Protein AF-0000000081133133 (afdb_homodimer)

Secondary structure (DSSP, 8-state):
--TTT-TTEEE---TTHHHHHHHHH-TT--HHHHHHHHHHHHHHHHHHHHTTS-EEEEEEE-TTS-EEEEEEEHHHH-GGGEEEEEEETTHHHHHHHHHHH-TT-EEEEEEEE--SS-SSTT--EEEEE--TTGGGSEEEEE-SEESSSHHHHHHHHIIIIIT---GGGEEEEEEEE-HHHHHHHHHH-TTSEEEEEEE-SEE-TTS-EES----HHHHHHT--/--TTT-TTEEE---TTHHHHHHHHH-TT--HHHHHHHHHHHHHHHHHHHHTTS-EEEEEEE-TTS-EEEEEEEHHHH-GGGEEEEEEETTHHHHHHHHHHH-TT-EEEEEEEE--SS-SSTT--EEEEE--TTGGGSEEEEE-SEESSSHHHHHHHHIIIIIT---GGGEEEEEEEE-HHHHHHHHHH-TTSEEEEEEE-SEE-TT--EES----HHHHHHT--

Radius of gyration: 23.3 Å; Cα contacts (8 Å, |Δi|>4): 1002; chains: 2; bounding box: 50×74×48 Å

Solvent-accessible surface area (backbone atoms only — not comparable to full-atom values): 22840 Å² total; per-residue (Å²): 119,70,65,73,34,23,80,41,59,41,71,56,72,61,71,36,49,51,37,38,47,36,51,50,19,21,58,82,48,48,44,69,56,30,38,54,42,46,49,59,53,36,43,57,46,36,45,47,46,59,45,72,49,62,66,44,82,41,76,35,47,14,62,69,72,29,78,45,85,31,30,41,39,39,70,74,78,40,26,82,42,30,33,42,29,19,40,52,67,39,3,47,63,48,44,54,43,42,35,72,77,38,73,71,46,39,68,25,44,32,36,70,43,78,48,79,80,44,85,70,69,70,68,57,53,65,52,73,50,67,56,89,68,52,38,79,27,34,34,41,38,25,32,46,67,34,42,69,24,60,70,58,48,53,50,48,45,46,43,34,74,72,48,52,24,52,55,71,39,30,37,37,36,28,50,36,33,19,53,63,9,40,34,47,38,28,73,76,48,49,59,30,34,36,35,29,57,38,72,42,76,32,63,49,97,85,57,43,49,32,48,43,48,56,63,62,40,34,44,53,68,64,66,114,118,70,66,73,34,24,80,40,60,42,70,56,71,61,71,37,48,51,38,39,48,36,50,48,19,20,58,80,50,48,43,69,57,32,38,54,42,46,48,58,52,37,42,57,46,35,46,48,45,58,45,71,50,62,64,43,83,41,76,35,46,15,62,70,72,29,77,44,84,34,30,41,38,41,72,75,79,42,26,81,43,31,32,41,29,18,40,51,68,39,3,48,64,49,44,55,43,41,37,70,78,39,72,71,45,38,66,27,42,33,37,69,44,76,47,80,80,45,88,70,68,69,68,56,54,63,53,74,49,66,56,89,67,50,39,77,26,35,34,41,38,26,32,46,67,34,42,69,26,59,69,59,48,52,50,48,44,46,43,35,73,72,50,53,25,52,55,72,39,30,37,40,34,28,50,38,33,20,52,63,8,40,34,48,38,28,74,76,49,49,58,30,33,35,34,29,56,40,72,42,75,32,63,50,96,87,55,43,48,31,50,45,48,55,61,62,40,35,45,54,68,62,66,115

InterPro domains:
  IPR000836 Phosphoribosyltransferase domain [PF14681] (12-223)
  IPR000836 Phosphoribosyltransferase domain [cd06223] (74-199)
  IPR029057 Phosphoribosyltransferase-like [G3DSA:3.40.50.2020] (2-223)
  IPR029057 Phosphoribosyltransferase-like [SSF53271] (10-222)

Structure (mmCIF, N/CA/C/O backbone):
data_AF-0000000081133133-model_v1
#
loop_
_entity.id
_entity.type
_entity.pdbx_description
1 polymer 'uracil phosphoribosyltransferase'
#
loop_
_atom_site.group_PDB
_atom_site.id
_atom_site.type_symbol
_atom_site.label_atom_id
_atom_site.label_alt_id
_atom_site.label_comp_id
_atom_site.label_asym_id
_atom_site.label_entity_id
_atom_site.label_seq_id
_atom_site.pdbx_PDB_ins_code
_atom_site.Cartn_x
_atom_site.Cartn_y
_atom_site.Cartn_z
_atom_site.occupancy
_atom_site.B_iso_or_equiv
_atom_site.auth_seq_id
_atom_site.auth_comp_id
_atom_site.auth_asym_id
_atom_site.auth_atom_id
_atom_site.pdbx_PDB_model_num
ATOM 1 N N . MET A 1 1 ? -6.945 19.422 -13.141 1 38.38 1 MET A N 1
ATOM 2 C CA . MET A 1 1 ? -7.812 19.828 -12.031 1 38.38 1 MET A CA 1
ATOM 3 C C . MET A 1 1 ? -7.062 19.75 -10.711 1 38.38 1 MET A C 1
ATOM 5 O O . MET A 1 1 ? -7.398 20.469 -9.766 1 38.38 1 MET A O 1
ATOM 9 N N . ALA A 1 2 ? -6.266 18.562 -10.438 1 47.94 2 ALA A N 1
ATOM 10 C CA . ALA A 1 2 ? -5.559 18.453 -9.164 1 47.94 2 ALA A CA 1
ATOM 11 C C . ALA A 1 2 ? -4.48 19.531 -9.039 1 47.94 2 ALA A C 1
ATOM 13 O O . ALA A 1 2 ? -4.27 20.078 -7.965 1 47.94 2 ALA A O 1
ATOM 14 N N . THR A 1 3 ? -3.816 19.984 -10.156 1 59.97 3 THR A N 1
ATOM 15 C CA . THR A 1 3 ? -2.715 20.938 -10.172 1 59.97 3 THR A CA 1
ATOM 16 C C . THR A 1 3 ? -3.205 22.328 -9.797 1 59.97 3 THR A C 1
ATOM 18 O O . THR A 1 3 ? -2.43 23.156 -9.32 1 59.97 3 THR A O 1
ATOM 21 N N . SER A 1 4 ? -4.5 22.422 -9.766 1 77.25 4 SER A N 1
ATOM 22 C CA . SER A 1 4 ? -5.02 23.766 -9.477 1 77.25 4 SER A CA 1
ATOM 23 C C . SER A 1 4 ? -5.262 23.953 -7.984 1 77.25 4 SER A C 1
ATOM 25 O O . SER A 1 4 ? -5.297 25.078 -7.5 1 77.25 4 SER A O 1
ATOM 27 N N . LEU A 1 5 ? -5.199 22.906 -7.227 1 94.44 5 LEU A N 1
ATOM 28 C CA . LEU A 1 5 ? -5.516 23.031 -5.809 1 94.44 5 LEU A CA 1
ATOM 29 C C . LEU A 1 5 ? -4.258 23.328 -5 1 94.44 5 LEU A C 1
ATOM 31 O O . LEU A 1 5 ? -4.25 24.25 -4.168 1 94.44 5 LEU A O 1
ATOM 35 N N . HIS A 1 6 ? -3.123 22.719 -5.258 1 97.31 6 HIS A N 1
ATOM 36 C CA . HIS A 1 6 ? -1.776 22.906 -4.734 1 97.31 6 HIS A CA 1
ATOM 37 C C . HIS A 1 6 ? -0.72 22.516 -5.758 1 97.31 6 HIS A C 1
ATOM 39 O O . HIS A 1 6 ? -0.834 21.469 -6.395 1 97.31 6 HIS A O 1
ATOM 45 N N . PRO A 1 7 ? 0.343 23.297 -5.988 1 97.19 7 PRO A N 1
ATOM 46 C CA . PRO A 1 7 ? 1.286 23.062 -7.086 1 97.19 7 PRO A CA 1
ATOM 47 C C . PRO A 1 7 ? 2.057 21.75 -6.934 1 97.19 7 PRO A C 1
ATOM 49 O O . PRO A 1 7 ? 2.547 21.203 -7.922 1 97.19 7 PRO A O 1
ATOM 52 N N . ASN A 1 8 ? 2.242 21.219 -5.734 1 98 8 ASN A N 1
ATOM 53 C CA . ASN A 1 8 ? 2.988 20 -5.473 1 98 8 ASN A CA 1
ATOM 54 C C . ASN A 1 8 ? 2.109 18.922 -4.828 1 98 8 ASN A C 1
ATOM 56 O O . ASN A 1 8 ? 2.525 18.266 -3.875 1 98 8 ASN A O 1
ATOM 60 N N . LEU A 1 9 ? 0.914 18.797 -5.367 1 98.44 9 LEU A N 1
ATOM 61 C CA . LEU A 1 9 ? -0.067 17.844 -4.848 1 98.44 9 LEU A CA 1
ATOM 62 C C . LEU A 1 9 ? 0.021 16.516 -5.578 1 98.44 9 LEU A C 1
ATOM 64 O O . LEU A 1 9 ? 0.075 16.484 -6.812 1 98.44 9 LEU A O 1
ATOM 68 N N . THR A 1 10 ? 0.12 15.461 -4.844 1 98.19 10 THR A N 1
ATOM 69 C CA . THR A 1 10 ? 0.005 14.102 -5.367 1 98.19 10 THR A CA 1
ATOM 70 C C . THR A 1 10 ? -1.185 13.383 -4.742 1 98.19 10 THR A C 1
ATOM 72 O O . THR A 1 10 ? -1.308 13.32 -3.516 1 98.19 10 THR A O 1
ATOM 75 N N . VAL A 1 11 ? -2.029 12.891 -5.566 1 97.88 11 VAL A N 1
ATOM 76 C CA . VAL A 1 11 ? -3.123 12.039 -5.105 1 97.88 11 VAL A CA 1
ATOM 77 C C . VAL A 1 11 ? -2.773 10.57 -5.34 1 97.88 11 VAL A C 1
ATOM 79 O O . VAL A 1 11 ? -2.566 10.156 -6.484 1 97.88 11 VAL A O 1
ATOM 82 N N . VAL A 1 12 ? -2.738 9.852 -4.246 1 97.56 12 VAL A N 1
ATOM 83 C CA . VAL A 1 12 ? -2.389 8.438 -4.324 1 97.56 12 VAL A CA 1
ATOM 84 C C . VAL A 1 12 ? -3.43 7.695 -5.16 1 97.56 12 VAL A C 1
ATOM 86 O O . VAL A 1 12 ? -4.633 7.93 -5.016 1 97.56 12 VAL A O 1
ATOM 89 N N . LYS A 1 13 ? -2.93 6.809 -5.977 1 94.88 13 LYS A N 1
ATOM 90 C CA . LYS A 1 13 ? -3.818 5.996 -6.801 1 94.88 13 LYS A CA 1
ATOM 91 C C . LYS A 1 13 ? -3.832 4.543 -6.332 1 94.88 13 LYS A C 1
ATOM 93 O O . LYS A 1 13 ? -2.777 3.918 -6.199 1 94.88 13 LYS A O 1
ATOM 98 N N . SER A 1 14 ? -5 4.082 -6.031 1 96.06 14 SER A N 1
ATOM 99 C CA . SER A 1 14 ? -5.195 2.682 -5.676 1 96.06 14 SER A CA 1
ATOM 100 C C . SER A 1 14 ? -6.633 2.244 -5.926 1 96.06 14 SER A C 1
ATOM 102 O O . SER A 1 14 ? -7.574 2.969 -5.594 1 96.06 14 SER A O 1
ATOM 104 N N . ARG A 1 15 ? -6.742 1.06 -6.449 1 95 15 ARG A N 1
ATOM 105 C CA . ARG A 1 15 ? -8.062 0.482 -6.66 1 95 15 ARG A CA 1
ATOM 106 C C . ARG A 1 15 ? -8.727 0.142 -5.328 1 95 15 ARG A C 1
ATOM 108 O O . ARG A 1 15 ? -9.953 -0.003 -5.258 1 95 15 ARG A O 1
ATOM 115 N N . ALA A 1 16 ? -7.957 0.084 -4.312 1 97.31 16 ALA A N 1
ATOM 116 C CA . ALA A 1 16 ? -8.445 -0.369 -3.014 1 97.31 16 ALA A CA 1
ATOM 117 C C . ALA A 1 16 ? -9.234 0.734 -2.311 1 97.31 16 ALA A C 1
ATOM 119 O O . ALA A 1 16 ? -10.008 0.462 -1.391 1 97.31 16 ALA A O 1
ATOM 120 N N . PHE A 1 17 ? -9.047 1.973 -2.709 1 97.88 17 PHE A N 1
ATOM 121 C CA . PHE A 1 17 ? -9.547 3.1 -1.932 1 97.88 17 PHE A CA 1
ATOM 122 C C . PHE A 1 17 ? -11.07 3.115 -1.923 1 97.88 17 PHE A C 1
ATOM 124 O O . PHE A 1 17 ? -11.688 3.49 -0.924 1 97.88 17 PHE A O 1
ATOM 131 N N . ASP A 1 18 ? -11.625 2.688 -2.949 1 96.19 18 ASP A N 1
ATOM 132 C CA . ASP A 1 18 ? -13.078 2.715 -3.033 1 96.19 18 ASP A CA 1
ATOM 133 C C . ASP A 1 18 ? -13.711 1.917 -1.895 1 96.19 18 ASP A C 1
ATOM 135 O O . ASP A 1 18 ? -14.539 2.439 -1.146 1 96.19 18 ASP A O 1
ATOM 139 N N . THR A 1 19 ? -13.281 0.724 -1.75 1 97.75 19 THR A N 1
ATOM 140 C CA . THR A 1 19 ? -13.852 -0.143 -0.721 1 97.75 19 THR A CA 1
ATOM 141 C C . THR A 1 19 ? -13.383 0.292 0.667 1 97.75 19 THR A C 1
ATOM 143 O O . THR A 1 19 ? -14.164 0.265 1.623 1 97.75 19 THR A O 1
ATOM 146 N N . LEU A 1 20 ? -12.133 0.705 0.771 1 98.44 20 LEU A N 1
ATOM 147 C CA . LEU A 1 20 ? -11.602 1.126 2.062 1 98.44 20 LEU A CA 1
ATOM 148 C C . LEU A 1 20 ? -12.352 2.348 2.586 1 98.44 20 LEU A C 1
ATOM 150 O O . LEU A 1 20 ? -12.766 2.377 3.748 1 98.44 20 LEU A O 1
ATOM 154 N N . PHE A 1 21 ? -12.594 3.33 1.728 1 98.5 21 PHE A N 1
ATOM 155 C CA . PHE A 1 21 ? -13.234 4.566 2.158 1 98.5 21 PHE A CA 1
ATOM 156 C C . PHE A 1 21 ? -14.711 4.344 2.43 1 98.5 21 PHE A C 1
ATOM 158 O O . PHE A 1 21 ? -15.312 5.043 3.254 1 98.5 21 PHE A O 1
ATOM 165 N N . THR A 1 22 ? -15.336 3.367 1.74 1 98.62 22 THR A N 1
ATOM 166 C CA . THR A 1 22 ? -16.719 3.033 2.076 1 98.62 22 THR A CA 1
ATOM 167 C C . THR A 1 22 ? -16.844 2.639 3.547 1 98.62 22 THR A C 1
ATOM 169 O O . THR A 1 22 ? -17.719 3.115 4.254 1 98.62 22 THR A O 1
ATOM 172 N N . LYS A 1 23 ? -15.891 1.827 4.004 1 98.38 23 LYS A N 1
ATOM 173 C CA . LYS A 1 23 ? -15.891 1.371 5.391 1 98.38 23 LYS A CA 1
ATOM 174 C C . LYS A 1 23 ? -15.5 2.498 6.34 1 98.38 23 LYS A C 1
ATOM 176 O O . LYS A 1 23 ? -16.109 2.67 7.398 1 98.38 23 LYS A O 1
ATOM 181 N N . ILE A 1 24 ? -14.562 3.324 5.988 1 98.19 24 ILE A N 1
ATOM 182 C CA . ILE A 1 24 ? -14.023 4.379 6.836 1 98.19 24 ILE A CA 1
ATOM 183 C C . ILE A 1 24 ? -15.055 5.496 6.992 1 98.19 24 ILE A C 1
ATOM 185 O O . ILE A 1 24 ? -15.148 6.117 8.055 1 98.19 24 ILE A O 1
ATOM 189 N N . ARG A 1 25 ? -15.852 5.711 5.977 1 98.5 25 ARG A N 1
ATOM 190 C CA . ARG A 1 25 ? -16.812 6.805 5.961 1 98.5 25 ARG A CA 1
ATOM 191 C C . ARG A 1 25 ? -18.094 6.418 6.695 1 98.5 25 ARG A C 1
ATOM 193 O O . ARG A 1 25 ? -18.859 7.285 7.113 1 98.5 25 ARG A O 1
ATOM 200 N N . ASP A 1 26 ? -18.406 5.109 6.824 1 98.38 26 ASP A N 1
ATOM 201 C CA . ASP A 1 26 ? -19.656 4.613 7.395 1 98.38 26 ASP A CA 1
ATOM 202 C C . ASP A 1 26 ? -19.734 4.922 8.883 1 98.38 26 ASP A C 1
ATOM 204 O O . ASP A 1 26 ? -18.906 4.449 9.672 1 98.38 26 ASP A O 1
ATOM 208 N N . VAL A 1 27 ? -20.703 5.652 9.281 1 97.62 27 VAL A N 1
ATOM 209 C CA . VAL A 1 27 ? -20.875 6.047 10.672 1 97.62 27 VAL A CA 1
ATOM 210 C C . VAL A 1 27 ? -21.094 4.805 11.539 1 97.62 27 VAL A C 1
ATOM 212 O O . VAL A 1 27 ? -20.781 4.809 12.734 1 97.62 27 VAL A O 1
ATOM 215 N N . GLU A 1 28 ? -21.469 3.672 10.906 1 97.19 28 GLU A N 1
ATOM 216 C CA . GLU A 1 28 ? -21.797 2.455 11.648 1 97.19 28 GLU A CA 1
ATOM 217 C C . GLU A 1 28 ? -20.562 1.562 11.812 1 97.19 28 GLU A C 1
ATOM 219 O O . GLU A 1 28 ? -20.625 0.537 12.5 1 97.19 28 GLU A O 1
ATOM 224 N N . THR A 1 29 ? -19.484 1.947 11.156 1 97.06 29 THR A N 1
ATOM 225 C CA . THR A 1 29 ? -18.266 1.169 11.352 1 97.06 29 THR A CA 1
ATOM 226 C C . THR A 1 29 ? -17.75 1.304 12.789 1 97.06 29 THR A C 1
ATOM 228 O O . THR A 1 29 ? -17.5 2.412 13.258 1 97.06 29 THR A O 1
ATOM 231 N N . ASN A 1 30 ? -17.641 0.176 13.445 1 95.62 30 ASN A N 1
ATOM 232 C CA . ASN A 1 30 ? -17.156 0.238 14.82 1 95.62 30 ASN A CA 1
ATOM 233 C C . ASN A 1 30 ? -15.672 0.589 14.867 1 95.62 30 ASN A C 1
ATOM 235 O O . ASN A 1 30 ? -14.992 0.58 13.836 1 95.62 30 ASN A O 1
ATOM 239 N N . SER A 1 31 ? -15.164 0.872 16.031 1 94.31 31 SER A N 1
ATOM 240 C CA . SER A 1 31 ? -13.812 1.39 16.203 1 94.31 31 SER A CA 1
ATOM 241 C C . SER A 1 31 ? -12.766 0.388 15.711 1 94.31 31 SER A C 1
ATOM 243 O O . SER A 1 31 ? -11.789 0.769 15.07 1 94.31 31 SER A O 1
ATOM 245 N N . GLY A 1 32 ? -12.93 -0.879 16.078 1 95.69 32 GLY A N 1
ATOM 246 C CA . GLY A 1 32 ? -11.992 -1.898 15.633 1 95.69 32 GLY A CA 1
ATOM 247 C C . GLY A 1 32 ? -11.875 -1.974 14.117 1 95.69 32 GLY A C 1
ATOM 248 O O . GLY A 1 32 ? -10.766 -2.01 13.578 1 95.69 32 GLY A O 1
ATOM 249 N N . ASP A 1 33 ? -13 -2.014 13.484 1 96.31 33 ASP A N 1
ATOM 250 C CA . ASP A 1 33 ? -13.023 -2.047 12.023 1 96.31 33 ASP A CA 1
ATOM 251 C C . ASP A 1 33 ? -12.469 -0.75 11.438 1 96.31 33 ASP A C 1
ATOM 253 O O . ASP A 1 33 ? -11.781 -0.77 10.414 1 96.31 33 ASP A O 1
ATOM 257 N N . PHE A 1 34 ? -12.859 0.381 12.07 1 97.88 34 PHE A N 1
ATOM 258 C CA . PHE A 1 34 ? -12.32 1.651 11.602 1 97.88 34 PHE A CA 1
ATOM 259 C C . PHE A 1 34 ? -10.797 1.619 11.594 1 97.88 34 PHE A C 1
ATOM 261 O O . PHE A 1 34 ? -10.164 2.014 10.609 1 97.88 34 PHE A O 1
ATOM 268 N N . VAL A 1 35 ? -10.164 1.105 12.664 1 97.5 35 VAL A N 1
ATOM 269 C CA . VAL A 1 35 ? -8.711 1.002 12.773 1 97.5 35 VAL A CA 1
ATOM 270 C C . VAL A 1 35 ? -8.172 0.087 11.68 1 97.5 35 VAL A C 1
ATOM 272 O O . VAL A 1 35 ? -7.207 0.432 10.992 1 97.5 35 VAL A O 1
ATOM 275 N N . HIS A 1 36 ? -8.836 -0.986 11.484 1 97.44 36 HIS A N 1
ATOM 276 C CA . HIS A 1 36 ? -8.406 -1.984 10.516 1 97.44 36 HIS A CA 1
ATOM 277 C C . HIS A 1 36 ? -8.352 -1.399 9.109 1 97.44 36 HIS A C 1
ATOM 279 O O . HIS A 1 36 ? -7.309 -1.442 8.453 1 97.44 36 HIS A O 1
ATOM 285 N N . TYR A 1 37 ? -9.414 -0.823 8.672 1 97.94 37 TYR A N 1
ATOM 286 C CA . TYR A 1 37 ? -9.5 -0.294 7.316 1 97.94 37 TYR A CA 1
ATOM 287 C C . TYR A 1 37 ? -8.648 0.965 7.168 1 97.94 37 TYR A C 1
ATOM 289 O O . TYR A 1 37 ? -8.047 1.196 6.117 1 97.94 37 TYR A O 1
ATOM 297 N N . SER A 1 38 ? -8.586 1.766 8.211 1 97.81 38 SER A N 1
ATOM 298 C CA . SER A 1 38 ? -7.742 2.957 8.195 1 97.81 38 SER A CA 1
ATOM 299 C C . SER A 1 38 ? -6.273 2.594 8.016 1 97.81 38 SER A C 1
ATOM 301 O O . SER A 1 38 ? -5.57 3.217 7.215 1 97.81 38 SER A O 1
ATOM 303 N N . LYS A 1 39 ? -5.824 1.592 8.695 1 97.31 39 LYS A N 1
ATOM 304 C CA . LYS A 1 39 ? -4.426 1.182 8.602 1 97.31 39 LYS A CA 1
ATOM 305 C C . LYS A 1 39 ? -4.098 0.682 7.195 1 97.31 39 LYS A C 1
ATOM 307 O O . LYS A 1 39 ? -2.994 0.906 6.691 1 97.31 39 LYS A O 1
ATOM 312 N N . ARG A 1 40 ? -5.035 -0.012 6.625 1 97.88 40 ARG A N 1
ATOM 313 C CA . ARG A 1 40 ? -4.84 -0.462 5.254 1 97.88 40 ARG A CA 1
ATOM 314 C C . ARG A 1 40 ? -4.621 0.721 4.312 1 97.88 40 ARG A C 1
ATOM 316 O O . ARG A 1 40 ? -3.703 0.708 3.492 1 97.88 40 ARG A O 1
ATOM 323 N N . ALA A 1 41 ? -5.406 1.769 4.453 1 98.06 41 ALA A N 1
ATOM 324 C CA . ALA A 1 41 ? -5.27 2.969 3.633 1 98.06 41 ALA A CA 1
ATOM 325 C C . ALA A 1 41 ? -3.994 3.73 3.984 1 98.06 41 ALA A C 1
ATOM 327 O O . ALA A 1 41 ? -3.279 4.199 3.096 1 98.06 41 ALA A O 1
ATOM 328 N N . MET A 1 42 ? -3.666 3.795 5.234 1 97.88 42 MET A N 1
ATOM 329 C CA . MET A 1 42 ? -2.527 4.578 5.703 1 97.88 42 MET A CA 1
ATOM 330 C C . MET A 1 42 ? -1.211 3.934 5.289 1 97.88 42 MET A C 1
ATOM 332 O O . MET A 1 42 ? -0.227 4.629 5.031 1 97.88 42 MET A O 1
ATOM 336 N N . ARG A 1 43 ? -1.23 2.654 5.227 1 97.12 43 ARG A N 1
ATOM 337 C CA . ARG A 1 43 ? -0.023 1.979 4.762 1 97.12 43 ARG A CA 1
ATOM 338 C C . ARG A 1 43 ? 0.282 2.334 3.311 1 97.12 43 ARG A C 1
ATOM 340 O O . ARG A 1 43 ? 1.442 2.533 2.945 1 97.12 43 ARG A O 1
ATOM 347 N N . LEU A 1 44 ? -0.755 2.338 2.467 1 98 44 LEU A N 1
ATOM 348 C CA . LEU A 1 44 ? -0.585 2.787 1.09 1 98 44 LEU A CA 1
ATOM 349 C C . LEU A 1 44 ? -0.078 4.223 1.044 1 98 44 LEU A C 1
ATOM 351 O O . LEU A 1 44 ? 0.85 4.535 0.294 1 98 44 LEU A O 1
ATOM 355 N N . LEU A 1 45 ? -0.62 5.031 1.883 1 98.56 45 LEU A N 1
ATOM 356 C CA . LEU A 1 45 ? -0.258 6.441 1.965 1 98.56 45 LEU A CA 1
ATOM 357 C C . LEU A 1 45 ? 1.187 6.605 2.424 1 98.56 45 LEU A C 1
ATOM 359 O O . LEU A 1 45 ? 1.936 7.406 1.855 1 98.56 45 LEU A O 1
ATOM 363 N N . ALA A 1 46 ? 1.543 5.859 3.451 1 98.38 46 ALA A N 1
ATOM 364 C CA . ALA A 1 46 ? 2.885 5.957 4.02 1 98.38 46 ALA A CA 1
ATOM 365 C C . ALA A 1 46 ? 3.947 5.617 2.979 1 98.38 46 ALA A C 1
ATOM 367 O O . ALA A 1 46 ? 4.965 6.305 2.875 1 98.38 46 ALA A O 1
ATOM 368 N N . GLU A 1 47 ? 3.686 4.562 2.211 1 98.25 47 GLU A N 1
ATOM 369 C CA . GLU A 1 47 ? 4.629 4.18 1.165 1 98.25 47 GLU A CA 1
ATOM 370 C C . GLU A 1 47 ? 4.785 5.289 0.127 1 98.25 47 GLU A C 1
ATOM 372 O O . GLU A 1 47 ? 5.902 5.625 -0.267 1 98.25 47 GLU A O 1
ATOM 377 N N . GLU A 1 48 ? 3.68 5.848 -0.279 1 98.12 48 GLU A N 1
ATOM 378 C CA . GLU A 1 48 ? 3.709 6.898 -1.293 1 98.12 48 GLU A CA 1
ATOM 379 C C . GLU A 1 48 ? 4.375 8.164 -0.758 1 98.12 48 GLU A C 1
ATOM 381 O O . GLU A 1 48 ? 5.168 8.797 -1.457 1 98.12 48 GLU A O 1
ATOM 386 N N . ALA A 1 49 ? 4.059 8.547 0.441 1 98.38 49 ALA A N 1
ATOM 387 C CA . ALA A 1 49 ? 4.645 9.734 1.054 1 98.38 49 ALA A CA 1
ATOM 388 C C . ALA A 1 49 ? 6.156 9.578 1.204 1 98.38 49 ALA A C 1
ATOM 390 O O . ALA A 1 49 ? 6.918 10.484 0.853 1 98.38 49 ALA A O 1
ATOM 391 N N . ALA A 1 50 ? 6.582 8.438 1.689 1 97.88 50 ALA A N 1
ATOM 392 C CA . ALA A 1 50 ? 8 8.156 1.861 1 97.88 50 ALA A CA 1
ATOM 393 C C . ALA A 1 50 ? 8.742 8.219 0.527 1 97.88 50 ALA A C 1
ATOM 395 O O . ALA A 1 50 ? 9.906 8.625 0.472 1 97.88 50 ALA A O 1
ATOM 396 N N . ALA A 1 51 ? 8.031 7.875 -0.496 1 97.5 51 ALA A N 1
ATOM 397 C CA . ALA A 1 51 ? 8.641 7.824 -1.823 1 97.5 51 ALA A CA 1
ATOM 398 C C . ALA A 1 51 ? 8.891 9.227 -2.369 1 97.5 51 ALA A C 1
ATOM 400 O O . ALA A 1 51 ? 9.562 9.391 -3.389 1 97.5 51 ALA A O 1
ATOM 401 N N . HIS A 1 52 ? 8.375 10.258 -1.735 1 97.81 52 HIS A N 1
ATOM 402 C CA . HIS A 1 52 ? 8.609 11.641 -2.146 1 97.81 52 HIS A CA 1
ATOM 403 C C . HIS A 1 52 ? 9.852 12.211 -1.475 1 97.81 52 HIS A C 1
ATOM 405 O O . HIS A 1 52 ? 10.266 13.336 -1.771 1 97.81 52 HIS A O 1
ATOM 411 N N . LEU A 1 53 ? 10.477 11.469 -0.572 1 98.19 53 LEU A N 1
ATOM 412 C CA . LEU A 1 53 ? 11.742 11.875 0.027 1 98.19 53 LEU A CA 1
ATOM 413 C C . LEU A 1 53 ? 12.891 11.711 -0.968 1 98.19 53 LEU A C 1
ATOM 415 O O . LEU A 1 53 ? 12.75 11.008 -1.97 1 98.19 53 LEU A O 1
ATOM 419 N N . PRO A 1 54 ? 13.969 12.336 -0.701 1 97.94 54 PRO A N 1
ATOM 420 C CA . PRO A 1 54 ? 15.094 12.273 -1.64 1 97.94 54 PRO A CA 1
ATOM 421 C C . PRO A 1 54 ? 15.609 10.852 -1.851 1 97.94 54 PRO A C 1
ATOM 423 O O . PRO A 1 54 ? 15.602 10.047 -0.917 1 97.94 54 PRO A O 1
ATOM 426 N N . THR A 1 55 ? 16.031 10.609 -3.07 1 97.94 55 THR A N 1
ATOM 427 C CA . THR A 1 55 ? 16.672 9.344 -3.428 1 97.94 55 THR A CA 1
ATOM 428 C C . THR A 1 55 ? 18.016 9.586 -4.094 1 97.94 55 THR A C 1
ATOM 430 O O . THR A 1 55 ? 18.312 10.695 -4.543 1 97.94 55 THR A O 1
ATOM 433 N N . SER A 1 56 ? 18.859 8.641 -4.078 1 98.19 56 SER A N 1
ATOM 434 C CA . SER A 1 56 ? 20.156 8.672 -4.754 1 98.19 56 SER A CA 1
ATOM 435 C C . SER A 1 56 ? 20.328 7.461 -5.668 1 98.19 56 SER A C 1
ATOM 437 O O . SER A 1 56 ? 19.906 6.355 -5.324 1 98.19 56 SER A O 1
ATOM 439 N N . PRO A 1 57 ? 20.922 7.707 -6.859 1 98 57 PRO A N 1
ATOM 440 C CA . PRO A 1 57 ? 21.141 6.57 -7.754 1 98 57 PRO A CA 1
ATOM 441 C C . PRO A 1 57 ? 22.016 5.492 -7.133 1 98 57 PRO A C 1
ATOM 443 O O . PRO A 1 57 ? 22.969 5.805 -6.402 1 98 57 PRO A O 1
ATOM 446 N N . GLN A 1 58 ? 21.672 4.227 -7.371 1 98.06 58 GLN A N 1
ATOM 447 C CA . GLN A 1 58 ? 22.453 3.088 -6.879 1 98.06 58 GLN A CA 1
ATOM 448 C C . GLN A 1 58 ? 22.391 1.919 -7.855 1 98.06 58 GLN A C 1
ATOM 450 O O . GLN A 1 58 ? 21.297 1.422 -8.172 1 98.06 58 GLN A O 1
ATOM 455 N N . ALA A 1 59 ? 23.5 1.552 -8.375 1 98.12 59 ALA A N 1
ATOM 456 C CA . ALA A 1 59 ? 23.578 0.317 -9.148 1 98.12 59 ALA A CA 1
ATOM 457 C C . ALA A 1 59 ? 23.797 -0.888 -8.234 1 98.12 59 ALA A C 1
ATOM 459 O O . ALA A 1 59 ? 24.609 -0.838 -7.309 1 98.12 59 ALA A O 1
ATOM 460 N N . VAL A 1 60 ? 23.031 -1.946 -8.484 1 98.38 60 VAL A N 1
ATOM 461 C CA . VAL A 1 60 ? 23.203 -3.158 -7.688 1 98.38 60 VAL A CA 1
ATOM 462 C C . VAL A 1 60 ? 23.359 -4.363 -8.609 1 98.38 60 VAL A C 1
ATOM 464 O O . VAL A 1 60 ? 22.922 -4.328 -9.766 1 98.38 60 VAL A O 1
ATOM 467 N N . THR A 1 61 ? 24 -5.371 -8.117 1 98.56 61 THR A N 1
ATOM 468 C CA . THR A 1 61 ? 24.094 -6.656 -8.797 1 98.56 61 THR A CA 1
ATOM 469 C C . THR A 1 61 ? 23.016 -7.613 -8.297 1 98.56 61 THR A C 1
ATOM 471 O O . THR A 1 61 ? 22.812 -7.754 -7.086 1 98.56 61 THR A O 1
ATOM 474 N N . THR A 1 62 ? 22.297 -8.156 -9.25 1 98.12 62 THR A N 1
ATOM 475 C CA . THR A 1 62 ? 21.25 -9.109 -8.883 1 98.12 62 THR A CA 1
ATOM 476 C C . THR A 1 62 ? 21.828 -10.516 -8.758 1 98.12 62 THR A C 1
ATOM 478 O O . THR A 1 62 ? 22.953 -10.773 -9.172 1 98.12 62 THR A O 1
ATOM 481 N N . PRO A 1 63 ? 21.109 -11.422 -8.141 1 96.31 63 PRO A N 1
ATOM 482 C CA . PRO A 1 63 ? 21.594 -12.805 -8.031 1 96.31 63 PRO A CA 1
ATOM 483 C C . PRO A 1 63 ? 21.844 -13.445 -9.391 1 96.31 63 PRO A C 1
ATOM 485 O O . PRO A 1 63 ? 22.547 -14.461 -9.477 1 96.31 63 PRO A O 1
ATOM 488 N N . THR A 1 64 ? 21.281 -12.969 -10.477 1 95.81 64 THR A N 1
ATOM 489 C CA . THR A 1 64 ? 21.516 -13.469 -11.828 1 95.81 64 THR A CA 1
ATOM 490 C C . THR A 1 64 ? 22.75 -12.82 -12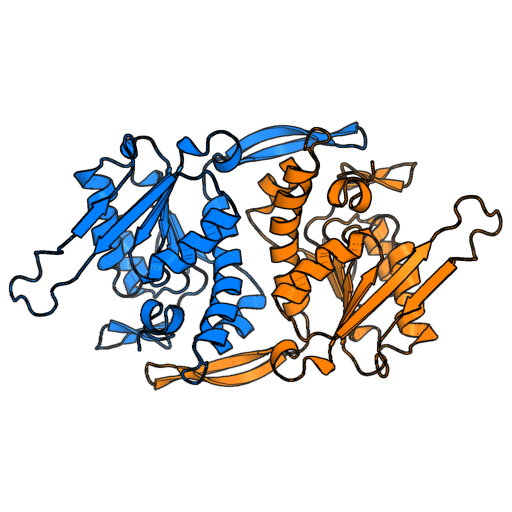.438 1 95.81 64 THR A C 1
ATOM 492 O O . THR A 1 64 ? 23 -12.961 -13.641 1 95.81 64 THR A O 1
ATOM 495 N N . ASN A 1 65 ? 23.438 -12.008 -11.656 1 96.25 65 ASN A N 1
ATOM 496 C CA . ASN A 1 65 ? 24.672 -11.32 -12.031 1 96.25 65 ASN A CA 1
ATOM 497 C C . ASN A 1 65 ? 24.391 -10.188 -13.031 1 96.25 65 ASN A C 1
ATOM 499 O O . ASN A 1 65 ? 25.281 -9.805 -13.789 1 96.25 65 ASN A O 1
ATOM 503 N N . ALA A 1 66 ? 23.219 -9.734 -13.125 1 97.44 66 ALA A N 1
ATOM 504 C CA . ALA A 1 66 ? 22.859 -8.555 -13.906 1 97.44 66 ALA A CA 1
ATOM 505 C C . ALA A 1 66 ? 22.984 -7.285 -13.062 1 97.44 66 ALA A C 1
ATOM 507 O O . ALA A 1 66 ? 22.938 -7.34 -11.836 1 97.44 66 ALA A O 1
ATOM 508 N N . ILE A 1 67 ? 23.172 -6.16 -13.766 1 97.88 67 ILE A N 1
ATOM 509 C CA . ILE A 1 67 ? 23.203 -4.867 -13.086 1 97.88 67 ILE A CA 1
ATOM 510 C C . ILE A 1 67 ? 21.828 -4.195 -13.195 1 97.88 67 ILE A C 1
ATOM 512 O O . ILE A 1 67 ? 21.25 -4.141 -14.273 1 97.88 67 ILE A O 1
ATOM 516 N N . TYR A 1 68 ? 21.312 -3.846 -12.055 1 97.62 68 TYR A N 1
ATOM 517 C CA . TYR A 1 68 ? 20.109 -3.037 -12 1 97.62 68 TYR A CA 1
ATOM 518 C C . TYR A 1 68 ? 20.406 -1.626 -11.516 1 97.62 68 TYR A C 1
ATOM 520 O O . TYR A 1 68 ? 20.984 -1.445 -10.438 1 97.62 68 TYR A O 1
ATOM 528 N N . ASN A 1 69 ? 20.062 -0.605 -12.367 1 98.19 69 ASN A N 1
ATOM 529 C CA . ASN A 1 69 ? 20.25 0.795 -12.008 1 98.19 69 ASN A CA 1
ATOM 530 C C . ASN A 1 69 ? 19.016 1.377 -11.344 1 98.19 69 ASN A C 1
ATOM 532 O O . ASN A 1 69 ? 18.094 1.842 -12.031 1 98.19 69 ASN A O 1
ATOM 536 N N . GLY A 1 70 ? 19.016 1.362 -10 1 97.69 70 GLY A N 1
ATOM 537 C CA . GLY A 1 70 ? 17.891 1.873 -9.242 1 97.69 70 GLY A CA 1
ATOM 538 C C . GLY A 1 70 ? 18.25 3.045 -8.352 1 97.69 70 GLY A C 1
ATOM 539 O O . GLY A 1 70 ? 19.109 3.852 -8.695 1 97.69 70 GLY A O 1
ATOM 540 N N . HIS A 1 71 ? 17.484 3.252 -7.363 1 98.5 71 HIS A N 1
ATOM 541 C CA . HIS A 1 71 ? 17.688 4.328 -6.402 1 98.5 71 HIS A CA 1
ATOM 542 C C . HIS A 1 71 ? 17.531 3.824 -4.969 1 98.5 71 HIS A C 1
ATOM 544 O O . HIS A 1 71 ? 16.859 2.814 -4.73 1 98.5 71 HIS A O 1
ATOM 550 N N . LEU A 1 72 ? 18.188 4.477 -4.055 1 98.12 72 LEU A N 1
ATOM 551 C CA . LEU A 1 72 ? 17.969 4.289 -2.623 1 98.12 72 LEU A CA 1
ATOM 552 C C . LEU A 1 72 ? 17.297 5.512 -2.006 1 98.12 72 LEU A C 1
ATOM 554 O O . LEU A 1 72 ? 17.609 6.648 -2.381 1 98.12 72 LEU A O 1
ATOM 558 N N . SER A 1 73 ? 16.406 5.277 -1.108 1 97.75 73 SER A N 1
ATOM 559 C CA . SER A 1 73 ? 15.766 6.359 -0.375 1 97.75 73 SER A CA 1
ATOM 560 C C . SER A 1 73 ? 16.672 6.914 0.715 1 97.75 73 SER A C 1
ATOM 562 O O . SER A 1 73 ? 17.484 6.18 1.29 1 97.75 73 SER A O 1
ATOM 564 N N . ILE A 1 74 ? 16.531 8.133 1.035 1 98.06 74 ILE A N 1
ATOM 565 C CA . ILE A 1 74 ? 17.234 8.711 2.168 1 98.06 74 ILE A CA 1
ATOM 566 C C . ILE A 1 74 ? 16.891 7.945 3.443 1 98.06 74 ILE A C 1
ATOM 568 O O . ILE A 1 74 ? 17.719 7.836 4.352 1 98.06 74 ILE A O 1
ATOM 572 N N . LEU A 1 75 ? 15.727 7.297 3.502 1 96.75 75 LEU A N 1
ATOM 573 C CA . LEU A 1 75 ? 15.32 6.492 4.652 1 96.75 75 LEU A CA 1
ATOM 574 C C . LEU A 1 75 ? 16.25 5.289 4.82 1 96.75 75 LEU A C 1
ATOM 576 O O . LEU A 1 75 ? 16.375 4.754 5.922 1 96.75 75 LEU A O 1
ATOM 580 N N . ASP A 1 76 ? 16.859 4.914 3.734 1 94.25 76 ASP A N 1
ATOM 581 C CA . ASP A 1 76 ? 17.75 3.766 3.744 1 94.25 76 ASP A CA 1
ATOM 582 C C . ASP A 1 76 ? 19.203 4.203 3.969 1 94.25 76 ASP A C 1
ATOM 584 O O . ASP A 1 76 ? 19.969 3.512 4.645 1 94.25 76 ASP A O 1
ATOM 588 N N . THR A 1 77 ? 19.609 5.336 3.406 1 96.12 77 THR A N 1
ATOM 589 C CA . THR A 1 77 ? 21 5.746 3.381 1 96.12 77 THR A CA 1
ATOM 590 C C . THR A 1 77 ? 21.328 6.637 4.578 1 96.12 77 THR A C 1
ATOM 592 O O . THR A 1 77 ? 22.469 6.645 5.062 1 96.12 77 THR A O 1
ATOM 595 N N . ASN A 1 78 ? 20.344 7.434 5.02 1 96.31 78 ASN A N 1
ATOM 596 C CA . ASN A 1 78 ? 20.516 8.367 6.125 1 96.31 78 ASN A CA 1
ATOM 597 C C . ASN A 1 78 ? 19.203 8.609 6.867 1 96.31 78 ASN A C 1
ATOM 599 O O . ASN A 1 78 ? 18.688 9.727 6.855 1 96.31 78 ASN A O 1
ATOM 603 N N . PRO A 1 79 ? 18.734 7.602 7.602 1 94.44 79 PRO A N 1
ATOM 604 C CA . PRO A 1 79 ? 17.453 7.746 8.312 1 94.44 79 PRO A CA 1
ATOM 605 C C . PRO A 1 79 ? 17.469 8.883 9.328 1 94.44 79 PRO A C 1
ATOM 607 O O . PRO A 1 79 ? 16.422 9.477 9.617 1 94.44 79 PRO A O 1
ATOM 610 N N . ASP A 1 80 ? 18.641 9.281 9.836 1 95.19 80 ASP A N 1
ATOM 611 C CA . ASP A 1 80 ? 18.75 10.367 10.797 1 95.19 80 ASP A CA 1
ATOM 612 C C . ASP A 1 80 ? 18.484 11.719 10.133 1 95.19 80 ASP A C 1
ATOM 614 O O . ASP A 1 80 ? 18.281 12.727 10.82 1 95.19 80 ASP A O 1
ATOM 618 N N . GLY A 1 81 ? 18.5 11.703 8.82 1 97.56 81 GLY A N 1
ATOM 619 C CA . GLY A 1 81 ? 18.234 12.922 8.078 1 97.56 81 GLY A CA 1
ATOM 620 C C . GLY A 1 81 ? 16.75 13.156 7.816 1 97.56 81 GLY A C 1
ATOM 621 O O . GLY A 1 81 ? 16.391 14.086 7.098 1 97.56 81 GLY A O 1
ATOM 622 N N . VAL A 1 82 ? 15.938 12.297 8.359 1 98.38 82 VAL A N 1
ATOM 623 C CA . VAL A 1 82 ? 14.5 12.406 8.164 1 98.38 82 VAL A CA 1
ATOM 624 C C . VAL A 1 82 ? 13.797 12.438 9.523 1 98.38 82 VAL A C 1
ATOM 626 O O . VAL A 1 82 ? 14.18 11.703 10.445 1 98.38 82 VAL A O 1
ATOM 629 N N . CYS A 1 83 ? 12.797 13.266 9.68 1 98.62 83 CYS A N 1
ATOM 630 C CA . CYS A 1 83 ? 11.969 13.336 10.875 1 98.62 83 CYS A CA 1
ATOM 631 C C . CYS A 1 83 ? 10.492 13.188 10.531 1 98.62 83 CYS A C 1
ATOM 633 O O . CYS A 1 83 ? 9.961 13.961 9.727 1 98.62 83 CYS A O 1
ATOM 635 N N . ALA A 1 84 ? 9.891 12.18 11.07 1 98.62 84 ALA A N 1
ATOM 636 C CA . ALA A 1 84 ? 8.438 12.062 10.984 1 98.62 84 ALA A CA 1
ATOM 637 C C . ALA A 1 84 ? 7.754 12.82 12.125 1 98.62 84 ALA A C 1
ATOM 639 O O . ALA A 1 84 ? 7.969 12.508 13.297 1 98.62 84 ALA A O 1
ATOM 640 N N . VAL A 1 85 ? 6.957 13.789 11.742 1 98.25 85 VAL A N 1
ATOM 641 C CA . VAL A 1 85 ? 6.309 14.641 12.734 1 98.25 85 VAL A CA 1
ATOM 642 C C . VAL A 1 85 ? 4.801 14.414 12.703 1 98.25 85 VAL A C 1
ATOM 644 O O . VAL A 1 85 ? 4.156 14.625 11.672 1 98.25 85 VAL A O 1
ATOM 647 N N . SER A 1 86 ? 4.266 13.992 13.742 1 97.62 86 SER A N 1
ATOM 648 C CA . SER A 1 86 ? 2.824 13.766 13.805 1 97.62 86 SER A CA 1
ATOM 649 C C . SER A 1 86 ? 2.113 14.906 14.516 1 97.62 86 SER A C 1
ATOM 651 O O . SER A 1 86 ? 2.602 15.414 15.531 1 97.62 86 SER A O 1
ATOM 653 N N . ILE A 1 87 ? 1.087 15.391 13.922 1 95.62 87 ILE A N 1
ATOM 654 C CA . ILE A 1 87 ? 0.176 16.281 14.633 1 95.62 87 ILE A CA 1
ATOM 655 C C . ILE A 1 87 ? -0.779 15.469 15.5 1 95.62 87 ILE A C 1
ATOM 657 O O . ILE A 1 87 ? -1.632 14.742 14.977 1 95.62 87 ILE A O 1
ATOM 661 N N . VAL A 1 88 ? -0.591 15.562 16.797 1 91.94 88 VAL A N 1
ATOM 662 C CA . VAL A 1 88 ? -1.332 14.75 17.75 1 91.94 88 VAL A CA 1
ATOM 663 C C . VAL A 1 88 ? -2.771 15.25 17.844 1 91.94 88 VAL A C 1
ATOM 665 O O . VAL A 1 88 ? -3.021 16.453 17.781 1 91.94 88 VAL A O 1
ATOM 668 N N . ARG A 1 89 ? -3.686 14.344 17.953 1 91.5 89 ARG A N 1
ATOM 669 C CA . ARG A 1 89 ? -3.566 12.922 18.234 1 91.5 89 ARG A CA 1
ATOM 670 C C . ARG A 1 89 ? -3.67 12.094 16.969 1 91.5 89 ARG A C 1
ATOM 672 O O . ARG A 1 89 ? -2.936 11.117 16.781 1 91.5 89 ARG A O 1
ATOM 679 N N . ALA A 1 90 ? -4.438 12.438 15.977 1 93 90 ALA A N 1
ATOM 680 C CA . ALA A 1 90 ? -4.77 11.641 14.797 1 93 90 ALA A CA 1
ATOM 681 C C . ALA A 1 90 ? -3.521 11.336 13.977 1 93 90 ALA A C 1
ATOM 683 O O . ALA A 1 90 ? -3.414 10.258 13.383 1 93 90 ALA A O 1
ATOM 684 N N . GLY A 1 91 ? -2.566 12.227 14.016 1 96.69 91 GLY A N 1
ATOM 685 C CA . GLY A 1 91 ? -1.343 12.031 13.25 1 96.69 91 GLY A CA 1
ATOM 686 C C . GLY A 1 91 ? -0.544 10.828 13.711 1 96.69 91 GLY A C 1
ATOM 687 O O . GLY A 1 91 ? 0.279 10.297 12.961 1 96.69 91 GLY A O 1
ATOM 688 N N . ASP A 1 92 ? -0.734 10.398 14.93 1 96 92 ASP A N 1
ATOM 689 C CA . ASP A 1 92 ? -0.011 9.258 15.484 1 96 92 ASP A CA 1
ATOM 690 C C . ASP A 1 92 ? -0.422 7.957 14.797 1 96 92 ASP A C 1
ATOM 692 O O . ASP A 1 92 ? 0.352 6.996 14.75 1 96 92 ASP A O 1
ATOM 696 N N . SER A 1 93 ? -1.646 7.906 14.344 1 95.75 93 SER A N 1
ATOM 697 C CA . SER A 1 93 ? -2.094 6.727 13.609 1 95.75 93 SER A CA 1
ATOM 698 C C . SER A 1 93 ? -1.256 6.504 12.359 1 95.75 93 SER A C 1
ATOM 700 O O . SER A 1 93 ? -0.813 5.387 12.086 1 95.75 93 SER A O 1
ATOM 702 N N . LEU A 1 94 ? -1.016 7.566 11.656 1 96.94 94 LEU A N 1
ATOM 703 C CA . LEU A 1 94 ? -0.203 7.488 10.453 1 96.94 94 LEU A CA 1
ATOM 704 C C . LEU A 1 94 ? 1.267 7.273 10.797 1 96.94 94 LEU A C 1
ATOM 706 O O . LEU A 1 94 ? 1.982 6.578 10.07 1 96.94 94 LEU A O 1
ATOM 710 N N . LEU A 1 95 ? 1.704 7.848 11.891 1 97.69 95 LEU A N 1
ATOM 711 C CA . LEU A 1 95 ? 3.078 7.672 12.352 1 97.69 95 LEU A CA 1
ATOM 712 C C . LEU A 1 95 ? 3.396 6.195 12.57 1 97.69 95 LEU A C 1
ATOM 714 O O . LEU A 1 95 ? 4.492 5.738 12.234 1 97.69 95 LEU A O 1
ATOM 718 N N . GLU A 1 96 ? 2.465 5.484 13.086 1 96.31 96 GLU A N 1
ATOM 719 C CA . GLU A 1 96 ? 2.646 4.047 13.281 1 96.31 96 GLU A CA 1
ATOM 720 C C . GLU A 1 96 ? 3.006 3.352 11.977 1 96.31 96 GLU A C 1
ATOM 722 O O . GLU A 1 96 ? 3.928 2.535 11.93 1 96.31 96 GLU A O 1
ATOM 727 N N . CYS A 1 97 ? 2.305 3.652 10.922 1 96.62 97 CYS A N 1
ATOM 728 C CA . CYS A 1 97 ? 2.537 3.047 9.617 1 96.62 97 CYS A CA 1
ATOM 729 C C . CYS A 1 97 ? 3.893 3.459 9.062 1 96.62 97 CYS A C 1
ATOM 731 O O . CYS A 1 97 ? 4.602 2.639 8.477 1 96.62 97 CYS A O 1
ATOM 733 N N . VAL A 1 98 ? 4.281 4.719 9.281 1 97.44 98 VAL A N 1
ATOM 734 C CA . VAL A 1 98 ? 5.559 5.223 8.797 1 97.44 98 VAL A CA 1
ATOM 735 C C . VAL A 1 98 ? 6.703 4.5 9.508 1 97.44 98 VAL A C 1
ATOM 737 O O . VAL A 1 98 ? 7.691 4.121 8.875 1 97.44 98 VAL A O 1
ATOM 740 N N . ARG A 1 99 ? 6.562 4.234 10.758 1 96.75 99 ARG A N 1
ATOM 741 C CA . ARG A 1 99 ? 7.613 3.59 11.539 1 96.75 99 ARG A CA 1
ATOM 742 C C . ARG A 1 99 ? 7.746 2.117 11.164 1 96.75 99 ARG A C 1
ATOM 744 O O . ARG A 1 99 ? 8.789 1.505 11.391 1 96.75 99 ARG A O 1
ATOM 751 N N . GLU A 1 100 ? 6.695 1.521 10.688 1 94.31 100 GLU A N 1
ATOM 752 C CA . GLU A 1 100 ? 6.797 0.16 10.172 1 94.31 100 GLU A CA 1
ATOM 753 C C . GLU A 1 100 ? 7.699 0.106 8.938 1 94.31 100 GLU A C 1
ATOM 755 O O . GLU A 1 100 ? 8.422 -0.873 8.734 1 94.31 100 GLU A O 1
ATOM 760 N N . ILE A 1 101 ? 7.648 1.156 8.156 1 94.56 101 ILE A N 1
ATOM 761 C CA . ILE A 1 101 ? 8.453 1.276 6.945 1 94.56 101 ILE A CA 1
ATOM 762 C C . ILE A 1 101 ? 9.891 1.643 7.312 1 94.56 101 ILE A C 1
ATOM 764 O O . ILE A 1 101 ? 10.836 1.095 6.746 1 94.56 101 ILE A O 1
ATOM 768 N N . ALA A 1 102 ? 10 2.555 8.266 1 95.75 102 ALA A N 1
ATOM 769 C CA . ALA A 1 102 ? 11.297 3.09 8.688 1 95.75 102 ALA A CA 1
ATOM 770 C C . ALA A 1 102 ? 11.383 3.176 10.203 1 95.75 102 ALA A C 1
ATOM 772 O O . ALA A 1 102 ? 11.203 4.25 10.789 1 95.75 102 ALA A O 1
ATOM 773 N N . PRO A 1 103 ? 11.781 2.074 10.82 1 94.38 103 PRO A N 1
ATOM 774 C CA . PRO A 1 103 ? 11.781 2.043 12.289 1 94.38 103 PRO A CA 1
ATOM 775 C C . PRO A 1 103 ? 12.805 2.992 12.898 1 94.38 103 PRO A C 1
ATOM 777 O O . PRO A 1 103 ? 12.656 3.406 14.055 1 94.38 103 PRO A O 1
ATOM 780 N N . SER A 1 104 ? 13.797 3.383 12.148 1 94.19 104 SER A N 1
ATOM 781 C CA . SER A 1 104 ? 14.891 4.176 12.703 1 94.19 104 SER A CA 1
ATOM 782 C C . SER A 1 104 ? 14.672 5.664 12.461 1 94.19 104 SER A C 1
ATOM 784 O O . SER A 1 104 ? 15.531 6.484 12.789 1 94.19 104 SER A O 1
ATOM 786 N N . VAL A 1 105 ? 13.594 6.004 11.82 1 96.38 105 VAL A N 1
ATOM 787 C CA . VAL A 1 105 ? 13.32 7.41 11.531 1 96.38 105 VAL A CA 1
ATOM 788 C C . VAL A 1 105 ? 13.203 8.195 12.836 1 96.38 105 VAL A C 1
ATOM 790 O O . VAL A 1 105 ? 12.695 7.676 13.836 1 96.38 105 VAL A O 1
ATOM 793 N N . ARG A 1 106 ? 13.688 9.453 12.883 1 97.31 106 ARG A N 1
ATOM 794 C CA . ARG A 1 106 ? 13.461 10.312 14.039 1 97.31 106 ARG A CA 1
ATOM 795 C C . ARG A 1 106 ? 12.008 10.758 14.117 1 97.31 106 ARG A C 1
ATOM 797 O O . ARG A 1 106 ? 11.336 10.891 13.094 1 97.31 106 ARG A O 1
ATOM 804 N N . VAL A 1 107 ? 11.555 10.953 15.328 1 97.75 107 VAL A N 1
ATOM 805 C CA . VAL A 1 107 ? 10.141 11.234 15.516 1 97.75 107 VAL A CA 1
ATOM 806 C C . VAL A 1 107 ? 9.969 12.562 16.234 1 97.75 107 VAL A C 1
ATOM 808 O O . VAL A 1 107 ? 10.703 12.867 17.188 1 97.75 107 VAL A O 1
ATOM 811 N N . GLY A 1 108 ? 9.141 13.391 15.734 1 97 108 GLY A N 1
ATOM 812 C CA . GLY A 1 108 ? 8.664 14.594 16.391 1 97 108 GLY A CA 1
ATOM 813 C C . GLY A 1 108 ? 7.164 14.594 16.625 1 97 108 GLY A C 1
ATOM 814 O O . GLY A 1 108 ? 6.422 13.891 15.938 1 97 108 GLY A O 1
ATOM 815 N N . LYS A 1 109 ? 6.801 15.375 17.609 1 96.44 109 LYS A N 1
ATOM 816 C CA . LYS A 1 109 ? 5.387 15.484 17.953 1 96.44 109 LYS A CA 1
ATOM 817 C C . LYS A 1 109 ? 4.969 16.953 18.109 1 96.44 109 LYS A C 1
ATOM 819 O O . LYS A 1 109 ? 5.723 17.766 18.641 1 96.44 109 LYS A O 1
ATOM 824 N N . MET A 1 110 ? 3.82 17.219 17.531 1 94.69 110 MET A N 1
ATOM 825 C CA . MET A 1 110 ? 3.246 18.562 17.672 1 94.69 110 MET A CA 1
ATOM 826 C C . MET A 1 110 ? 1.805 18.484 18.172 1 94.69 110 MET A C 1
ATOM 828 O O . MET A 1 110 ? 0.986 17.766 17.594 1 94.69 110 MET A O 1
ATOM 832 N N . TRP A 1 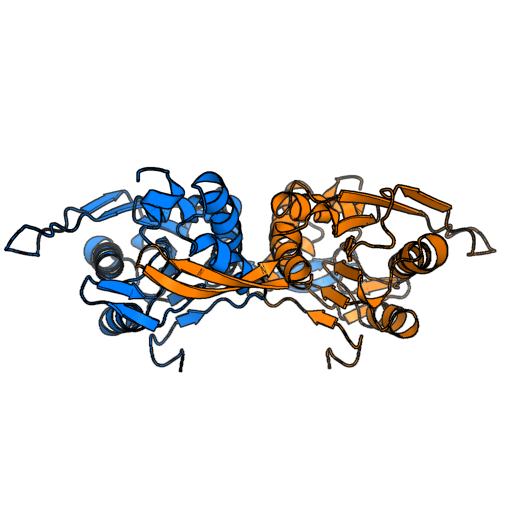111 ? 1.569 19.141 19.188 1 90.19 111 TRP A N 1
ATOM 833 C CA . TRP A 1 111 ? 0.21 19.328 19.672 1 90.19 111 TRP A CA 1
ATOM 834 C C . TRP A 1 111 ? -0.325 20.703 19.312 1 90.19 111 TRP A C 1
ATOM 836 O O . TRP A 1 111 ? 0.272 21.734 19.656 1 90.19 111 TRP A O 1
ATOM 846 N N . ILE A 1 112 ? -1.312 20.734 18.547 1 82.56 112 ILE A N 1
ATOM 847 C CA . ILE A 1 112 ? -1.902 21.984 18.094 1 82.56 112 ILE A CA 1
ATOM 848 C C . ILE A 1 112 ? -3.34 22.094 18.594 1 82.56 112 ILE A C 1
ATOM 850 O O . ILE A 1 112 ? -4.164 21.219 18.328 1 82.56 112 ILE A O 1
ATOM 854 N N . GLN A 1 113 ? -3.584 22.844 19.656 1 72.38 113 GLN A N 1
ATOM 855 C CA . GLN A 1 113 ? -4.926 23.094 20.172 1 72.38 113 GLN A CA 1
ATOM 856 C C . GLN A 1 113 ? -5.457 24.453 19.703 1 72.38 113 GLN A C 1
ATOM 858 O O . GLN A 1 113 ? -4.781 25.469 19.875 1 72.38 113 GLN A O 1
ATOM 863 N N . ARG A 1 114 ? -6.562 24.406 18.922 1 59.12 114 ARG A N 1
ATOM 864 C CA . ARG A 1 114 ? -7.156 25.656 18.469 1 59.12 114 ARG A CA 1
ATOM 865 C C . ARG A 1 114 ? -8.133 26.203 19.516 1 59.12 114 ARG A C 1
ATOM 867 O O . ARG A 1 114 ? -8.82 25.438 20.188 1 59.12 114 ARG A O 1
ATOM 874 N N . ASN A 1 115 ? -7.84 27.219 20.188 1 53.09 115 ASN A N 1
ATOM 875 C CA . ASN A 1 115 ? -8.82 27.844 21.078 1 53.09 115 ASN A CA 1
ATOM 876 C C . ASN A 1 115 ? -10.023 28.359 20.297 1 53.09 115 ASN A C 1
ATOM 878 O O . ASN A 1 115 ? -9.93 29.375 19.609 1 53.09 115 ASN A O 1
ATOM 882 N N . GLU A 1 116 ? -10.961 27.547 20.047 1 49.47 116 GLU A N 1
ATOM 883 C CA . GLU A 1 116 ? -12.164 28.016 19.375 1 49.47 116 GLU A CA 1
ATOM 884 C C . GLU A 1 116 ? -12.797 29.188 20.109 1 49.47 116 GLU A C 1
ATOM 886 O O . GLU A 1 116 ? -13.5 30 19.5 1 49.47 116 GLU A O 1
ATOM 891 N N . SER A 1 117 ? -12.922 29.094 21.438 1 45.84 117 SER A N 1
ATOM 892 C CA . SER A 1 117 ? -13.688 30.078 22.172 1 45.84 117 SER A CA 1
ATOM 893 C C . SER A 1 117 ? -12.922 31.391 22.297 1 45.84 117 SER A C 1
ATOM 895 O O . SER A 1 117 ? -13.477 32.406 22.75 1 45.84 117 SER A O 1
ATOM 897 N N . SER A 1 118 ? -11.641 31.359 22.312 1 46.47 118 SER A N 1
ATOM 898 C CA . SER A 1 118 ? -10.977 32.625 22.625 1 46.47 118 SER A CA 1
ATOM 899 C C . SER A 1 118 ? -11.156 33.625 21.484 1 46.47 118 SER A C 1
ATOM 901 O O . SER A 1 118 ? -11.109 33.25 20.312 1 46.47 118 SER A O 1
ATOM 903 N N . ALA A 1 119 ? -11.891 34.75 21.875 1 45.19 119 ALA A N 1
ATOM 904 C CA . ALA A 1 119 ? -12.094 35.906 21.016 1 45.19 119 ALA A CA 1
ATOM 905 C C . ALA A 1 119 ? -10.867 36.188 20.141 1 45.19 119 ALA A C 1
ATOM 907 O O . ALA A 1 119 ? -10.984 36.594 19 1 45.19 119 ALA A O 1
ATOM 908 N N . ASP A 1 120 ? -9.719 36.281 20.906 1 42.09 120 ASP A N 1
ATOM 909 C CA . ASP A 1 120 ? -8.469 36.531 20.188 1 42.09 120 ASP A CA 1
ATOM 910 C C . ASP A 1 120 ? -7.941 35.219 19.562 1 42.09 120 ASP A C 1
ATOM 912 O O . ASP A 1 120 ? -7.605 34.281 20.281 1 42.09 120 ASP A O 1
ATOM 916 N N . LYS A 1 121 ? -8.57 34.656 18.734 1 45.53 121 LYS A N 1
ATOM 917 C CA . LYS A 1 121 ? -8.406 33.5 17.844 1 45.53 121 LYS A CA 1
ATOM 918 C C . LYS A 1 121 ? -6.941 33.094 17.766 1 45.53 121 LYS A C 1
ATOM 920 O O . LYS A 1 121 ? -6.578 32.281 16.922 1 45.53 121 LYS A O 1
ATOM 925 N N . GLU A 1 122 ? -5.922 33.781 18.344 1 42.78 122 GLU A N 1
ATOM 926 C CA . GLU A 1 122 ? -4.496 33.75 18.031 1 42.78 122 GLU A CA 1
ATOM 927 C C . GLU A 1 122 ? -3.803 32.594 18.766 1 42.78 122 GLU A C 1
ATOM 929 O O . GLU A 1 122 ? -2.748 32.125 18.344 1 42.78 122 GLU A O 1
ATOM 934 N N . ALA A 1 123 ? -4.07 32.375 20.156 1 48.03 123 ALA A N 1
ATOM 935 C CA . ALA A 1 123 ? -2.998 31.656 20.844 1 48.03 123 ALA A CA 1
ATOM 936 C C . ALA A 1 123 ? -3.105 30.156 20.594 1 48.03 123 ALA A C 1
ATOM 938 O O . ALA A 1 123 ? -4.059 29.5 21.047 1 48.03 123 ALA A O 1
ATOM 939 N N . VAL A 1 124 ? -2.832 29.594 19.531 1 54.38 124 VAL A N 1
ATOM 940 C CA . VAL A 1 124 ? -2.568 28.188 19.297 1 54.38 124 VAL A CA 1
ATOM 941 C C . VAL A 1 124 ? -1.587 27.656 20.328 1 54.38 124 VAL A C 1
ATOM 943 O O . VAL A 1 124 ? -0.487 28.188 20.484 1 54.38 124 VAL A O 1
ATOM 946 N N . HIS A 1 125 ? -2.115 27.109 21.469 1 58.19 125 HIS A N 1
ATOM 947 C CA . HIS A 1 125 ? -1.158 26.406 22.312 1 58.19 125 HIS A CA 1
ATOM 948 C C . HIS A 1 125 ? -0.531 25.219 21.578 1 58.19 125 HIS A C 1
ATOM 950 O O . HIS A 1 125 ? -1.238 24.422 20.969 1 58.19 125 HIS A O 1
ATOM 956 N N . SER A 1 126 ? 0.706 25.484 21.219 1 69.19 126 SER A N 1
ATOM 957 C CA . SER A 1 126 ? 1.437 24.406 20.562 1 69.19 126 SER A CA 1
ATOM 958 C C . SER A 1 126 ? 2.594 23.906 21.422 1 69.19 126 SER A C 1
ATOM 960 O O . SER A 1 126 ? 3.184 24.688 22.188 1 69.19 126 SER A O 1
ATOM 962 N N . CYS A 1 127 ? 2.438 22.656 21.766 1 81.62 127 CYS A N 1
ATOM 963 C CA . CYS A 1 127 ? 3.617 22 22.312 1 81.62 127 CYS A CA 1
ATOM 964 C C . CYS A 1 127 ? 4.324 21.188 21.234 1 81.62 127 CYS A C 1
ATOM 966 O O . CYS A 1 127 ? 3.688 20.422 20.516 1 81.62 127 CYS A O 1
ATOM 968 N N . THR A 1 128 ? 5.551 21.531 21.094 1 87.5 128 THR A N 1
ATOM 969 C CA . THR A 1 128 ? 6.328 20.906 20.031 1 87.5 128 THR A CA 1
ATOM 970 C C . THR A 1 128 ? 7.582 20.25 20.609 1 87.5 128 THR A C 1
ATOM 972 O O . THR A 1 128 ? 8.297 20.844 21.406 1 87.5 128 THR A O 1
ATOM 975 N N . LYS A 1 129 ? 7.691 19 20.406 1 90.69 129 LYS A N 1
ATOM 976 C CA . LYS A 1 129 ? 8.93 18.281 20.688 1 90.69 129 LYS A CA 1
ATOM 977 C C . LYS A 1 129 ? 9.539 17.703 19.422 1 90.69 129 LYS A C 1
ATOM 979 O O . LYS A 1 129 ? 8.992 16.781 18.828 1 90.69 129 LYS A O 1
ATOM 984 N N . LEU A 1 130 ? 10.664 18.312 19.031 1 94.88 130 LEU A N 1
ATOM 985 C CA . LEU A 1 130 ? 11.367 17.891 17.812 1 94.88 130 LEU A CA 1
ATOM 986 C C . LEU A 1 130 ? 12.812 17.516 18.141 1 94.88 130 LEU A C 1
ATOM 988 O O . LEU A 1 130 ? 13.398 18.047 19.094 1 94.88 130 LEU A O 1
ATOM 992 N N . PRO A 1 131 ? 13.336 16.688 17.375 1 95.06 131 PRO A N 1
ATOM 993 C CA . PRO A 1 131 ? 14.75 16.359 17.578 1 95.06 131 PRO A CA 1
ATOM 994 C C . PRO A 1 131 ? 15.68 17.531 17.281 1 95.06 131 PRO A C 1
ATOM 996 O O . PRO A 1 131 ? 15.359 18.391 16.453 1 95.06 131 PRO A O 1
ATOM 999 N N . LYS A 1 132 ? 16.812 17.422 17.984 1 94 132 LYS A N 1
ATOM 1000 C CA . LYS A 1 132 ? 17.859 18.406 17.688 1 94 132 LYS A CA 1
ATOM 1001 C C . LYS A 1 132 ? 18.297 18.297 16.234 1 94 132 LYS A C 1
ATOM 1003 O O . LYS A 1 132 ? 18.438 17.188 15.695 1 94 132 LYS A O 1
ATOM 1008 N N . GLY A 1 133 ? 18.5 19.438 15.531 1 96.44 133 GLY A N 1
ATOM 1009 C CA . GLY A 1 133 ? 19.016 19.469 14.172 1 96.44 133 GLY A CA 1
ATOM 1010 C C . GLY A 1 133 ? 17.938 19.281 13.117 1 96.44 133 GLY A C 1
ATOM 1011 O O . GLY A 1 133 ? 18.25 19.031 11.945 1 96.44 133 GLY A O 1
ATOM 1012 N N . VAL A 1 134 ? 16.688 19.422 13.422 1 97.5 134 VAL A N 1
ATOM 1013 C CA . VAL A 1 134 ? 15.578 19.172 12.516 1 97.5 134 VAL A CA 1
ATOM 1014 C C . VAL A 1 134 ? 15.664 20.125 11.328 1 97.5 134 VAL A C 1
ATOM 1016 O O . VAL A 1 134 ? 15.195 19.812 10.227 1 97.5 134 VAL A O 1
ATOM 1019 N N . LYS A 1 135 ? 16.266 21.25 11.477 1 97.56 135 LYS A N 1
ATOM 1020 C CA . LYS A 1 135 ? 16.375 22.25 10.414 1 97.56 135 LYS A CA 1
ATOM 1021 C C . LYS A 1 135 ? 17.094 21.688 9.195 1 97.56 135 LYS A C 1
ATOM 1023 O O . LYS A 1 135 ? 16.875 22.141 8.07 1 97.56 135 LYS A O 1
ATOM 1028 N N . ASP A 1 136 ? 17.938 20.672 9.406 1 97.88 136 ASP A N 1
ATOM 1029 C CA . ASP A 1 136 ? 18.75 20.094 8.336 1 97.88 136 ASP A CA 1
ATOM 1030 C C . ASP A 1 136 ? 18.141 18.797 7.824 1 97.88 136 ASP A C 1
ATOM 1032 O O . ASP A 1 136 ? 18.766 18.078 7.027 1 97.88 136 ASP A O 1
ATOM 1036 N N . MET A 1 137 ? 16.969 18.469 8.281 1 98.31 137 MET A N 1
ATOM 1037 C CA . MET A 1 137 ? 16.328 17.203 7.953 1 98.31 137 MET A CA 1
ATOM 1038 C C . MET A 1 137 ? 15.211 17.391 6.938 1 98.31 137 MET A C 1
ATOM 1040 O O . MET A 1 137 ? 14.766 18.516 6.699 1 98.31 137 MET A O 1
ATOM 1044 N N . HIS A 1 138 ? 14.867 16.312 6.297 1 98.75 138 HIS A N 1
ATOM 1045 C CA . HIS A 1 138 ? 13.586 16.219 5.605 1 98.75 138 HIS A CA 1
ATOM 1046 C C . HIS A 1 138 ? 12.469 15.812 6.559 1 98.75 138 HIS A C 1
ATOM 1048 O O . HIS A 1 138 ? 12.672 14.961 7.43 1 98.75 138 HIS A O 1
ATOM 1054 N N . VAL A 1 139 ? 11.289 16.453 6.398 1 98.75 139 VAL A N 1
ATOM 1055 C CA . VAL A 1 139 ? 10.227 16.234 7.371 1 98.75 139 VAL A CA 1
ATOM 1056 C C . VAL A 1 139 ? 9.023 15.594 6.68 1 98.75 139 VAL A C 1
ATOM 1058 O O . VAL A 1 139 ? 8.578 16.078 5.633 1 98.75 139 VAL A O 1
ATOM 1061 N N . LEU A 1 140 ? 8.578 14.516 7.195 1 98.75 140 LEU A N 1
ATOM 1062 C CA . LEU A 1 140 ? 7.262 13.961 6.891 1 98.75 140 LEU A CA 1
ATOM 1063 C C . LEU A 1 140 ? 6.23 14.422 7.914 1 98.75 140 LEU A C 1
ATOM 1065 O O . LEU A 1 140 ? 6.191 13.906 9.031 1 98.75 140 LEU A O 1
ATOM 1069 N N . LEU A 1 141 ? 5.445 15.406 7.57 1 98.75 141 LEU A N 1
ATOM 1070 C CA . LEU A 1 141 ? 4.379 15.898 8.438 1 98.75 141 LEU A CA 1
ATOM 1071 C C . LEU A 1 141 ? 3.119 15.055 8.281 1 98.75 141 LEU A C 1
ATOM 1073 O O . LEU A 1 141 ? 2.623 14.867 7.168 1 98.75 141 LEU A O 1
ATOM 1077 N N . LEU A 1 142 ? 2.605 14.539 9.406 1 98.62 142 LEU A N 1
ATOM 1078 C CA . LEU A 1 142 ? 1.569 13.516 9.359 1 98.62 142 LEU A CA 1
ATOM 1079 C C . LEU A 1 142 ? 0.311 13.977 10.086 1 98.62 142 LEU A C 1
ATOM 1081 O O . LEU A 1 142 ? 0.347 14.258 11.289 1 98.62 142 LEU A O 1
ATOM 1085 N N . ASP A 1 143 ? -0.765 14.023 9.367 1 97.38 143 ASP A N 1
ATOM 1086 C CA . ASP A 1 143 ? -2.113 14.289 9.859 1 97.38 143 ASP A CA 1
ATOM 1087 C C . ASP A 1 143 ? -3.166 13.727 8.906 1 97.38 143 ASP A C 1
ATOM 1089 O O . ASP A 1 143 ? -3.283 14.18 7.766 1 97.38 143 ASP A O 1
ATOM 1093 N N . PRO A 1 144 ? -4.02 12.867 9.383 1 97.25 144 PRO A N 1
ATOM 1094 C CA . PRO A 1 144 ? -4.93 12.18 8.461 1 97.25 144 PRO A CA 1
ATOM 1095 C C . PRO A 1 144 ? -5.895 13.141 7.766 1 97.25 144 PRO A C 1
ATOM 1097 O O . PRO A 1 144 ? -6.367 12.852 6.664 1 97.25 144 PRO A O 1
ATOM 1100 N N . MET A 1 145 ? -6.16 14.25 8.344 1 96.88 145 MET A N 1
ATOM 1101 C CA . MET A 1 145 ? -7.207 15.094 7.781 1 96.88 145 MET A CA 1
ATOM 1102 C C . MET A 1 145 ? -6.668 16.484 7.461 1 96.88 145 MET A C 1
ATOM 1104 O O . MET A 1 145 ? -6.012 17.109 8.297 1 96.88 145 MET A O 1
ATOM 1108 N N . LEU A 1 146 ? -6.918 16.969 6.266 1 97.31 146 LEU A N 1
ATOM 1109 C CA . LEU A 1 146 ? -6.719 18.359 5.863 1 97.31 146 LEU A CA 1
ATOM 1110 C C . LEU A 1 146 ? -8.055 19.031 5.555 1 97.31 146 LEU A C 1
ATOM 1112 O O . LEU A 1 146 ? -8.523 19 4.414 1 97.31 146 LEU A O 1
ATOM 1116 N N . ALA A 1 147 ? -8.609 19.609 6.559 1 95.94 147 ALA A N 1
ATOM 1117 C CA . ALA A 1 147 ? -9.906 20.266 6.41 1 95.94 147 ALA A CA 1
ATOM 1118 C C . ALA A 1 147 ? -9.727 21.734 6.039 1 95.94 147 ALA A C 1
ATOM 1120 O O . ALA A 1 147 ? -9.57 22.078 4.863 1 95.94 147 ALA A O 1
ATOM 1121 N N . THR A 1 148 ? -9.695 22.594 7.031 1 94.56 148 THR A N 1
ATOM 1122 C CA . THR A 1 148 ? -9.586 24.016 6.758 1 94.56 148 THR A CA 1
ATOM 1123 C C . THR A 1 148 ? -8.141 24.391 6.414 1 94.56 148 THR A C 1
ATOM 1125 O O . THR A 1 148 ? -7.895 25.453 5.828 1 94.56 148 THR A O 1
ATOM 1128 N N . GLY A 1 149 ? -7.238 23.594 6.812 1 95.12 149 GLY A N 1
ATOM 1129 C CA . GLY A 1 149 ? -5.824 23.875 6.648 1 95.12 149 GLY A CA 1
ATOM 1130 C C . GLY A 1 149 ? -5.219 24.594 7.844 1 95.12 149 GLY A C 1
ATOM 1131 O O . GLY A 1 149 ? -4.008 24.812 7.891 1 95.12 149 GLY A O 1
ATOM 1132 N N . GLY A 1 150 ? -6.035 24.875 8.828 1 92.25 150 GLY A N 1
ATOM 1133 C CA . GLY A 1 150 ? -5.57 25.625 9.992 1 92.25 150 GLY A CA 1
ATOM 1134 C C . GLY A 1 150 ? -4.484 24.906 10.766 1 92.25 150 GLY A C 1
ATOM 1135 O O . GLY A 1 150 ? -3.406 25.453 10.992 1 92.25 150 GLY A O 1
ATOM 1136 N N . SER A 1 151 ? -4.738 23.641 11.195 1 92.19 151 SER A N 1
ATOM 1137 C CA . SER A 1 151 ? -3.766 22.859 11.953 1 92.19 151 SER A CA 1
ATOM 1138 C C . SER A 1 151 ? -2.494 22.625 11.141 1 92.19 151 SER A C 1
ATOM 1140 O O . SER A 1 151 ? -1.387 22.75 11.664 1 92.19 151 SER A O 1
ATOM 1142 N N . ALA A 1 152 ? -2.684 22.328 9.883 1 95.25 152 ALA A N 1
ATOM 1143 C CA . ALA A 1 152 ? -1.541 22.078 9.008 1 95.25 152 ALA A CA 1
ATOM 1144 C C . ALA A 1 152 ? -0.667 23.328 8.891 1 95.25 152 ALA A C 1
ATOM 1146 O O . ALA A 1 152 ? 0.556 23.25 9.023 1 95.25 152 ALA A O 1
ATOM 1147 N N . CYS A 1 153 ? -1.262 24.469 8.68 1 95.94 153 CYS A N 1
ATOM 1148 C CA . CYS A 1 153 ? -0.508 25.703 8.516 1 95.94 153 CYS A CA 1
ATOM 1149 C C . CYS A 1 153 ? 0.172 26.109 9.82 1 95.94 153 CYS A C 1
ATOM 1151 O O . CYS A 1 153 ? 1.279 26.656 9.805 1 95.94 153 CYS A O 1
ATOM 1153 N N . ALA A 1 154 ? -0.545 25.859 10.93 1 93.88 154 ALA A N 1
ATOM 1154 C CA . ALA A 1 154 ? 0.086 26.125 12.219 1 93.88 154 ALA A CA 1
ATOM 1155 C C . ALA A 1 154 ? 1.337 25.266 12.406 1 93.88 154 ALA A C 1
ATOM 1157 O O . ALA A 1 154 ? 2.377 25.766 12.844 1 93.88 154 ALA A O 1
ATOM 1158 N N . ALA A 1 155 ? 1.249 24.047 12.07 1 95.75 155 ALA A N 1
ATOM 1159 C CA . ALA A 1 155 ? 2.389 23.141 12.172 1 95.75 155 ALA A CA 1
ATOM 1160 C C . ALA A 1 155 ? 3.516 23.562 11.242 1 95.75 155 ALA A C 1
ATOM 1162 O O . ALA A 1 155 ? 4.68 23.609 11.641 1 95.75 155 ALA A O 1
ATOM 1163 N N . LEU A 1 156 ? 3.162 23.875 10.008 1 97.38 156 LEU A N 1
ATOM 1164 C CA . LEU A 1 156 ? 4.137 24.297 9.016 1 97.38 156 LEU A CA 1
ATOM 1165 C C . LEU A 1 156 ? 4.824 25.594 9.438 1 97.38 156 LEU A C 1
ATOM 1167 O O . LEU A 1 156 ? 6.035 25.734 9.266 1 97.38 156 LEU A O 1
ATOM 1171 N N . SER A 1 157 ? 4.004 26.516 9.969 1 95.81 157 SER A N 1
ATOM 1172 C CA . SER A 1 157 ? 4.574 27.766 10.477 1 95.81 157 SER A CA 1
ATOM 1173 C C . SER A 1 157 ? 5.637 27.484 11.539 1 95.81 157 SER A C 1
ATOM 1175 O O . SER A 1 157 ? 6.73 28.047 11.492 1 95.81 157 SER A O 1
ATOM 1177 N N . THR A 1 158 ? 5.297 26.609 12.469 1 94.62 158 THR A N 1
ATOM 1178 C CA . THR A 1 158 ? 6.227 26.25 13.531 1 94.62 158 THR A CA 1
ATOM 1179 C C . THR A 1 158 ? 7.488 25.625 12.945 1 94.62 158 THR A C 1
ATOM 1181 O O . THR A 1 158 ? 8.602 26.031 13.281 1 94.62 158 THR A O 1
ATOM 1184 N N . LEU A 1 159 ? 7.391 24.656 12.039 1 97.06 159 LEU A N 1
ATOM 1185 C CA . LEU A 1 159 ? 8.523 23.953 11.445 1 97.06 159 LEU A CA 1
ATOM 1186 C C . LEU A 1 159 ? 9.43 24.922 10.688 1 97.06 159 LEU A C 1
ATOM 1188 O O . LEU A 1 159 ? 10.648 24.859 10.812 1 97.06 159 LEU A O 1
ATOM 1192 N N . ILE A 1 160 ? 8.789 25.828 9.938 1 97.38 160 ILE A N 1
ATOM 1193 C CA . ILE A 1 160 ? 9.539 26.656 9 1 97.38 160 ILE A CA 1
ATOM 1194 C C . ILE A 1 160 ? 10.062 27.906 9.719 1 97.38 160 ILE A C 1
ATOM 1196 O O . ILE A 1 160 ? 11.242 28.234 9.633 1 97.38 160 ILE A O 1
ATOM 1200 N N . LYS A 1 161 ? 9.195 28.609 10.508 1 95.38 161 LYS A N 1
ATOM 1201 C CA . LYS A 1 161 ? 9.562 29.891 11.086 1 95.38 161 LYS A CA 1
ATOM 1202 C C . LYS A 1 161 ? 10.305 29.719 12.406 1 95.38 161 LYS A C 1
ATOM 1204 O O . LYS A 1 161 ? 11.234 30.469 12.711 1 95.38 161 LYS A O 1
ATOM 1209 N N . GLU A 1 162 ? 9.922 28.75 13.172 1 93.25 162 GLU A N 1
ATOM 1210 C CA . GLU A 1 162 ? 10.516 28.594 14.5 1 93.25 162 GLU A CA 1
ATOM 1211 C C . GLU A 1 162 ? 11.695 27.641 14.461 1 93.25 162 GLU A C 1
ATOM 1213 O O . GLU A 1 162 ? 12.688 27.828 15.172 1 93.25 162 GLU A O 1
ATOM 1218 N N . TYR A 1 163 ? 11.703 26.656 13.633 1 95.81 163 TYR A N 1
ATOM 1219 C CA . TYR A 1 163 ? 12.742 25.641 13.656 1 95.81 163 TYR A CA 1
ATOM 1220 C C . TYR A 1 163 ? 13.586 25.688 12.383 1 95.81 163 TYR A C 1
ATOM 1222 O O . TYR A 1 163 ? 14.5 24.875 12.211 1 95.81 163 TYR A O 1
ATOM 1230 N N . ASP A 1 164 ? 13.211 26.562 11.438 1 97.75 164 ASP A N 1
ATOM 1231 C CA . ASP A 1 164 ? 14.008 26.891 10.266 1 97.75 164 ASP A CA 1
ATOM 1232 C C . ASP A 1 164 ? 14.086 25.719 9.289 1 97.75 164 ASP A C 1
ATOM 1234 O O . ASP A 1 164 ? 15.102 25.531 8.633 1 97.75 164 ASP A O 1
ATOM 1238 N N . VAL A 1 165 ? 13.117 24.828 9.281 1 98.25 165 VAL A N 1
ATOM 1239 C CA . VAL A 1 165 ? 13.062 23.766 8.289 1 98.25 165 VAL A CA 1
ATOM 1240 C C . VAL A 1 165 ? 12.758 24.344 6.914 1 98.25 165 VAL A C 1
ATOM 1242 O O . VAL A 1 165 ? 11.859 25.172 6.77 1 98.25 165 VAL A O 1
ATOM 1245 N N . ALA A 1 166 ? 13.508 23.953 5.957 1 98.5 166 ALA A N 1
ATOM 1246 C CA . ALA A 1 166 ? 13.242 24.422 4.602 1 98.5 166 ALA A CA 1
ATOM 1247 C C . ALA A 1 166 ? 11.883 23.922 4.109 1 98.5 166 ALA A C 1
ATOM 1249 O O . ALA A 1 166 ? 11.562 22.75 4.246 1 98.5 166 ALA A O 1
ATOM 1250 N N . GLU A 1 167 ? 11.086 24.781 3.545 1 98.5 167 GLU A N 1
ATOM 1251 C CA . GLU A 1 167 ? 9.734 24.469 3.084 1 98.5 167 GLU A CA 1
ATOM 1252 C C . GLU A 1 167 ? 9.742 23.312 2.09 1 98.5 167 GLU A C 1
ATOM 1254 O O . GLU A 1 167 ? 8.898 22.422 2.16 1 98.5 167 GLU A O 1
ATOM 1259 N N . GLU A 1 168 ? 10.758 23.281 1.176 1 98.19 168 GLU A N 1
ATOM 1260 C CA . GLU A 1 168 ? 10.844 22.297 0.106 1 98.19 168 GLU A CA 1
ATOM 1261 C C . GLU A 1 168 ? 11.203 20.922 0.654 1 98.19 168 GLU A C 1
ATOM 1263 O O . GLU A 1 168 ? 11.094 19.906 -0.053 1 98.19 168 GLU A O 1
ATOM 1268 N N . ASN A 1 169 ? 11.625 20.859 1.929 1 98.69 169 ASN A N 1
ATOM 1269 C CA . ASN A 1 169 ? 12.016 19.594 2.547 1 98.69 169 ASN A CA 1
ATOM 1270 C C . ASN A 1 169 ? 10.844 18.938 3.262 1 98.69 169 ASN A C 1
ATOM 1272 O O . ASN A 1 169 ? 11 17.875 3.881 1 98.69 169 ASN A O 1
ATOM 1276 N N . ILE A 1 170 ? 9.656 19.516 3.137 1 98.81 170 ILE A N 1
ATOM 1277 C CA . ILE A 1 170 ? 8.516 19.016 3.896 1 98.81 170 ILE A CA 1
ATOM 1278 C C . ILE A 1 170 ? 7.551 18.297 2.957 1 98.81 170 ILE A C 1
ATOM 1280 O O . ILE A 1 170 ? 7.172 18.828 1.914 1 98.81 170 ILE A O 1
ATOM 1284 N N . VAL A 1 171 ? 7.223 17.078 3.311 1 98.88 171 VAL A N 1
ATOM 1285 C CA . VAL A 1 171 ? 6.133 16.328 2.705 1 98.88 171 VAL A CA 1
ATOM 1286 C C . VAL A 1 171 ? 4.988 16.172 3.705 1 98.88 171 VAL A C 1
ATOM 1288 O O . VAL A 1 171 ? 5.168 15.609 4.789 1 98.88 171 VAL A O 1
ATOM 1291 N N . PHE A 1 172 ? 3.848 16.734 3.359 1 98.88 172 PHE A N 1
ATOM 1292 C CA . PHE A 1 172 ? 2.668 16.625 4.207 1 98.88 172 PHE A CA 1
ATOM 1293 C C . PHE A 1 172 ? 1.752 15.508 3.713 1 98.88 172 PHE A C 1
ATOM 1295 O O . PHE A 1 172 ? 1.188 15.602 2.619 1 98.88 172 PHE A O 1
ATOM 1302 N N . ALA A 1 173 ? 1.605 14.438 4.516 1 98.81 173 ALA A N 1
ATOM 1303 C CA . ALA A 1 173 ? 0.78 13.281 4.168 1 98.81 173 ALA A CA 1
ATOM 1304 C C . ALA A 1 173 ? -0.542 13.305 4.93 1 98.81 173 ALA A C 1
ATOM 1306 O O . ALA A 1 173 ? -0.562 13.516 6.145 1 98.81 173 ALA A O 1
ATOM 1307 N N . ASN A 1 174 ? -1.592 13.055 4.254 1 98.56 174 ASN A N 1
ATOM 1308 C CA . ASN A 1 174 ? -2.908 12.969 4.879 1 98.56 174 ASN A CA 1
ATOM 1309 C C . ASN A 1 174 ? -3.818 12 4.137 1 98.56 174 ASN A C 1
ATOM 1311 O O . ASN A 1 174 ? -3.582 11.688 2.967 1 98.56 174 ASN A O 1
ATOM 1315 N N . VAL A 1 175 ? -4.871 11.5 4.789 1 98.5 175 VAL A N 1
ATOM 1316 C CA . VAL A 1 175 ? -5.754 10.477 4.242 1 98.5 175 VAL A CA 1
ATOM 1317 C C . VAL A 1 175 ? -6.836 11.133 3.387 1 98.5 175 VAL A C 1
ATOM 1319 O O . VAL A 1 175 ? -7.176 10.625 2.312 1 98.5 175 VAL A O 1
ATOM 1322 N N . ILE A 1 176 ? -7.352 12.234 3.865 1 98.44 176 ILE A N 1
ATOM 1323 C CA . ILE A 1 176 ? -8.469 12.883 3.182 1 98.44 176 ILE A CA 1
ATOM 1324 C C . ILE A 1 176 ? -8.297 14.398 3.238 1 98.44 176 ILE A C 1
ATOM 1326 O O . ILE A 1 176 ? -7.867 14.945 4.258 1 98.44 176 ILE A O 1
ATOM 1330 N N . SER A 1 177 ? -8.578 15.047 2.191 1 98.25 177 SER A N 1
ATOM 1331 C CA . SER A 1 177 ? -8.5 16.5 2.082 1 98.25 177 SER A CA 1
ATOM 1332 C C . SER A 1 177 ? -9.719 17.062 1.368 1 98.25 177 SER A C 1
ATOM 1334 O O . SER A 1 177 ? -10.68 16.344 1.107 1 98.25 177 SER A O 1
ATOM 1336 N N . CYS A 1 178 ? -9.742 18.328 1.182 1 98 178 CYS A N 1
ATOM 1337 C CA . CYS A 1 178 ? -10.758 19.047 0.417 1 98 178 CYS A CA 1
ATOM 1338 C C . CYS A 1 178 ? -10.148 20.25 -0.289 1 98 178 CYS A C 1
ATOM 1340 O O . CYS A 1 178 ? -9.055 20.703 0.061 1 98 178 CYS A O 1
ATOM 1342 N N . PRO A 1 179 ? -10.82 20.766 -1.298 1 98.06 179 PRO A N 1
ATOM 1343 C CA . PRO A 1 179 ? -10.258 21.875 -2.078 1 98.06 179 PRO A CA 1
ATOM 1344 C C . PRO A 1 179 ? -9.914 23.078 -1.217 1 98.06 179 PRO A C 1
ATOM 1346 O O . PRO A 1 179 ? -8.844 23.672 -1.377 1 98.06 179 PRO A O 1
ATOM 1349 N N . GLU A 1 180 ? -10.742 23.453 -0.283 1 97.19 180 GLU A N 1
ATOM 1350 C CA . GLU A 1 180 ? -10.531 24.625 0.55 1 97.19 180 GLU A CA 1
ATOM 1351 C C . GLU A 1 180 ? -9.227 24.516 1.344 1 97.19 180 GLU A C 1
ATOM 1353 O O . GLU A 1 180 ? -8.438 25.453 1.396 1 97.19 180 GLU A O 1
ATOM 1358 N N . GLY A 1 181 ? -9.047 23.344 1.916 1 97.62 181 GLY A N 1
ATOM 1359 C CA . GLY A 1 181 ? -7.828 23.109 2.676 1 97.62 181 GLY A CA 1
ATOM 1360 C C . GLY A 1 181 ? -6.578 23.141 1.816 1 97.62 181 GLY A C 1
ATOM 1361 O O . GLY A 1 181 ? -5.574 23.734 2.188 1 97.62 181 GLY A O 1
ATOM 1362 N N . LEU A 1 182 ? -6.617 22.438 0.702 1 98.44 182 LEU A N 1
ATOM 1363 C CA . LEU A 1 182 ? -5.484 22.359 -0.217 1 98.44 182 LEU A CA 1
ATOM 1364 C C . LEU A 1 182 ? -5.113 23.75 -0.734 1 98.44 182 LEU A C 1
ATOM 1366 O O . LEU A 1 182 ? -3.936 24.109 -0.785 1 98.44 182 LEU A O 1
ATOM 1370 N N . GLU A 1 183 ? -6.078 24.531 -1.052 1 98 183 GLU A N 1
ATOM 1371 C CA . GLU A 1 183 ? -5.844 25.891 -1.558 1 98 183 GLU A CA 1
ATOM 1372 C C . GLU A 1 183 ? -5.27 26.797 -0.473 1 98 183 GLU A C 1
ATOM 1374 O O . GLU A 1 183 ? -4.398 27.625 -0.748 1 98 183 GLU A O 1
ATOM 1379 N N . PHE A 1 184 ? -5.848 26.641 0.692 1 97.38 184 PHE A N 1
ATOM 1380 C CA . PHE A 1 184 ? -5.352 27.438 1.81 1 97.38 184 PHE A CA 1
ATOM 1381 C C . PHE A 1 184 ? -3.871 27.156 2.049 1 97.38 184 PHE A C 1
ATOM 1383 O O . PHE A 1 184 ? -3.084 28.094 2.219 1 97.38 184 PHE A O 1
ATOM 1390 N N . VAL A 1 185 ? -3.463 25.922 2.072 1 98.12 185 VAL A N 1
ATOM 1391 C CA . VAL A 1 185 ? -2.062 25.562 2.271 1 98.12 185 VAL A CA 1
ATOM 1392 C C . VAL A 1 185 ? -1.231 26.047 1.087 1 98.12 185 VAL A C 1
ATOM 1394 O O . VAL A 1 185 ? -0.106 26.516 1.263 1 98.12 185 VAL A O 1
ATOM 1397 N N . ALA A 1 186 ? -1.744 25.953 -0.091 1 98.19 186 ALA A N 1
ATOM 1398 C CA . ALA A 1 186 ? -1.042 26.406 -1.29 1 98.19 186 ALA A CA 1
ATOM 1399 C C . ALA A 1 186 ? -0.723 27.891 -1.214 1 98.19 186 ALA A C 1
ATOM 1401 O O . ALA A 1 186 ? 0.346 28.328 -1.646 1 98.19 186 ALA A O 1
ATOM 1402 N N . GLN A 1 187 ? -1.666 28.672 -0.699 1 97.62 187 GLN A N 1
ATOM 1403 C CA . GLN A 1 187 ? -1.51 30.109 -0.593 1 97.62 187 GLN A CA 1
ATOM 1404 C C . GLN A 1 187 ? -0.374 30.469 0.36 1 97.62 187 GLN A C 1
ATOM 1406 O O . GLN A 1 187 ? 0.335 31.469 0.143 1 97.62 187 GLN A O 1
ATOM 1411 N N . HIS A 1 188 ? -0.203 29.719 1.337 1 97.62 188 HIS A N 1
ATOM 1412 C CA . HIS A 1 188 ? 0.743 30.094 2.385 1 97.62 188 HIS A CA 1
ATOM 1413 C C . HIS A 1 188 ? 2.057 29.328 2.232 1 97.62 188 HIS A C 1
ATOM 1415 O O . HIS A 1 188 ? 3.127 29.859 2.525 1 97.62 188 HIS A O 1
ATOM 1421 N N . TYR A 1 189 ? 1.969 28.078 1.812 1 98.38 189 TYR A N 1
ATOM 1422 C CA . TYR A 1 189 ? 3.135 27.203 1.703 1 98.38 189 TYR A CA 1
ATOM 1423 C C . TYR A 1 189 ? 3.119 26.438 0.39 1 98.38 189 TYR A C 1
ATOM 1425 O O . TYR A 1 189 ? 3.01 25.203 0.386 1 98.38 189 TYR A O 1
ATOM 1433 N N . PRO A 1 190 ? 3.398 27.094 -0.681 1 98.06 190 PRO A N 1
ATOM 1434 C CA . PRO A 1 190 ? 3.279 26.484 -2.004 1 98.06 190 PRO A CA 1
ATOM 1435 C C . PRO A 1 190 ? 4.426 25.516 -2.312 1 98.06 190 PRO A C 1
ATOM 1437 O O . PRO A 1 190 ? 4.336 24.734 -3.256 1 98.06 190 PRO A O 1
ATOM 1440 N N . ARG A 1 191 ? 5.449 25.531 -1.512 1 98.31 191 ARG A N 1
ATOM 1441 C CA . ARG A 1 191 ? 6.637 24.781 -1.903 1 98.31 191 ARG A CA 1
ATOM 1442 C C . ARG A 1 191 ? 6.684 23.438 -1.2 1 98.31 191 ARG A C 1
ATOM 1444 O O . ARG A 1 191 ? 7.512 22.578 -1.533 1 98.31 191 ARG A O 1
ATOM 1451 N N . ILE A 1 192 ? 5.805 23.172 -0.222 1 98.62 192 ILE A N 1
ATOM 1452 C CA . ILE A 1 192 ? 5.766 21.844 0.371 1 98.62 192 ILE A CA 1
ATOM 1453 C C . ILE A 1 192 ? 5.137 20.859 -0.612 1 98.62 192 ILE A C 1
ATOM 1455 O O . ILE A 1 192 ? 4.465 21.266 -1.564 1 98.62 192 ILE A O 1
ATOM 1459 N N . LYS A 1 193 ? 5.402 19.625 -0.404 1 98.69 193 LYS A N 1
ATOM 1460 C CA . LYS A 1 193 ? 4.695 18.562 -1.121 1 98.69 193 LYS A CA 1
ATOM 1461 C C . LYS A 1 193 ? 3.527 18.031 -0.296 1 98.69 193 LYS A C 1
ATOM 1463 O O . LYS A 1 193 ? 3.639 17.875 0.922 1 98.69 193 LYS A O 1
ATOM 1468 N N . ILE A 1 194 ? 2.445 17.797 -0.936 1 98.81 194 ILE A N 1
ATOM 1469 C CA . ILE A 1 194 ? 1.292 17.203 -0.264 1 98.81 194 ILE A CA 1
ATOM 1470 C C . ILE A 1 194 ? 0.932 15.883 -0.926 1 98.81 194 ILE A C 1
ATOM 1472 O O . ILE A 1 194 ? 0.827 15.797 -2.152 1 98.81 194 ILE A O 1
ATOM 1476 N N . VAL A 1 195 ? 0.822 14.812 -0.17 1 98.69 195 VAL A N 1
ATOM 1477 C CA . VAL A 1 195 ? 0.372 13.5 -0.613 1 98.69 195 VAL A CA 1
ATOM 1478 C C . VAL A 1 195 ? -0.929 13.133 0.096 1 98.69 195 VAL A C 1
ATOM 1480 O O . VAL A 1 195 ? -0.989 13.117 1.328 1 98.69 195 VAL A O 1
ATOM 1483 N N . THR A 1 196 ? -2.002 12.867 -0.657 1 98.75 196 THR A N 1
ATOM 1484 C CA . THR A 1 196 ? -3.299 12.562 -0.064 1 98.75 196 THR A CA 1
ATOM 1485 C C . THR A 1 196 ? -3.939 11.367 -0.759 1 98.75 196 THR A C 1
ATOM 1487 O O . THR A 1 196 ? -3.691 11.117 -1.941 1 98.75 196 THR A O 1
ATOM 1490 N N . CYS A 1 197 ? -4.777 10.617 -0.027 1 98.31 197 CYS A N 1
ATOM 1491 C CA . CYS A 1 197 ? -5.441 9.461 -0.618 1 98.31 197 CYS A CA 1
ATOM 1492 C C . CYS A 1 197 ? -6.711 9.875 -1.354 1 98.31 197 CYS A C 1
ATOM 1494 O O . CYS A 1 197 ? -7.105 9.234 -2.328 1 98.31 197 CYS A O 1
ATOM 1496 N N . TRP A 1 198 ? -7.34 10.961 -0.807 1 98.19 198 TRP A N 1
ATOM 1497 C CA . TRP A 1 198 ? -8.672 11.289 -1.311 1 98.19 198 TRP A CA 1
ATOM 1498 C C . TRP A 1 198 ? -8.953 12.773 -1.159 1 98.19 198 TRP A C 1
ATOM 1500 O O . TRP A 1 198 ? -8.578 13.391 -0.157 1 98.19 198 TRP A O 1
ATOM 1510 N N . ILE A 1 199 ? -9.586 13.391 -2.135 1 98.19 199 ILE A N 1
ATOM 1511 C CA . ILE A 1 199 ? -10.062 14.766 -2.066 1 98.19 199 ILE A CA 1
ATOM 1512 C C . ILE A 1 199 ? -11.586 14.789 -2.105 1 98.19 199 ILE A C 1
ATOM 1514 O O . ILE A 1 199 ? -12.195 14.445 -3.123 1 98.19 199 ILE A O 1
ATOM 1518 N N . ASP A 1 200 ? -12.148 15.188 -1.05 1 98.12 200 ASP A N 1
ATOM 1519 C CA . ASP A 1 200 ? -13.602 15.281 -0.944 1 98.12 200 ASP A CA 1
ATOM 1520 C C . ASP A 1 200 ? -14.117 16.562 -1.602 1 98.12 200 ASP A C 1
ATOM 1522 O O . ASP A 1 200 ? -13.344 17.312 -2.195 1 98.12 200 ASP A O 1
ATOM 1526 N N . ASP A 1 201 ? -15.383 16.797 -1.465 1 97 201 ASP A N 1
ATOM 1527 C CA . ASP A 1 201 ? -16.062 17.797 -2.279 1 97 201 ASP A CA 1
ATOM 1528 C C . ASP A 1 201 ? -15.805 19.203 -1.761 1 97 201 ASP A C 1
ATOM 1530 O O . ASP A 1 201 ? -15.555 20.125 -2.543 1 97 201 ASP A O 1
ATOM 1534 N N . CYS A 1 202 ? -15.977 19.375 -0.424 1 97 202 CYS A N 1
ATOM 1535 C CA . CYS A 1 202 ? -15.914 20.719 0.143 1 97 202 CYS A CA 1
ATOM 1536 C C . CYS A 1 202 ? -15.977 20.656 1.665 1 97 202 CYS A C 1
ATOM 1538 O O . CYS A 1 202 ? -15.992 19.578 2.256 1 97 202 CYS A O 1
ATOM 1540 N N . LEU A 1 203 ? -15.977 21.812 2.273 1 96.38 203 LEU A N 1
ATOM 1541 C CA . LEU A 1 203 ? -16.297 22.016 3.686 1 96.38 203 LEU A CA 1
ATOM 1542 C C . LEU A 1 203 ? -17.719 22.484 3.859 1 96.38 203 LEU A C 1
ATOM 1544 O O . LEU A 1 203 ? -18.203 23.328 3.084 1 96.38 203 LEU A O 1
ATOM 1548 N N . ASN A 1 204 ? -18.344 22 4.82 1 95.38 204 ASN A N 1
ATOM 1549 C CA . ASN A 1 204 ? -19.672 22.547 5.125 1 95.38 204 ASN A CA 1
ATOM 1550 C C . ASN A 1 204 ? -19.578 23.781 6.012 1 95.38 204 ASN A C 1
ATOM 1552 O O . ASN A 1 204 ? -18.484 24.312 6.23 1 95.38 204 ASN A O 1
ATOM 1556 N N . GLU A 1 205 ? -20.672 24.25 6.5 1 93.81 205 GLU A N 1
ATOM 1557 C CA . GLU A 1 205 ? -20.734 25.484 7.285 1 93.81 205 GLU A CA 1
ATOM 1558 C C . GLU A 1 205 ? -19.984 25.344 8.602 1 93.81 205 GLU A C 1
ATOM 1560 O O . GLU A 1 205 ? -19.406 26.312 9.117 1 93.81 205 GLU A O 1
ATOM 1565 N N . ASP A 1 206 ? -19.953 24.125 9.078 1 91.88 206 ASP A N 1
ATOM 1566 C CA . ASP A 1 206 ? -19.281 23.859 10.336 1 91.88 206 ASP A CA 1
ATOM 1567 C C . ASP A 1 206 ? -17.812 23.5 10.102 1 91.88 206 ASP A C 1
ATOM 1569 O O . ASP A 1 206 ? -17.109 23.078 11.023 1 91.88 206 ASP A O 1
ATOM 1573 N N . LYS A 1 207 ? -17.312 23.547 8.836 1 92.94 207 LYS A N 1
ATOM 1574 C CA . LYS A 1 207 ? -15.922 23.344 8.438 1 92.94 207 LYS A CA 1
ATOM 1575 C C . LYS A 1 207 ? -15.547 21.859 8.523 1 92.94 207 LYS A C 1
ATOM 1577 O O . LYS A 1 207 ? -14.398 21.531 8.836 1 92.94 207 LYS A O 1
ATOM 1582 N N . TYR A 1 208 ? -16.531 21.031 8.398 1 94.44 208 TYR A N 1
ATOM 1583 C CA . TYR A 1 208 ? -16.281 1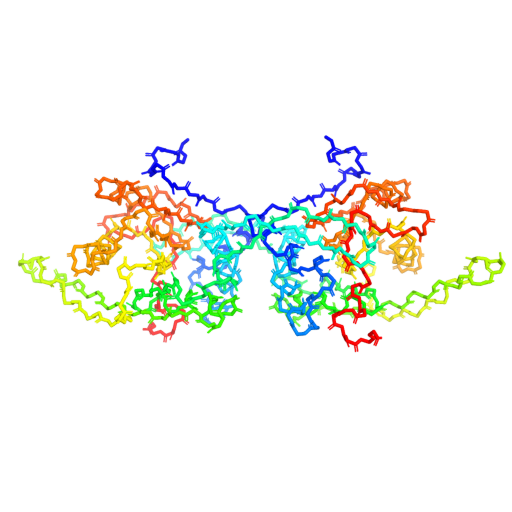9.609 8.242 1 94.44 208 TYR A CA 1
ATOM 1584 C C . TYR A 1 208 ? -16.125 19.234 6.77 1 94.44 208 TYR A C 1
ATOM 1586 O O . TYR A 1 208 ? -16.812 19.812 5.91 1 94.44 208 TYR A O 1
ATOM 1594 N N . ILE A 1 209 ? -15.297 18.312 6.512 1 96.62 209 ILE A N 1
ATOM 1595 C CA . ILE A 1 209 ? -15.117 17.797 5.156 1 96.62 209 ILE A CA 1
ATOM 1596 C C . ILE A 1 209 ? -16.359 17.031 4.73 1 96.62 209 ILE A C 1
ATOM 1598 O O . ILE A 1 209 ? -16.891 16.219 5.5 1 96.62 209 ILE A O 1
ATOM 1602 N N . MET A 1 210 ? -16.859 17.297 3.545 1 97.44 210 MET A N 1
ATOM 1603 C CA . MET A 1 210 ? -18.047 16.641 3.01 1 97.44 210 MET A CA 1
ATOM 1604 C C . MET A 1 210 ? -17.688 15.781 1.796 1 97.44 210 MET A C 1
ATOM 1606 O O . MET A 1 210 ? -17.047 16.266 0.863 1 97.44 210 MET A O 1
ATOM 1610 N N . PRO A 1 211 ? -18.188 14.492 1.696 1 97.31 211 PRO A N 1
ATOM 1611 C CA . PRO A 1 211 ? -19.016 13.805 2.691 1 97.31 211 PRO A CA 1
ATOM 1612 C C . PRO A 1 211 ? -18.25 13.5 3.982 1 97.31 211 PRO A C 1
ATOM 1614 O O . PRO A 1 211 ? -18.859 13.383 5.047 1 97.31 211 PRO A O 1
ATOM 1617 N N . GLY A 1 212 ? -16.969 13.391 3.844 1 96.75 212 GLY A N 1
ATOM 1618 C CA . GLY A 1 212 ? -16.109 13.266 5.008 1 96.75 212 GLY A CA 1
ATOM 1619 C C . GLY A 1 212 ? -16.203 11.906 5.676 1 96.75 212 GLY A C 1
ATOM 1620 O O . GLY A 1 212 ? -16.781 10.977 5.117 1 96.75 212 GLY A O 1
ATOM 1621 N N . LEU A 1 213 ? -15.555 11.789 6.836 1 96.38 213 LEU A N 1
ATOM 1622 C CA . LEU A 1 213 ? -15.5 10.523 7.559 1 96.38 213 LEU A CA 1
ATOM 1623 C C . LEU A 1 213 ? -15.578 10.758 9.062 1 96.38 213 LEU A C 1
ATOM 1625 O O . LEU A 1 213 ?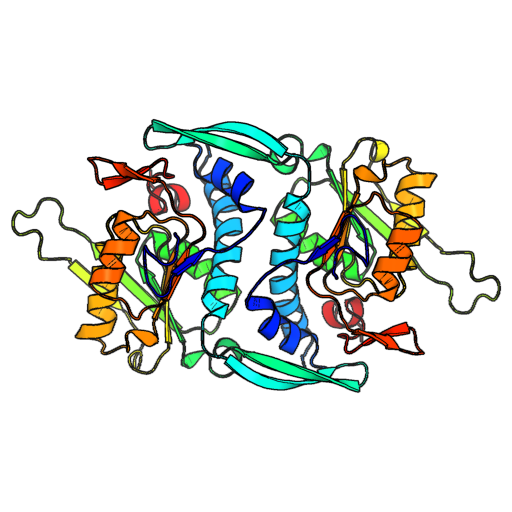 -15.32 9.844 9.852 1 96.38 213 LEU A O 1
ATOM 1629 N N . GLY A 1 214 ? -15.828 12.016 9.461 1 93 214 GLY A N 1
ATOM 1630 C CA . GLY A 1 214 ? -15.875 12.336 10.883 1 93 214 GLY A CA 1
ATOM 1631 C C . GLY A 1 214 ? -14.508 12.641 11.469 1 93 214 GLY A C 1
ATOM 1632 O O . GLY A 1 214 ? -13.539 12.836 10.734 1 93 214 GLY A O 1
ATOM 1633 N N . ASP A 1 215 ? -14.43 12.758 12.797 1 92 215 ASP A N 1
ATOM 1634 C CA . ASP A 1 215 ? -13.164 12.992 13.484 1 92 215 ASP A CA 1
ATOM 1635 C C . ASP A 1 215 ? -12.289 11.742 13.469 1 92 215 ASP A C 1
ATOM 1637 O O . ASP A 1 215 ? -12.594 10.758 14.141 1 92 215 ASP A O 1
ATOM 1641 N N . TYR A 1 216 ? -11.242 11.805 12.781 1 94.31 216 TYR A N 1
ATOM 1642 C CA . TYR A 1 216 ? -10.375 10.648 12.547 1 94.31 216 TYR A CA 1
ATOM 1643 C C . TYR A 1 216 ? -9.797 10.125 13.852 1 94.31 216 TYR A C 1
ATOM 1645 O O . TYR A 1 216 ? -9.789 8.922 14.094 1 94.31 216 TYR A O 1
ATOM 1653 N N . GLY A 1 217 ? -9.305 11.07 14.734 1 92.81 217 GLY A N 1
ATOM 1654 C CA . GLY A 1 217 ? -8.711 10.672 16 1 92.81 217 GLY A CA 1
ATOM 1655 C C . GLY A 1 217 ? -9.703 9.992 16.938 1 92.81 217 GLY A C 1
ATOM 1656 O O . GLY A 1 217 ? -9.383 8.977 17.547 1 92.81 217 GLY A O 1
ATOM 1657 N N . ASP A 1 218 ? -10.859 10.539 17.016 1 92.69 218 ASP A N 1
ATOM 1658 C CA . ASP A 1 218 ? -11.883 9.977 17.891 1 92.69 218 ASP A CA 1
ATOM 1659 C C . ASP A 1 218 ? -12.273 8.57 17.453 1 92.69 218 ASP A C 1
ATOM 1661 O O . ASP A 1 218 ? -12.43 7.672 18.281 1 92.69 218 ASP A O 1
ATOM 1665 N N . ARG A 1 219 ? -12.422 8.398 16.203 1 94.81 219 ARG A N 1
ATOM 1666 C CA . ARG A 1 219 ? -12.859 7.105 15.672 1 94.81 219 ARG A CA 1
ATOM 1667 C C . ARG A 1 219 ? -11.734 6.074 15.75 1 94.81 219 ARG A C 1
ATOM 1669 O O . ARG A 1 219 ? -11.977 4.902 16.031 1 94.81 219 ARG A O 1
ATOM 1676 N N . PHE A 1 220 ? -10.492 6.512 15.539 1 96 220 PHE A N 1
ATOM 1677 C CA . PHE A 1 220 ? -9.352 5.605 15.508 1 96 220 PHE A CA 1
ATOM 1678 C C . PHE A 1 220 ? -8.961 5.184 16.922 1 96 220 PHE A C 1
ATOM 1680 O O . PHE A 1 220 ? -8.664 4.016 17.156 1 96 220 PHE A O 1
ATOM 1687 N N . PHE A 1 221 ? -9.031 6.125 17.859 1 93 221 PHE A N 1
ATOM 1688 C CA . PHE A 1 221 ? -8.539 5.852 19.203 1 93 221 PHE A CA 1
ATOM 1689 C C . PHE A 1 221 ? -9.695 5.613 20.172 1 93 221 PHE A C 1
ATOM 1691 O O . PHE A 1 221 ? -9.492 5.512 21.391 1 93 221 PHE A O 1
ATOM 1698 N N . ASN A 1 222 ? -10.906 5.547 19.641 1 90.88 222 ASN A N 1
ATOM 1699 C CA . ASN A 1 222 ? -12.109 5.199 20.391 1 90.88 222 ASN A CA 1
ATOM 1700 C C . ASN A 1 222 ? -12.359 6.172 21.531 1 90.88 222 ASN A C 1
ATOM 1702 O O . ASN A 1 222 ? -12.539 5.754 22.688 1 90.88 222 ASN A O 1
ATOM 1706 N N . THR A 1 223 ? -12.336 7.402 21.25 1 76.56 223 THR A N 1
ATOM 1707 C CA . THR A 1 223 ? -12.547 8.422 22.281 1 76.56 223 THR A CA 1
ATOM 1708 C C . THR A 1 223 ? -13.836 9.195 22 1 76.56 223 THR A C 1
ATOM 1710 O O . THR A 1 223 ? -14.031 10.289 22.531 1 76.56 223 THR A O 1
ATOM 1713 N N . VAL A 1 224 ? -14.719 8.539 21.188 1 67.5 224 VAL A N 1
ATOM 1714 C CA . VAL A 1 224 ? -16.016 9.164 21 1 67.5 224 VAL A CA 1
ATOM 1715 C C . VAL A 1 224 ? -16.828 9.086 22.297 1 67.5 224 VAL A C 1
ATOM 1717 O O . VAL A 1 224 ? -16.641 8.164 23.094 1 67.5 224 VAL A O 1
ATOM 1720 N N . MET B 1 1 ? 1.345 -1.406 -24.719 1 37.69 1 MET B N 1
ATOM 1721 C CA . MET B 1 1 ? 2.408 -2.398 -24.578 1 37.69 1 MET B CA 1
ATOM 1722 C C . MET B 1 1 ? 2.031 -3.467 -23.562 1 37.69 1 MET B C 1
ATOM 1724 O O . MET B 1 1 ? 2.514 -4.598 -23.641 1 37.69 1 MET B O 1
ATOM 1728 N N . ALA B 1 2 ? 1.491 -3.031 -22.297 1 47.75 2 ALA B N 1
ATOM 1729 C CA . ALA B 1 2 ? 1.146 -4.035 -21.281 1 47.75 2 ALA B CA 1
ATOM 1730 C C . ALA B 1 2 ? 0.008 -4.926 -21.766 1 47.75 2 ALA B C 1
ATOM 1732 O O . ALA B 1 2 ? 0.003 -6.133 -21.516 1 47.75 2 ALA B O 1
ATOM 1733 N N . THR B 1 3 ? -0.961 -4.426 -22.609 1 59.47 3 THR B N 1
ATOM 1734 C CA . THR B 1 3 ? -2.141 -5.141 -23.078 1 59.47 3 THR B CA 1
ATOM 1735 C C . THR B 1 3 ? -1.747 -6.242 -24.062 1 59.47 3 THR B C 1
ATOM 1737 O O . THR B 1 3 ? -2.479 -7.219 -24.234 1 59.47 3 THR B O 1
ATOM 1740 N N . SER B 1 4 ? -0.497 -6.172 -24.438 1 76.94 4 SER B N 1
ATOM 1741 C CA . SER B 1 4 ? -0.096 -7.16 -25.422 1 76.94 4 SER B CA 1
ATOM 1742 C C . SER B 1 4 ? 0.486 -8.406 -24.766 1 76.94 4 SER B C 1
ATOM 1744 O O . SER B 1 4 ? 0.492 -9.484 -25.359 1 76.94 4 SER B O 1
ATOM 1746 N N . LEU B 1 5 ? 0.749 -8.352 -23.5 1 94.5 5 LEU B N 1
ATOM 1747 C CA . LEU B 1 5 ? 1.393 -9.492 -22.859 1 94.5 5 LEU B CA 1
ATOM 1748 C C . LEU B 1 5 ? 0.354 -10.461 -22.297 1 94.5 5 LEU B C 1
ATOM 1750 O O . LEU B 1 5 ? 0.445 -11.664 -22.531 1 94.5 5 LEU B O 1
ATOM 1754 N N . HIS B 1 6 ? -0.721 -10.023 -21.688 1 97.38 6 HIS B N 1
ATOM 1755 C CA . HIS B 1 6 ? -1.902 -10.719 -21.188 1 97.38 6 HIS B CA 1
ATOM 1756 C C . HIS B 1 6 ? -3.127 -9.812 -21.203 1 97.38 6 HIS B C 1
ATOM 1758 O O . HIS B 1 6 ? -3.051 -8.656 -20.797 1 97.38 6 HIS B O 1
ATOM 1764 N N . PRO B 1 7 ? -4.305 -10.25 -21.672 1 97.25 7 PRO B N 1
ATOM 1765 C CA . PRO B 1 7 ? -5.457 -9.375 -21.891 1 97.25 7 PRO B CA 1
ATOM 1766 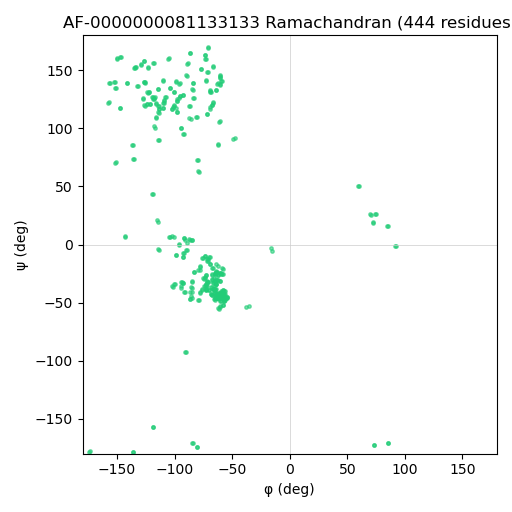C C . PRO B 1 7 ? -5.996 -8.773 -20.594 1 97.25 7 PRO B C 1
ATOM 1768 O O . PRO B 1 7 ? -6.652 -7.73 -20.609 1 97.25 7 PRO B O 1
ATOM 1771 N N . ASN B 1 8 ? -5.797 -9.398 -19.438 1 98 8 ASN B N 1
ATOM 1772 C CA . ASN B 1 8 ? -6.297 -8.93 -18.141 1 98 8 ASN B CA 1
ATOM 1773 C C . ASN B 1 8 ? -5.16 -8.656 -17.172 1 98 8 ASN B C 1
ATOM 1775 O O . ASN B 1 8 ? -5.234 -9.031 -15.992 1 98 8 ASN B O 1
ATOM 1779 N N . LEU B 1 9 ? -4.129 -8.016 -17.672 1 98.44 9 LEU B N 1
ATOM 1780 C CA . LEU B 1 9 ? -2.938 -7.707 -16.891 1 98.44 9 LEU B CA 1
ATOM 1781 C C . LEU B 1 9 ? -3.047 -6.324 -16.266 1 98.44 9 LEU B C 1
ATOM 1783 O O . LEU B 1 9 ? -3.414 -5.355 -16.938 1 98.44 9 LEU B O 1
ATOM 1787 N N . THR B 1 10 ? -2.82 -6.246 -15 1 98.25 10 THR B N 1
ATOM 1788 C CA . THR B 1 10 ? -2.678 -4.984 -14.281 1 98.25 10 THR B CA 1
ATOM 1789 C C . THR B 1 10 ? -1.29 -4.867 -13.656 1 98.25 10 THR B C 1
ATOM 1791 O O . THR B 1 10 ? -0.855 -5.762 -12.93 1 98.25 10 THR B O 1
ATOM 1794 N N . VAL B 1 11 ? -0.632 -3.818 -13.969 1 97.94 11 VAL B N 1
ATOM 1795 C CA . VAL B 1 11 ? 0.639 -3.51 -13.32 1 97.94 11 VAL B CA 1
ATOM 1796 C C . VAL B 1 11 ? 0.422 -2.461 -12.234 1 97.94 11 VAL B C 1
ATOM 1798 O O . VAL B 1 11 ? -0.019 -1.345 -12.516 1 97.94 11 VAL B O 1
ATOM 1801 N N . VAL B 1 12 ? 0.754 -2.867 -11.023 1 97.62 12 VAL B N 1
ATOM 1802 C CA . VAL B 1 12 ? 0.574 -1.974 -9.891 1 97.62 12 VAL B CA 1
ATOM 1803 C C . VAL B 1 12 ? 1.453 -0.736 -10.055 1 97.62 12 VAL B C 1
ATOM 1805 O O . VAL B 1 12 ? 2.615 -0.843 -10.453 1 97.62 12 VAL B O 1
ATOM 1808 N N . LYS B 1 13 ? 0.879 0.384 -9.727 1 95 13 LYS B N 1
ATOM 1809 C CA . LYS B 1 13 ? 1.625 1.637 -9.805 1 95 13 LYS B CA 1
ATOM 1810 C C . LYS B 1 13 ? 1.938 2.176 -8.406 1 95 13 LYS B C 1
ATOM 1812 O O . LYS B 1 13 ? 1.04 2.324 -7.578 1 95 13 LYS B O 1
ATOM 1817 N N . SER B 1 14 ? 3.188 2.381 -8.18 1 96.19 14 SER B N 1
ATOM 1818 C CA . SER B 1 14 ? 3.641 3 -6.938 1 96.19 14 SER B CA 1
ATOM 1819 C C . SER B 1 14 ? 5.012 3.643 -7.109 1 96.19 14 SER B C 1
ATOM 1821 O O . SER B 1 14 ? 5.906 3.053 -7.719 1 96.19 14 SER B O 1
ATOM 1823 N N . ARG B 1 15 ? 5.129 4.805 -6.52 1 95.12 15 ARG B N 1
ATOM 1824 C CA . ARG B 1 15 ? 6.422 5.488 -6.531 1 95.12 15 ARG B CA 1
ATOM 1825 C C . ARG B 1 15 ? 7.438 4.754 -5.664 1 95.12 15 ARG B C 1
ATOM 1827 O O . ARG B 1 15 ? 8.648 4.938 -5.824 1 95.12 15 ARG B O 1
ATOM 1834 N N . ALA B 1 16 ? 6.965 3.902 -4.828 1 97.38 16 ALA B N 1
ATOM 1835 C CA . ALA B 1 16 ? 7.824 3.24 -3.85 1 97.38 16 ALA B CA 1
ATOM 1836 C C . ALA B 1 16 ? 8.617 2.109 -4.492 1 97.38 16 ALA B C 1
ATOM 1838 O O . ALA B 1 16 ? 9.625 1.658 -3.943 1 97.38 16 ALA B O 1
ATOM 1839 N N . PHE B 1 17 ? 8.188 1.63 -5.641 1 97.94 17 PHE B N 1
ATOM 1840 C CA . PHE B 1 17 ? 8.727 0.391 -6.191 1 97.94 17 PHE B CA 1
ATOM 1841 C C . PHE B 1 17 ? 10.188 0.563 -6.582 1 97.94 17 PHE B C 1
ATOM 1843 O O . PHE B 1 17 ? 10.992 -0.365 -6.441 1 97.94 17 PHE B O 1
ATOM 1850 N N . ASP B 1 18 ? 10.508 1.694 -6.996 1 96.25 18 ASP B N 1
ATOM 1851 C CA . ASP B 1 18 ? 11.883 1.922 -7.434 1 96.25 18 ASP B CA 1
ATOM 1852 C C . ASP B 1 18 ? 12.875 1.613 -6.312 1 96.25 18 ASP B C 1
ATOM 1854 O O . ASP B 1 18 ? 13.797 0.813 -6.492 1 96.25 18 ASP B O 1
ATOM 1858 N N . THR B 1 19 ? 12.648 2.182 -5.188 1 97.81 19 THR B N 1
ATOM 1859 C CA . THR B 1 19 ? 13.555 1.992 -4.062 1 97.81 19 THR B CA 1
ATOM 1860 C C . THR B 1 19 ? 13.406 0.59 -3.477 1 97.81 19 THR B C 1
ATOM 1862 O O . THR B 1 19 ? 14.398 -0.037 -3.098 1 97.81 19 THR B O 1
ATOM 1865 N N . LEU B 1 20 ? 12.18 0.09 -3.42 1 98.44 20 LEU B N 1
ATOM 1866 C CA . LEU B 1 20 ? 11.945 -1.238 -2.863 1 98.44 20 LEU B CA 1
ATOM 1867 C C . LEU 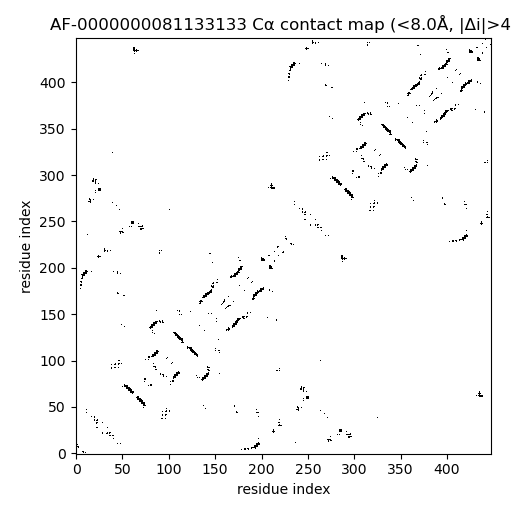B 1 20 ? 12.648 -2.307 -3.695 1 98.44 20 LEU B C 1
ATOM 1869 O O . LEU B 1 20 ? 13.336 -3.172 -3.148 1 98.44 20 LEU B O 1
ATOM 1873 N N . PHE B 1 21 ? 12.547 -2.217 -5.016 1 98.5 21 PHE B N 1
ATOM 1874 C CA . PHE B 1 21 ? 13.117 -3.238 -5.887 1 98.5 21 PHE B CA 1
ATOM 1875 C C . PHE B 1 21 ? 14.633 -3.125 -5.934 1 98.5 21 PHE B C 1
ATOM 1877 O O . PHE B 1 21 ? 15.328 -4.117 -6.152 1 98.5 21 PHE B O 1
ATOM 1884 N N . THR B 1 22 ? 15.18 -1.904 -5.734 1 98.62 22 THR B N 1
ATOM 1885 C CA . THR B 1 22 ? 16.625 -1.786 -5.629 1 98.62 22 THR B CA 1
ATOM 1886 C C . THR B 1 22 ? 17.156 -2.662 -4.496 1 98.62 22 THR B C 1
ATOM 1888 O O . THR B 1 22 ? 18.141 -3.393 -4.68 1 98.62 22 THR B O 1
ATOM 1891 N N . LYS B 1 23 ? 16.469 -2.633 -3.369 1 98.38 23 LYS B N 1
ATOM 1892 C CA . LYS B 1 23 ? 16.875 -3.424 -2.209 1 98.38 23 LYS B CA 1
ATOM 1893 C C . LYS B 1 23 ? 16.594 -4.906 -2.43 1 98.38 23 LYS B C 1
ATOM 1895 O O . LYS B 1 23 ? 17.422 -5.758 -2.107 1 98.38 23 LYS B O 1
ATOM 1900 N N . ILE B 1 24 ? 15.508 -5.258 -3.035 1 98.19 24 ILE B N 1
ATOM 1901 C CA . ILE B 1 24 ? 15.07 -6.641 -3.225 1 98.19 24 ILE B CA 1
ATOM 1902 C C . ILE B 1 24 ? 15.961 -7.324 -4.258 1 98.19 24 ILE B C 1
ATOM 1904 O O . ILE B 1 24 ? 16.25 -8.516 -4.145 1 98.19 24 ILE B O 1
ATOM 1908 N N . ARG B 1 25 ? 16.453 -6.57 -5.215 1 98.5 25 ARG B N 1
ATOM 1909 C CA . ARG B 1 25 ? 17.234 -7.117 -6.316 1 98.5 25 ARG B CA 1
ATOM 1910 C C . ARG B 1 25 ? 18.688 -7.285 -5.914 1 98.5 25 ARG B C 1
ATOM 1912 O O . ARG B 1 25 ? 19.438 -8.047 -6.543 1 98.5 25 ARG B O 1
ATOM 1919 N N . ASP B 1 26 ? 19.188 -6.535 -4.906 1 98.44 26 ASP B N 1
ATOM 1920 C CA . ASP B 1 26 ? 20.578 -6.512 -4.512 1 98.44 26 ASP B CA 1
ATOM 1921 C C . ASP B 1 26 ? 21 -7.848 -3.904 1 98.44 26 ASP B C 1
ATOM 1923 O O . ASP B 1 26 ? 20.469 -8.266 -2.877 1 98.44 26 ASP B O 1
ATOM 1927 N N . VAL B 1 27 ? 21.953 -8.484 -4.488 1 97.62 27 VAL B N 1
ATOM 1928 C CA . VAL B 1 27 ? 22.406 -9.797 -4.027 1 97.62 27 VAL B CA 1
ATOM 1929 C C . VAL B 1 27 ? 23 -9.672 -2.621 1 97.62 27 VAL B C 1
ATOM 1931 O O . VAL B 1 27 ? 22.984 -10.633 -1.854 1 97.62 27 VAL B O 1
ATOM 1934 N N . GLU B 1 28 ? 23.328 -8.438 -2.193 1 97.19 28 GLU B N 1
ATOM 1935 C CA . GLU B 1 28 ? 23.984 -8.211 -0.907 1 97.19 28 GLU B CA 1
ATOM 1936 C C . GLU B 1 28 ? 22.969 -7.945 0.194 1 97.19 28 GLU B C 1
ATOM 1938 O O . GLU B 1 28 ? 23.328 -7.832 1.367 1 97.19 28 GLU B O 1
ATOM 1943 N N . THR B 1 29 ? 21.703 -7.805 -0.212 1 97.06 29 THR B N 1
ATOM 1944 C CA . THR B 1 29 ? 20.688 -7.621 0.814 1 97.06 29 THR B CA 1
ATOM 1945 C C . THR B 1 29 ? 20.547 -8.875 1.669 1 97.06 29 THR B C 1
ATOM 1947 O O . THR B 1 29 ? 20.281 -9.961 1.148 1 97.06 29 THR B O 1
ATOM 1950 N N . ASN B 1 30 ? 20.734 -8.695 2.957 1 95.69 30 ASN B N 1
ATOM 1951 C CA . ASN B 1 30 ? 20.609 -9.852 3.832 1 95.69 30 ASN B CA 1
ATOM 1952 C C . ASN B 1 30 ? 19.156 -10.297 3.961 1 95.69 30 ASN B C 1
ATOM 1954 O O . ASN B 1 30 ? 18.234 -9.578 3.541 1 95.69 30 ASN B O 1
ATOM 1958 N N . SER B 1 31 ? 18.922 -11.445 4.543 1 94.38 31 SER B N 1
ATOM 1959 C CA . SER B 1 31 ? 17.594 -12.07 4.582 1 94.38 31 SER B CA 1
ATOM 1960 C C . SER B 1 31 ? 16.594 -11.195 5.332 1 94.38 31 SER B C 1
ATOM 1962 O O . SER B 1 31 ? 15.453 -11.055 4.906 1 94.38 31 SER B O 1
ATOM 1964 N N . GLY B 1 32 ? 17 -10.672 6.496 1 95.81 32 GLY B N 1
ATOM 1965 C CA . GLY B 1 32 ? 16.109 -9.805 7.258 1 95.81 32 GLY B CA 1
ATOM 1966 C C . GLY B 1 32 ? 15.633 -8.609 6.469 1 95.81 32 GLY B C 1
ATOM 1967 O O . GLY B 1 32 ? 14.438 -8.297 6.465 1 95.81 32 GLY B O 1
ATOM 1968 N N . ASP B 1 33 ? 16.562 -7.945 5.848 1 96.38 33 ASP B N 1
ATOM 1969 C CA . ASP B 1 33 ? 16.219 -6.793 5.02 1 96.38 33 ASP B CA 1
ATOM 1970 C C . ASP B 1 33 ? 15.383 -7.211 3.812 1 96.38 33 ASP B C 1
ATOM 1972 O O . ASP B 1 33 ? 14.469 -6.492 3.406 1 96.38 33 ASP B O 1
ATOM 1976 N N . PHE B 1 34 ? 15.773 -8.352 3.199 1 97.88 34 PHE B N 1
ATOM 1977 C CA . PHE B 1 34 ? 14.977 -8.844 2.08 1 97.88 34 PHE B CA 1
ATOM 1978 C C . PHE B 1 34 ? 13.516 -9.008 2.486 1 97.88 34 PHE B C 1
ATOM 1980 O O . PHE B 1 34 ? 12.617 -8.562 1.769 1 97.88 34 PHE B O 1
ATOM 1987 N N . VAL B 1 35 ? 13.25 -9.594 3.662 1 97.56 35 VAL B N 1
ATOM 1988 C CA . VAL B 1 35 ? 11.898 -9.797 4.176 1 97.56 35 VAL B CA 1
ATOM 1989 C C . VAL B 1 35 ? 11.219 -8.445 4.383 1 97.56 35 VAL B C 1
ATOM 1991 O O . VAL B 1 35 ? 10.078 -8.25 3.963 1 97.56 35 VAL B O 1
ATOM 1994 N N . HIS B 1 36 ? 11.93 -7.547 4.938 1 97.5 36 HIS B N 1
ATOM 1995 C CA . HIS B 1 36 ? 11.391 -6.227 5.254 1 97.5 36 HIS B CA 1
ATOM 1996 C C . HIS B 1 36 ? 10.914 -5.508 3.998 1 97.5 36 HIS B C 1
ATOM 1998 O O . HIS B 1 36 ? 9.758 -5.105 3.912 1 97.5 36 HIS B O 1
ATOM 2004 N N . TYR B 1 37 ? 11.75 -5.402 3.029 1 97.94 37 TYR B N 1
ATOM 2005 C CA . TYR B 1 37 ? 11.43 -4.672 1.811 1 97.94 37 TYR B CA 1
ATOM 2006 C C . TYR B 1 37 ? 10.422 -5.445 0.961 1 97.94 37 TYR B C 1
ATOM 2008 O O . TYR B 1 37 ? 9.555 -4.848 0.322 1 97.94 37 TYR B O 1
ATOM 2016 N N . SER B 1 38 ? 10.531 -6.758 0.966 1 97.88 38 SER B N 1
ATOM 2017 C CA . SER B 1 38 ? 9.57 -7.586 0.243 1 97.88 38 SER B CA 1
ATOM 2018 C C . SER B 1 38 ? 8.164 -7.402 0.79 1 97.88 38 SER B C 1
ATOM 2020 O O . SER B 1 38 ? 7.207 -7.262 0.022 1 97.88 38 SER B O 1
ATOM 2022 N N . LYS B 1 39 ? 8.031 -7.371 2.078 1 97.31 39 LYS B N 1
ATOM 2023 C CA . LYS B 1 39 ? 6.715 -7.215 2.693 1 97.31 39 LYS B CA 1
ATOM 2024 C C . LYS B 1 39 ? 6.102 -5.859 2.352 1 97.31 39 LYS B C 1
ATOM 2026 O O . LYS B 1 39 ? 4.891 -5.746 2.166 1 97.31 39 LYS B O 1
ATOM 2031 N N . ARG B 1 40 ? 6.941 -4.871 2.326 1 97.88 40 ARG B N 1
ATOM 2032 C CA . ARG B 1 40 ? 6.461 -3.551 1.929 1 97.88 40 ARG B CA 1
ATOM 2033 C C . ARG B 1 40 ? 5.863 -3.586 0.524 1 97.88 40 ARG B C 1
ATOM 2035 O O . ARG B 1 40 ? 4.773 -3.059 0.293 1 97.88 40 ARG B O 1
ATOM 2042 N N . ALA B 1 41 ? 6.527 -4.246 -0.404 1 98.12 41 ALA B N 1
ATOM 2043 C CA . ALA B 1 41 ? 6.035 -4.371 -1.773 1 98.12 41 ALA B CA 1
ATOM 2044 C C . ALA B 1 41 ? 4.809 -5.273 -1.835 1 98.12 41 ALA B C 1
ATOM 2046 O O . ALA B 1 41 ? 3.836 -4.965 -2.529 1 98.12 41 ALA B O 1
ATOM 2047 N N . MET B 1 42 ? 4.801 -6.32 -1.079 1 97.94 42 MET B N 1
ATOM 2048 C CA . MET B 1 42 ? 3.732 -7.312 -1.126 1 97.94 42 MET B CA 1
ATOM 2049 C C . MET B 1 42 ? 2.445 -6.758 -0.528 1 97.94 42 MET B C 1
ATOM 2051 O O . MET B 1 42 ? 1.35 -7.113 -0.963 1 97.94 42 MET B O 1
ATOM 2055 N N . ARG B 1 43 ? 2.609 -5.91 0.421 1 97.19 43 ARG B N 1
ATOM 2056 C CA . ARG B 1 43 ? 1.418 -5.281 0.983 1 97.19 43 ARG B CA 1
ATOM 2057 C C . ARG B 1 43 ? 0.711 -4.418 -0.056 1 97.19 43 ARG B C 1
ATOM 2059 O O . ARG B 1 43 ? -0.52 -4.402 -0.126 1 97.19 43 ARG B O 1
ATOM 2066 N N . LEU B 1 44 ? 1.486 -3.645 -0.813 1 98 44 LEU B N 1
ATOM 2067 C CA . LEU B 1 44 ? 0.914 -2.879 -1.916 1 98 44 LEU B CA 1
ATOM 2068 C C . LEU B 1 44 ? 0.239 -3.803 -2.926 1 98 44 LEU B C 1
ATOM 2070 O O . LEU B 1 44 ? -0.881 -3.533 -3.365 1 98 44 LEU B O 1
ATOM 2074 N N . LEU B 1 45 ? 0.873 -4.883 -3.203 1 98.56 45 LEU B N 1
ATOM 2075 C CA . LEU B 1 45 ? 0.374 -5.867 -4.156 1 98.56 45 LEU B CA 1
ATOM 2076 C C . LEU B 1 45 ? -0.916 -6.504 -3.652 1 98.56 45 LEU B C 1
ATOM 2078 O O . LEU B 1 45 ? -1.878 -6.652 -4.41 1 98.56 45 LEU B O 1
ATOM 2082 N N . ALA B 1 46 ? -0.905 -6.887 -2.395 1 98.38 46 ALA B N 1
ATOM 2083 C CA . ALA B 1 46 ? -2.061 -7.555 -1.8 1 98.38 46 ALA B CA 1
ATOM 2084 C C . ALA B 1 46 ? -3.301 -6.668 -1.873 1 98.38 46 ALA B C 1
ATOM 2086 O O . ALA B 1 46 ? -4.391 -7.141 -2.205 1 98.38 46 ALA B O 1
ATOM 2087 N N . GLU B 1 47 ? -3.115 -5.387 -1.567 1 98.25 47 GLU B N 1
ATOM 2088 C CA . GLU B 1 47 ? -4.238 -4.457 -1.638 1 98.25 47 GLU B CA 1
ATOM 2089 C C . GLU B 1 47 ? -4.789 -4.359 -3.057 1 98.25 47 GLU B C 1
ATOM 2091 O O . GLU B 1 47 ? -6.004 -4.402 -3.264 1 98.25 47 GLU B O 1
ATOM 2096 N N . GLU B 1 48 ? -3.893 -4.254 -4.008 1 98.12 48 GLU B N 1
ATOM 2097 C CA . GLU B 1 48 ? -4.309 -4.121 -5.402 1 98.12 48 GLU B CA 1
ATOM 2098 C C . GLU B 1 48 ? -4.969 -5.402 -5.902 1 98.12 48 GLU B C 1
ATOM 2100 O O . GLU B 1 48 ? -5.988 -5.352 -6.598 1 98.12 48 GLU B O 1
ATOM 2105 N N . ALA B 1 49 ? -4.41 -6.527 -5.582 1 98.38 49 ALA B N 1
ATOM 2106 C CA . ALA B 1 49 ? -4.969 -7.812 -5.996 1 98.38 49 ALA B CA 1
ATOM 2107 C C . ALA B 1 49 ? -6.363 -8.016 -5.41 1 98.38 49 ALA B C 1
ATOM 2109 O O . ALA B 1 49 ? -7.293 -8.398 -6.121 1 98.38 49 ALA B O 1
ATOM 2110 N N . ALA B 1 50 ? -6.508 -7.742 -4.141 1 97.88 50 ALA B N 1
ATOM 2111 C CA . ALA B 1 50 ? -7.793 -7.879 -3.463 1 97.88 50 ALA B CA 1
ATOM 2112 C C . ALA B 1 50 ? -8.844 -6.977 -4.098 1 97.88 50 ALA B C 1
ATOM 2114 O O . ALA B 1 50 ? -10.023 -7.328 -4.152 1 97.88 50 ALA B O 1
ATOM 2115 N N . ALA B 1 51 ? -8.383 -5.883 -4.598 1 97.56 51 ALA B N 1
ATOM 2116 C CA . ALA B 1 51 ? -9.297 -4.895 -5.172 1 97.56 51 ALA B CA 1
ATOM 2117 C C . ALA B 1 51 ? -9.844 -5.371 -6.512 1 97.56 51 ALA B C 1
ATOM 2119 O O . ALA B 1 51 ? -10.766 -4.766 -7.066 1 97.56 51 ALA B O 1
ATOM 2120 N N . HIS B 1 52 ? -9.328 -6.445 -7.074 1 97.81 52 HIS B N 1
ATOM 2121 C CA . HIS B 1 52 ? -9.82 -7.008 -8.32 1 97.81 52 HIS B CA 1
ATOM 2122 C C . HIS B 1 52 ? -10.914 -8.047 -8.062 1 97.81 52 HIS B C 1
ATOM 2124 O O . HIS B 1 52 ? -11.508 -8.57 -9.008 1 97.81 52 HIS B O 1
ATOM 2130 N N . LEU B 1 53 ? -11.188 -8.352 -6.812 1 98.19 53 LEU B N 1
ATOM 2131 C CA . LEU B 1 53 ? -12.305 -9.219 -6.453 1 98.19 53 LEU B CA 1
ATOM 2132 C C . LEU B 1 53 ? -13.633 -8.492 -6.621 1 98.19 53 LEU B C 1
ATOM 2134 O O . LEU B 1 53 ? -13.664 -7.262 -6.695 1 98.19 53 LEU B O 1
ATOM 2138 N N . PRO B 1 54 ? -14.688 -9.219 -6.672 1 97.94 54 PRO B N 1
ATOM 2139 C CA . PRO B 1 54 ? -15.992 -8.594 -6.883 1 97.94 54 PRO B CA 1
ATOM 2140 C C . PRO B 1 54 ? -16.359 -7.609 -5.773 1 97.94 54 PRO B C 1
ATOM 2142 O O . PRO B 1 54 ? -16.016 -7.828 -4.609 1 97.94 54 PRO B O 1
ATOM 2145 N N . THR B 1 55 ? -17.047 -6.574 -6.188 1 97.88 55 THR B N 1
ATOM 2146 C CA . THR B 1 55 ? -17.594 -5.586 -5.258 1 97.88 55 THR B CA 1
ATOM 2147 C C . THR B 1 55 ? -19.078 -5.387 -5.484 1 97.88 55 THR B C 1
ATOM 2149 O O . THR B 1 55 ? -19.609 -5.766 -6.531 1 97.88 55 THR B O 1
ATOM 2152 N N . SER B 1 56 ? -19.766 -4.918 -4.531 1 98.12 56 SER B N 1
ATOM 2153 C CA . SER B 1 56 ? -21.188 -4.57 -4.617 1 98.12 56 SER B CA 1
ATOM 2154 C C . SER B 1 56 ? -21.438 -3.135 -4.164 1 98.12 56 SER B C 1
ATOM 2156 O O . SER B 1 56 ? -20.812 -2.664 -3.213 1 98.12 56 SER B O 1
ATOM 2158 N N . PRO B 1 57 ? -22.328 -2.438 -4.895 1 98 57 PRO B N 1
ATOM 2159 C CA . PRO B 1 57 ? -22.625 -1.065 -4.477 1 98 57 PRO B CA 1
ATOM 2160 C C . PRO B 1 57 ? -23.172 -0.99 -3.055 1 98 57 PRO B C 1
ATOM 2162 O O . PRO B 1 57 ? -23.938 -1.87 -2.637 1 98 57 PRO B O 1
ATOM 2165 N N . GLN B 1 58 ? -22.75 0.025 -2.301 1 98.06 58 GLN B N 1
ATOM 2166 C CA . GLN B 1 58 ? -23.219 0.251 -0.937 1 98.06 58 GLN B CA 1
ATOM 2167 C C . GLN B 1 58 ? -23.266 1.741 -0.611 1 98.06 58 GLN B C 1
ATOM 2169 O O . GLN B 1 58 ? -22.25 2.43 -0.682 1 98.06 58 GLN B O 1
ATOM 2174 N N . ALA B 1 59 ? -24.422 2.232 -0.343 1 98.12 59 ALA B N 1
ATOM 2175 C CA . ALA B 1 59 ? -24.562 3.586 0.187 1 98.12 59 ALA B CA 1
ATOM 2176 C C . ALA B 1 59 ? -24.375 3.604 1.702 1 98.12 59 ALA B C 1
ATOM 2178 O O . ALA B 1 59 ? -24.922 2.752 2.406 1 98.12 59 ALA B O 1
ATOM 2179 N N . VAL B 1 60 ? -23.578 4.547 2.18 1 98.38 60 VAL B N 1
ATOM 2180 C CA . VAL B 1 60 ? -23.391 4.664 3.623 1 98.38 60 VAL B CA 1
ATOM 2181 C C . VAL B 1 60 ? -23.625 6.105 4.059 1 98.38 60 VAL B C 1
ATOM 2183 O O . VAL B 1 60 ? -23.5 7.031 3.252 1 98.38 60 VAL B O 1
ATOM 2186 N N . THR B 1 61 ? -23.984 6.273 5.289 1 98.56 61 THR B N 1
ATOM 2187 C CA . THR B 1 61 ? -24.094 7.59 5.918 1 98.56 61 THR B CA 1
ATOM 2188 C C . THR B 1 61 ? -22.812 7.926 6.676 1 98.56 61 THR B C 1
ATOM 2190 O O . THR B 1 61 ? -22.297 7.102 7.434 1 98.56 61 THR B O 1
ATOM 2193 N N . THR B 1 62 ? -22.297 9.086 6.355 1 98.12 62 THR B N 1
ATOM 2194 C CA . THR B 1 62 ? -21.078 9.516 7.039 1 98.12 62 THR B CA 1
ATOM 2195 C C . THR B 1 62 ? -21.422 10.227 8.344 1 98.12 62 THR B C 1
ATOM 2197 O O . THR B 1 62 ? -22.578 10.562 8.594 1 98.12 62 THR B O 1
ATOM 2200 N N . PRO B 1 63 ? -20.469 10.406 9.227 1 96.25 63 PRO B N 1
ATOM 2201 C CA . PRO B 1 63 ? -20.719 11.117 10.477 1 96.25 63 PRO B CA 1
ATOM 2202 C C . PRO B 1 63 ? -21.234 12.531 10.258 1 96.25 63 PRO B C 1
ATOM 2204 O O . PRO B 1 63 ? -21.812 13.141 11.172 1 96.25 63 PRO B O 1
ATOM 2207 N N . THR B 1 64 ? -21.031 13.141 9.102 1 95.75 64 THR B N 1
ATOM 2208 C CA . THR B 1 64 ? -21.547 14.461 8.766 1 95.75 64 THR B CA 1
ATOM 2209 C C . THR B 1 64 ? -22.969 14.375 8.227 1 95.75 64 THR B C 1
ATOM 2211 O O . THR B 1 64 ? -23.5 15.359 7.715 1 95.75 64 THR B O 1
ATOM 2214 N N . ASN B 1 65 ? -23.516 13.18 8.227 1 96.25 65 ASN B N 1
ATOM 2215 C CA . ASN B 1 65 ? -24.875 12.891 7.789 1 96.25 65 ASN B CA 1
ATOM 2216 C C . ASN B 1 65 ? -25.016 12.992 6.273 1 96.25 65 ASN B C 1
ATOM 2218 O O . ASN B 1 65 ? -26.109 13.234 5.758 1 96.25 65 ASN B O 1
ATOM 2222 N N . ALA B 1 66 ? -23.984 12.938 5.559 1 97.44 66 ALA B N 1
ATOM 2223 C CA . ALA B 1 66 ? -23.984 12.859 4.102 1 97.44 66 ALA B CA 1
ATOM 2224 C C . ALA B 1 66 ? -24.031 11.406 3.631 1 97.44 66 ALA B C 1
ATOM 2226 O O . ALA B 1 66 ? -23.656 10.492 4.375 1 97.44 66 ALA B O 1
ATOM 2227 N N . ILE B 1 67 ? -24.547 11.234 2.414 1 97.88 67 ILE B N 1
ATOM 2228 C CA . ILE B 1 67 ? -24.562 9.906 1.812 1 97.88 67 ILE B CA 1
ATOM 2229 C C . ILE B 1 67 ? -23.359 9.734 0.884 1 97.88 67 ILE B C 1
ATOM 2231 O O . ILE B 1 67 ? -23.062 10.617 0.07 1 97.88 67 ILE B O 1
ATOM 2235 N N . TYR B 1 68 ? -22.625 8.703 1.134 1 97.62 68 TYR B N 1
ATOM 2236 C CA . TYR B 1 68 ? -21.547 8.312 0.233 1 97.62 68 TYR B CA 1
ATOM 2237 C C . TYR B 1 68 ? -21.891 7.02 -0.498 1 97.62 68 TYR B C 1
ATOM 2239 O O . TYR B 1 68 ? -22.188 6.004 0.132 1 97.62 68 TYR B O 1
ATOM 2247 N N . ASN B 1 69 ? -21.891 7.094 -1.864 1 98.12 69 ASN B N 1
ATOM 2248 C CA . ASN B 1 69 ? -22.156 5.922 -2.691 1 98.12 69 ASN B CA 1
ATOM 2249 C C . ASN B 1 69 ? -20.859 5.203 -3.074 1 98.12 69 ASN B C 1
ATOM 2251 O O . ASN B 1 69 ? -20.219 5.566 -4.059 1 98.12 69 ASN B O 1
ATOM 2255 N N . GLY B 1 70 ? -20.516 4.168 -2.281 1 97.69 70 GLY B N 1
ATOM 2256 C CA . GLY B 1 70 ? -19.312 3.408 -2.527 1 97.69 70 GLY B CA 1
ATOM 2257 C C . GLY B 1 70 ? -19.578 1.944 -2.828 1 97.69 70 GLY B C 1
ATOM 2258 O O . GLY B 1 70 ? -20.594 1.603 -3.43 1 97.69 70 GLY B O 1
ATOM 2259 N N . HIS B 1 71 ? -18.609 1.151 -2.613 1 98.44 71 HIS B N 1
ATOM 2260 C CA . HIS B 1 71 ? -18.688 -0.287 -2.838 1 98.44 71 HIS B CA 1
ATOM 2261 C C . HIS B 1 71 ? -18.109 -1.064 -1.659 1 98.44 71 HIS B C 1
ATOM 2263 O O . HIS B 1 71 ? -17.281 -0.541 -0.911 1 98.44 71 HIS B O 1
ATOM 2269 N N . LEU B 1 72 ? -18.594 -2.268 -1.47 1 98.12 72 LEU B N 1
ATOM 2270 C CA . LEU B 1 72 ? -18.016 -3.232 -0.546 1 98.12 72 LEU B CA 1
ATOM 2271 C C . LEU B 1 72 ? -17.359 -4.387 -1.304 1 98.12 72 LEU B C 1
ATOM 2273 O O . LEU B 1 72 ? -17.891 -4.84 -2.324 1 98.12 72 LEU B O 1
ATOM 2277 N N . SER B 1 73 ? -16.25 -4.824 -0.825 1 97.75 73 SER B N 1
ATOM 2278 C CA . SER B 1 73 ? -15.578 -5.984 -1.398 1 97.75 73 SER B CA 1
ATOM 2279 C C . SER B 1 73 ? -16.25 -7.281 -0.966 1 97.75 73 SER B C 1
ATOM 2281 O O . SER B 1 73 ? -16.781 -7.375 0.142 1 97.75 73 SER B O 1
ATOM 2283 N N . ILE B 1 74 ? -16.172 -8.266 -1.765 1 98.06 74 ILE B N 1
ATOM 2284 C CA . ILE B 1 74 ? -16.641 -9.586 -1.377 1 98.06 74 ILE B CA 1
ATOM 2285 C C . ILE B 1 74 ? -15.898 -10.062 -0.134 1 98.06 74 ILE B C 1
ATOM 2287 O O . ILE B 1 74 ? -16.438 -10.805 0.686 1 98.06 74 ILE B O 1
ATOM 2291 N N . LEU B 1 75 ? -14.68 -9.57 0.109 1 96.75 75 LEU B N 1
ATOM 2292 C CA . LEU B 1 75 ? -13.906 -9.906 1.297 1 96.75 75 LEU B CA 1
ATOM 2293 C C . LEU B 1 75 ? -14.594 -9.406 2.561 1 96.75 75 LEU B C 1
ATOM 2295 O O . LEU B 1 75 ? -14.375 -9.945 3.648 1 96.75 75 LEU B O 1
ATOM 2299 N N . ASP B 1 76 ? -15.414 -8.406 2.371 1 94.12 76 ASP B N 1
ATOM 2300 C CA . ASP B 1 76 ? -16.125 -7.812 3.496 1 94.12 76 ASP B CA 1
ATOM 2301 C C . ASP B 1 76 ? -17.516 -8.43 3.654 1 94.12 76 ASP B C 1
ATOM 2303 O O . ASP B 1 76 ? -17.984 -8.617 4.773 1 94.12 76 ASP B O 1
ATOM 2307 N N . THR B 1 77 ? -18.172 -8.758 2.561 1 96 77 THR B N 1
ATOM 2308 C CA . THR B 1 77 ? -19.578 -9.156 2.584 1 96 77 THR B CA 1
ATOM 2309 C C . THR B 1 77 ? -19.703 -10.68 2.666 1 96 77 THR B C 1
ATOM 2311 O O . THR B 1 77 ? -20.672 -11.203 3.23 1 96 77 THR B O 1
ATOM 2314 N N . ASN B 1 78 ? -18.75 -11.398 2.061 1 96.31 78 ASN B N 1
ATOM 2315 C CA . ASN B 1 78 ? -18.75 -12.859 2.025 1 96.31 78 ASN B CA 1
ATOM 2316 C C . ASN B 1 78 ? -17.344 -13.422 1.936 1 96.31 78 ASN B C 1
ATOM 2318 O O . ASN B 1 78 ? -16.969 -14.039 0.932 1 96.31 78 ASN B O 1
ATOM 2322 N N . PRO B 1 79 ? -16.578 -13.305 3.016 1 94.31 79 PRO B N 1
ATOM 2323 C CA . PRO B 1 79 ? -15.188 -13.781 2.992 1 94.31 79 PRO B CA 1
ATOM 2324 C C . PRO B 1 79 ? -15.086 -15.281 2.705 1 94.31 79 PRO B C 1
ATOM 2326 O O . PRO B 1 79 ? -14.086 -15.742 2.156 1 94.31 79 PRO B O 1
ATOM 2329 N N . ASP B 1 80 ? -16.125 -16.062 2.992 1 95.19 80 ASP B N 1
ATOM 2330 C CA . ASP B 1 80 ? -16.125 -17.5 2.738 1 95.19 80 ASP B CA 1
ATOM 2331 C C . ASP B 1 80 ? -16.203 -17.797 1.242 1 95.19 80 ASP B C 1
ATOM 2333 O O . ASP B 1 80 ? -15.961 -18.922 0.812 1 95.19 80 ASP B O 1
ATOM 2337 N N . GLY B 1 81 ? -16.547 -16.781 0.487 1 97.56 81 GLY B N 1
ATOM 2338 C CA . GLY B 1 81 ? -16.625 -16.922 -0.957 1 97.56 81 GLY B CA 1
ATOM 2339 C C . GLY B 1 81 ? -15.305 -16.688 -1.659 1 97.56 81 GLY B C 1
ATOM 2340 O O . GLY B 1 81 ? -15.25 -16.656 -2.891 1 97.56 81 GLY B O 1
ATOM 2341 N N . VAL B 1 82 ? -14.273 -16.469 -0.877 1 98.38 82 VAL B N 1
ATOM 2342 C CA . VAL B 1 82 ? -12.953 -16.203 -1.438 1 98.38 82 VAL B CA 1
ATOM 2343 C C . VAL B 1 82 ? -11.945 -17.188 -0.855 1 98.38 82 VAL B C 1
ATOM 2345 O O . VAL B 1 82 ? -11.984 -17.5 0.339 1 98.38 82 VAL B O 1
ATOM 2348 N N . CYS B 1 83 ? -11.047 -17.688 -1.66 1 98.62 83 CYS B N 1
ATOM 2349 C CA . CYS B 1 83 ? -9.953 -18.562 -1.228 1 98.62 83 CYS B CA 1
ATOM 2350 C C . CYS B 1 83 ? -8.609 -18.016 -1.691 1 98.62 83 CYS B C 1
ATOM 2352 O O . CYS B 1 83 ? -8.406 -17.797 -2.887 1 98.62 83 CYS B O 1
ATOM 2354 N N . ALA B 1 84 ? -7.766 -17.75 -0.754 1 98.62 84 ALA B N 1
ATOM 2355 C CA . ALA B 1 84 ? -6.379 -17.422 -1.081 1 98.62 84 ALA B CA 1
ATOM 2356 C C . ALA B 1 84 ? -5.535 -18.688 -1.181 1 98.62 84 ALA B C 1
ATOM 2358 O O . ALA B 1 84 ? -5.406 -19.438 -0.207 1 98.62 84 ALA B O 1
ATOM 2359 N N . VAL B 1 85 ? -4.984 -18.891 -2.344 1 98.25 85 VAL B N 1
ATOM 2360 C CA . VAL B 1 85 ? -4.219 -20.109 -2.596 1 98.25 85 VAL B CA 1
ATOM 2361 C C . VAL B 1 85 ? -2.75 -19.75 -2.822 1 98.25 85 VAL B C 1
ATOM 2363 O O . VAL B 1 85 ? -2.42 -19.016 -3.75 1 98.25 85 VAL B O 1
ATOM 2366 N N . SER B 1 86 ? -1.922 -20.234 -2.027 1 97.62 86 SER B N 1
ATOM 2367 C CA . SER B 1 86 ? -0.496 -19.969 -2.18 1 97.62 86 SER B CA 1
ATOM 2368 C C . SER B 1 86 ? 0.225 -21.141 -2.834 1 97.62 86 SER B C 1
ATOM 2370 O O . SER B 1 86 ? -0.047 -22.297 -2.514 1 97.62 86 SER B O 1
ATOM 2372 N N . ILE B 1 87 ? 1.002 -20.844 -3.812 1 95.69 87 ILE B N 1
ATOM 2373 C CA . ILE B 1 87 ? 1.941 -21.844 -4.328 1 95.69 87 ILE B CA 1
ATOM 2374 C C . ILE B 1 87 ? 3.18 -21.891 -3.438 1 95.69 87 ILE B C 1
ATOM 2376 O O . ILE B 1 87 ? 3.963 -20.938 -3.398 1 95.69 87 ILE B O 1
ATOM 2380 N N . VAL B 1 88 ? 3.314 -22.969 -2.711 1 92 88 VAL B N 1
ATOM 2381 C CA . VAL B 1 88 ? 4.371 -23.125 -1.715 1 92 88 VAL B CA 1
ATOM 2382 C C . VAL B 1 88 ? 5.715 -23.328 -2.412 1 92 88 VAL B C 1
ATOM 2384 O O . VAL B 1 88 ? 5.785 -23.984 -3.453 1 92 88 VAL B O 1
ATOM 2387 N N . ARG B 1 89 ? 6.727 -22.734 -1.883 1 91.56 89 ARG B N 1
ATOM 2388 C CA . ARG B 1 89 ? 6.859 -22.094 -0.582 1 91.56 89 ARG B CA 1
ATOM 2389 C C . ARG B 1 89 ? 6.738 -20.578 -0.708 1 91.56 89 ARG B C 1
ATOM 2391 O O . ARG B 1 89 ? 6.109 -19.922 0.129 1 91.56 89 ARG B O 1
ATOM 2398 N N . ALA B 1 90 ? 7.172 -19.938 -1.747 1 93.19 90 ALA B N 1
ATOM 2399 C CA . ALA B 1 90 ? 7.297 -18.484 -1.893 1 93.19 90 ALA B CA 1
ATOM 2400 C C . ALA B 1 90 ? 5.93 -17.812 -1.815 1 93.19 90 ALA B C 1
ATOM 2402 O O . ALA B 1 90 ? 5.809 -16.688 -1.302 1 93.19 90 ALA B O 1
ATOM 2403 N N . GLY B 1 91 ? 4.91 -18.516 -2.244 1 96.75 91 GLY B N 1
ATOM 2404 C CA . GLY B 1 91 ? 3.568 -17.953 -2.221 1 96.75 91 GLY B CA 1
ATOM 2405 C C . GLY B 1 91 ? 3.07 -17.641 -0.819 1 96.75 91 GLY B C 1
ATOM 2406 O O . GLY B 1 91 ? 2.16 -16.844 -0.637 1 96.75 91 GLY B O 1
ATOM 2407 N N . ASP B 1 92 ? 3.619 -18.297 0.175 1 96.06 92 ASP B N 1
ATOM 2408 C CA . ASP B 1 92 ? 3.211 -18.109 1.563 1 96.06 92 ASP B CA 1
ATOM 2409 C C . ASP B 1 92 ? 3.596 -16.719 2.061 1 96.06 92 ASP B C 1
ATOM 2411 O O . ASP B 1 92 ? 2.969 -16.188 2.979 1 96.06 92 ASP B O 1
ATOM 2415 N N . SER B 1 93 ? 4.664 -16.188 1.528 1 95.94 93 SER B N 1
ATOM 2416 C CA . SER B 1 93 ? 5.059 -14.828 1.9 1 95.94 93 SER B CA 1
ATOM 2417 C C . SER B 1 93 ? 3.965 -13.82 1.56 1 95.94 93 SER B C 1
ATOM 2419 O O . SER B 1 93 ? 3.617 -12.969 2.383 1 95.94 93 SER B O 1
ATOM 2421 N N . LEU B 1 94 ? 3.422 -13.977 0.392 1 97.06 94 LEU B N 1
ATOM 2422 C CA . LEU B 1 94 ? 2.346 -13.086 -0.038 1 97.06 94 LEU B CA 1
ATOM 2423 C C . LEU B 1 94 ? 1.052 -13.406 0.706 1 97.06 94 LEU B C 1
ATOM 2425 O O . LEU B 1 94 ? 0.271 -12.5 1.011 1 97.06 94 LEU B O 1
ATOM 2429 N N . LEU B 1 95 ? 0.836 -14.656 1.005 1 97.69 95 LEU B N 1
ATOM 2430 C CA . LEU B 1 95 ? -0.343 -15.078 1.755 1 97.69 95 LEU B CA 1
ATOM 2431 C C . LEU B 1 95 ? -0.407 -14.367 3.105 1 97.69 95 LEU B C 1
ATOM 2433 O O . LEU B 1 95 ? -1.484 -13.961 3.549 1 97.69 95 LEU B O 1
ATOM 2437 N N . GLU B 1 96 ? 0.713 -14.211 3.721 1 96.38 96 GLU B N 1
ATOM 2438 C CA . GLU B 1 96 ? 0.771 -13.492 4.992 1 96.38 96 GLU B CA 1
ATOM 2439 C C . GLU B 1 96 ? 0.177 -12.094 4.863 1 96.38 96 GLU B C 1
ATOM 2441 O O . GLU B 1 96 ? -0.614 -11.664 5.711 1 96.38 96 GLU B O 1
ATOM 2446 N N . CYS B 1 97 ? 0.531 -11.383 3.84 1 96.62 97 CYS B N 1
ATOM 2447 C CA . CYS B 1 97 ? 0.05 -10.031 3.611 1 96.62 97 CYS B CA 1
ATOM 2448 C C . CYS B 1 97 ? -1.444 -10.023 3.311 1 96.62 97 CYS B C 1
ATOM 2450 O O . CYS B 1 97 ? -2.174 -9.148 3.787 1 96.62 97 CYS B O 1
ATOM 2452 N N . VAL B 1 98 ? -1.909 -11.016 2.561 1 97.44 98 VAL B N 1
ATOM 2453 C CA . VAL B 1 98 ? -3.322 -11.125 2.213 1 97.44 98 VAL B CA 1
ATOM 2454 C C . VAL B 1 98 ? -4.148 -11.367 3.475 1 97.44 98 VAL B C 1
ATOM 2456 O O . VAL B 1 98 ? -5.211 -10.773 3.654 1 97.44 98 VAL B O 1
ATOM 2459 N N . ARG B 1 99 ? -3.664 -12.148 4.371 1 96.75 99 ARG B N 1
ATOM 2460 C CA . ARG B 1 99 ? -4.395 -12.484 5.59 1 96.75 99 ARG B CA 1
ATOM 2461 C C . ARG B 1 99 ? -4.434 -11.297 6.547 1 96.75 99 ARG B C 1
ATOM 2463 O O . ARG B 1 99 ? -5.309 -11.227 7.414 1 96.75 99 ARG B O 1
ATOM 2470 N N . GLU B 1 100 ? -3.479 -10.438 6.469 1 94.25 100 GLU B N 1
ATOM 2471 C CA . GLU B 1 100 ? -3.545 -9.203 7.246 1 94.25 100 GLU B CA 1
ATOM 2472 C C . GLU B 1 100 ? -4.715 -8.328 6.801 1 94.25 100 GLU B C 1
ATOM 2474 O O . GLU B 1 100 ? -5.34 -7.652 7.621 1 94.25 100 GLU B O 1
ATOM 2479 N N . ILE B 1 101 ? -5.004 -8.367 5.523 1 94.44 101 ILE B N 1
ATOM 2480 C CA . ILE B 1 101 ? -6.094 -7.605 4.93 1 94.44 101 ILE B CA 1
ATOM 2481 C C . ILE B 1 101 ? -7.426 -8.297 5.215 1 94.44 101 ILE B C 1
ATOM 2483 O O . ILE B 1 101 ? -8.414 -7.637 5.547 1 94.44 101 ILE B O 1
ATOM 2487 N N . ALA B 1 102 ? -7.398 -9.609 5.105 1 95.75 102 ALA B N 1
ATOM 2488 C CA . ALA B 1 102 ? -8.594 -10.43 5.262 1 95.75 102 ALA B CA 1
ATOM 2489 C C . ALA B 1 102 ? -8.305 -11.672 6.102 1 95.75 102 ALA B C 1
ATOM 2491 O O . ALA B 1 102 ? -8.117 -12.766 5.562 1 95.75 102 ALA B O 1
ATOM 2492 N N . PRO B 1 103 ? -8.398 -11.516 7.41 1 94.38 103 PRO B N 1
ATOM 2493 C CA . PRO B 1 103 ? -8.016 -12.625 8.281 1 94.38 103 PRO B CA 1
ATOM 2494 C C . PRO B 1 103 ? -8.961 -13.82 8.164 1 94.38 103 PRO B C 1
ATOM 2496 O O . PRO B 1 103 ? -8.57 -14.953 8.477 1 94.38 103 PRO B O 1
ATOM 2499 N N . SER B 1 104 ? -10.148 -13.602 7.68 1 94.12 104 SER B N 1
ATOM 2500 C CA . SER B 1 104 ? -11.148 -14.664 7.664 1 94.12 104 SER B CA 1
ATOM 2501 C C . SER B 1 104 ? -11.188 -15.367 6.312 1 94.12 104 SER B C 1
ATOM 2503 O O . SER B 1 104 ? -12.023 -16.25 6.09 1 94.12 104 SER B O 1
ATOM 2505 N N . VAL B 1 105 ? -10.359 -14.945 5.402 1 96.38 105 VAL B N 1
ATOM 2506 C CA . VAL B 1 105 ? -10.352 -15.562 4.078 1 96.38 105 VAL B CA 1
ATOM 2507 C C . VAL B 1 105 ? -10.008 -17.047 4.195 1 96.38 105 VAL B C 1
ATOM 2509 O O . VAL B 1 105 ? -9.203 -17.438 5.047 1 96.38 105 VAL B O 1
ATOM 2512 N N . ARG B 1 106 ? -10.609 -17.922 3.369 1 97.25 106 ARG B N 1
ATOM 2513 C CA . ARG B 1 106 ? -10.211 -19.328 3.314 1 97.25 106 ARG B CA 1
ATOM 2514 C C . ARG B 1 106 ? -8.852 -19.484 2.648 1 97.25 106 ARG B C 1
ATOM 2516 O O . ARG B 1 106 ? -8.477 -18.688 1.784 1 97.25 106 ARG B O 1
ATOM 2523 N N . VAL B 1 107 ? -8.148 -20.484 3.088 1 97.75 107 VAL B N 1
ATOM 2524 C CA . VAL B 1 107 ? -6.773 -20.641 2.621 1 97.75 107 VAL B CA 1
ATOM 2525 C C . VAL B 1 107 ? -6.59 -22 1.967 1 97.75 107 VAL B C 1
ATOM 2527 O O . VAL B 1 107 ? -7.094 -23.016 2.469 1 97.75 107 VAL B O 1
ATOM 2530 N N . GLY B 1 108 ? -6.016 -22.016 0.821 1 96.94 108 GLY B N 1
ATOM 2531 C CA . GLY B 1 108 ? -5.543 -23.219 0.15 1 96.94 108 GLY B CA 1
ATOM 2532 C C . GLY B 1 108 ? -4.043 -23.219 -0.089 1 96.94 108 GLY B C 1
ATOM 2533 O O . GLY B 1 108 ? -3.418 -22.156 -0.131 1 96.94 108 GLY B O 1
ATOM 2534 N N . LYS B 1 109 ? -3.547 -24.422 -0.214 1 96.38 109 LYS B N 1
ATOM 2535 C CA . LYS B 1 109 ? -2.117 -24.578 -0.461 1 96.38 109 LYS B CA 1
ATOM 2536 C C . LYS B 1 109 ? -1.862 -25.547 -1.614 1 96.38 109 LYS B C 1
ATOM 2538 O O . LYS B 1 109 ? -2.549 -26.562 -1.742 1 96.38 109 LYS B O 1
ATOM 2543 N N . MET B 1 110 ? -0.937 -25.125 -2.457 1 94.69 110 MET B N 1
ATOM 2544 C CA . MET B 1 110 ? -0.516 -26 -3.555 1 94.69 110 MET B CA 1
ATOM 2545 C C . MET B 1 110 ? 1.001 -26.156 -3.576 1 94.69 110 MET B C 1
ATOM 2547 O O . MET B 1 110 ? 1.73 -25.156 -3.551 1 94.69 110 MET B O 1
ATOM 2551 N N . TRP B 1 111 ? 1.394 -27.312 -3.564 1 90.25 111 TRP B N 1
ATOM 2552 C CA . TRP B 1 111 ? 2.801 -27.641 -3.762 1 90.25 111 TRP B CA 1
ATOM 2553 C C . TRP B 1 111 ? 3.051 -28.141 -5.184 1 90.25 111 TRP B C 1
ATOM 2555 O O . TRP B 1 111 ? 2.439 -29.125 -5.621 1 90.25 111 TRP B O 1
ATOM 2565 N N . ILE B 1 112 ? 3.803 -27.438 -5.883 1 82.75 112 ILE B N 1
ATOM 2566 C CA . ILE B 1 112 ? 4.102 -27.797 -7.266 1 82.75 112 ILE B CA 1
ATOM 2567 C C . ILE B 1 112 ? 5.598 -28.062 -7.418 1 82.75 112 ILE B C 1
ATOM 2569 O O . ILE B 1 112 ? 6.426 -27.219 -7.102 1 82.75 112 ILE B O 1
ATOM 2573 N N . GLN B 1 113 ? 5.996 -29.328 -7.469 1 72.38 113 GLN B N 1
ATOM 2574 C CA . GLN B 1 113 ? 7.387 -29.703 -7.695 1 72.38 113 GLN B CA 1
ATOM 2575 C C . GLN B 1 113 ? 7.609 -30.125 -9.148 1 72.38 113 GLN B C 1
ATOM 2577 O O . GLN B 1 113 ? 6.887 -30.969 -9.664 1 72.38 113 GLN B O 1
ATOM 2582 N N . ARG B 1 114 ? 8.484 -29.359 -9.852 1 59.19 114 ARG B N 1
ATOM 2583 C CA . ARG B 1 114 ? 8.781 -29.719 -11.234 1 59.19 114 ARG B CA 1
ATOM 2584 C C . ARG B 1 114 ? 9.922 -30.719 -11.305 1 59.19 114 ARG B C 1
ATOM 2586 O O . ARG B 1 114 ? 10.852 -30.672 -10.484 1 59.19 114 ARG B O 1
ATOM 2593 N N . ASN B 1 115 ? 9.695 -31.906 -11.625 1 53.38 115 ASN B N 1
ATOM 2594 C CA . ASN B 1 115 ? 10.797 -32.844 -11.836 1 53.38 115 ASN B CA 1
ATOM 2595 C C . ASN B 1 115 ? 11.695 -32.406 -12.984 1 53.38 115 ASN B C 1
ATOM 2597 O O . ASN B 1 115 ? 11.305 -32.531 -14.156 1 53.38 115 ASN B O 1
ATOM 2601 N N . GLU B 1 116 ? 12.625 -31.609 -12.727 1 49.72 116 GLU B N 1
ATOM 2602 C CA . GLU B 1 116 ? 13.555 -31.203 -13.773 1 49.72 116 GLU B CA 1
ATOM 2603 C C . GLU B 1 116 ? 14.203 -32.438 -14.43 1 49.72 116 GLU B C 1
ATOM 2605 O O . GLU B 1 116 ? 14.641 -32.344 -15.586 1 49.72 116 GLU B O 1
ATOM 2610 N N . SER B 1 117 ? 14.656 -33.375 -13.641 1 46.38 117 SER B N 1
ATOM 2611 C CA . SER B 1 117 ? 15.461 -34.469 -14.188 1 46.38 117 SER B CA 1
ATOM 2612 C C . SER B 1 117 ? 14.602 -35.469 -14.969 1 46.38 117 SER B C 1
ATOM 2614 O O . SER B 1 117 ? 15.125 -36.344 -15.648 1 46.38 117 SER B O 1
ATOM 2616 N N . SER B 1 118 ? 13.367 -35.625 -14.617 1 46.41 118 SER B N 1
ATOM 2617 C CA . SER B 1 118 ? 12.664 -36.719 -15.281 1 46.41 118 SER B CA 1
ATOM 2618 C C . SER B 1 118 ? 12.445 -36.406 -16.766 1 46.41 118 SER B C 1
ATOM 2620 O O . SER B 1 118 ? 12.164 -35.281 -17.125 1 46.41 118 SER B O 1
ATOM 2622 N N . ALA B 1 119 ? 13.086 -37.344 -17.594 1 45.59 119 ALA B N 1
ATOM 2623 C CA . ALA B 1 119 ? 12.945 -37.312 -19.047 1 45.59 119 ALA B CA 1
ATOM 2624 C C . ALA B 1 119 ? 11.523 -36.938 -19.453 1 45.59 119 ALA B C 1
ATOM 2626 O O . ALA B 1 119 ? 11.328 -36.281 -20.469 1 45.59 119 ALA B O 1
ATOM 2627 N N . ASP B 1 120 ? 10.586 -37.75 -18.859 1 42.28 120 ASP B N 1
ATOM 2628 C CA . ASP B 1 120 ? 9.18 -37.438 -19.125 1 42.28 120 ASP B CA 1
ATOM 2629 C C . ASP B 1 120 ? 8.68 -36.281 -18.281 1 42.28 120 ASP B C 1
ATOM 2631 O O . ASP B 1 120 ? 8.633 -36.375 -17.062 1 42.28 120 ASP B O 1
ATOM 2635 N N . LYS B 1 121 ? 9.172 -35.188 -18.391 1 45.94 121 LYS B N 1
ATOM 2636 C CA . LYS B 1 121 ? 8.977 -33.844 -17.891 1 45.94 121 LYS B CA 1
ATOM 2637 C C . LYS B 1 121 ? 7.594 -33.688 -17.266 1 45.94 121 LYS B C 1
ATOM 2639 O O . LYS B 1 121 ? 7.152 -32.562 -17 1 45.94 121 LYS B O 1
ATOM 2644 N N . GLU B 1 122 ? 6.645 -34.688 -17.25 1 43.03 122 GLU B N 1
ATOM 2645 C CA . GLU B 1 122 ? 5.203 -34.594 -17.062 1 43.03 122 GLU B CA 1
ATOM 2646 C C . GLU B 1 122 ? 4.844 -34.594 -15.57 1 43.03 122 GLU B C 1
ATOM 2648 O O . GLU B 1 122 ? 3.766 -34.125 -15.188 1 43.03 122 GLU B O 1
ATOM 2653 N N . ALA B 1 123 ? 5.473 -35.5 -14.68 1 48.31 123 ALA B N 1
ATOM 2654 C CA . ALA B 1 123 ? 4.715 -35.75 -13.461 1 48.31 123 ALA B CA 1
ATOM 2655 C C . ALA B 1 123 ? 4.918 -34.594 -12.461 1 48.31 123 ALA B C 1
ATOM 2657 O O . ALA B 1 123 ? 6.016 -34.438 -11.922 1 48.31 123 ALA B O 1
ATOM 2658 N N . VAL B 1 124 ? 4.43 -33.469 -12.594 1 54.91 124 VAL B N 1
ATOM 2659 C CA . VAL B 1 124 ? 4.289 -32.438 -11.57 1 54.91 124 VAL B CA 1
ATOM 2660 C C . VAL B 1 124 ? 3.66 -33.031 -10.312 1 54.91 124 VAL B C 1
ATOM 2662 O O . VAL B 1 124 ? 2.572 -33.625 -10.375 1 54.91 124 VAL B O 1
ATOM 2665 N N . HIS B 1 125 ? 4.516 -33.531 -9.367 1 58.31 125 HIS B N 1
ATOM 2666 C CA . HIS B 1 125 ? 3.887 -33.875 -8.102 1 58.31 125 HIS B CA 1
ATOM 2667 C C . HIS B 1 125 ? 3.242 -32.656 -7.449 1 58.31 125 HIS B C 1
ATOM 2669 O O . HIS B 1 125 ? 3.852 -31.578 -7.387 1 58.31 125 HIS B O 1
ATOM 2675 N N . SER B 1 126 ? 1.937 -32.688 -7.535 1 68.56 126 SER B N 1
ATOM 2676 C CA . SER B 1 126 ? 1.201 -31.609 -6.895 1 68.56 126 SER B CA 1
ATOM 2677 C C . SER B 1 126 ? 0.376 -32.125 -5.719 1 68.56 126 SER B C 1
ATOM 2679 O O . SER B 1 126 ? -0.088 -33.25 -5.73 1 68.56 126 SER B O 1
ATOM 2681 N N . CYS B 1 127 ? 0.777 -31.594 -4.594 1 81.25 127 CYS B N 1
ATOM 2682 C CA . CYS B 1 127 ? -0.132 -31.75 -3.463 1 81.25 127 CYS B CA 1
ATOM 2683 C C . CYS B 1 127 ? -0.979 -30.5 -3.264 1 81.25 127 CYS B C 1
ATOM 2685 O O . CYS B 1 127 ? -0.455 -29.391 -3.262 1 81.25 127 CYS B O 1
ATOM 2687 N N . THR B 1 128 ? -2.236 -30.766 -3.293 1 87.38 128 THR B N 1
ATOM 2688 C CA . THR B 1 128 ? -3.174 -29.656 -3.215 1 87.38 128 THR B CA 1
ATOM 2689 C C . THR B 1 128 ? -4.145 -29.844 -2.055 1 87.38 128 THR B C 1
ATOM 2691 O O . THR B 1 128 ? -4.699 -30.922 -1.872 1 87.38 128 THR B O 1
ATOM 2694 N N . LYS B 1 129 ? -4.148 -28.938 -1.183 1 90.44 129 LYS B N 1
ATOM 2695 C CA . LYS B 1 129 ? -5.172 -28.859 -0.144 1 90.44 129 LYS B CA 1
ATOM 2696 C C . LYS B 1 129 ? -6.008 -27.594 -0.28 1 90.44 129 LYS B C 1
ATOM 2698 O O . LYS B 1 129 ? -5.516 -26.484 -0.042 1 90.44 129 LYS B O 1
ATOM 2703 N N . LEU B 1 130 ? -7.262 -27.797 -0.697 1 94.81 130 LEU B N 1
ATOM 2704 C CA . LEU B 1 130 ? -8.195 -26.703 -0.893 1 94.81 130 LEU B CA 1
ATOM 2705 C C . LEU B 1 130 ? -9.453 -26.891 -0.059 1 94.81 130 LEU B C 1
ATOM 2707 O O . LEU B 1 130 ? -9.836 -28.031 0.237 1 94.81 130 LEU B O 1
ATOM 2711 N N . PRO B 1 131 ? -10.039 -25.859 0.28 1 94.94 131 PRO B N 1
ATOM 2712 C CA . PRO B 1 131 ? -11.297 -25.984 1.018 1 94.94 131 PRO B CA 1
ATOM 2713 C C . PRO B 1 131 ? -12.414 -26.594 0.172 1 94.94 131 PRO B C 1
ATOM 2715 O O . PRO B 1 131 ? -12.414 -26.453 -1.053 1 94.94 131 PRO B O 1
ATOM 2718 N N . LYS B 1 132 ? -13.305 -27.219 0.948 1 93.88 132 LYS B N 1
ATOM 2719 C CA . LYS B 1 132 ? -14.508 -27.719 0.282 1 93.88 132 LYS B CA 1
ATOM 2720 C C . LYS B 1 132 ? -15.289 -26.578 -0.361 1 93.88 132 LYS B C 1
ATOM 2722 O O . LYS B 1 132 ? -15.43 -25.5 0.225 1 93.88 132 LYS B O 1
ATOM 2727 N N . GLY B 1 133 ? -15.797 -26.766 -1.603 1 96.31 133 GLY B N 1
ATOM 2728 C CA . GLY B 1 133 ? -16.641 -25.781 -2.271 1 96.31 133 GLY B CA 1
ATOM 2729 C C . GLY B 1 133 ? -15.852 -24.719 -3.01 1 96.31 133 GLY B C 1
ATOM 2730 O O . GLY B 1 133 ? -16.406 -23.703 -3.418 1 96.31 133 GLY B O 1
ATOM 2731 N N . VAL B 1 134 ? -14.602 -24.891 -3.266 1 97.44 134 VAL B N 1
ATOM 2732 C CA . VAL B 1 134 ? -13.727 -23.906 -3.887 1 97.44 134 VAL B CA 1
ATOM 2733 C C . VAL B 1 134 ? -14.234 -23.594 -5.293 1 97.44 134 VAL B C 1
ATOM 2735 O O . VAL B 1 134 ? -14.016 -22.484 -5.805 1 97.44 134 VAL B O 1
ATOM 2738 N N . LYS B 1 135 ? -14.914 -24.484 -5.918 1 97.5 135 LYS B N 1
ATOM 2739 C CA . LYS B 1 135 ? -15.406 -24.297 -7.281 1 97.5 135 LYS B CA 1
ATOM 2740 C C . LYS B 1 135 ? -16.344 -23.094 -7.371 1 97.5 135 LYS B C 1
ATOM 2742 O O . LYS B 1 135 ? -16.469 -22.469 -8.438 1 97.5 135 LYS B O 1
ATOM 2747 N N . ASP B 1 136 ? -16.969 -22.719 -6.25 1 97.88 136 ASP B N 1
ATOM 2748 C CA . ASP B 1 136 ? -17.938 -21.641 -6.227 1 97.88 136 ASP B CA 1
ATOM 2749 C C . ASP B 1 136 ? -17.328 -20.359 -5.668 1 97.88 136 ASP B C 1
ATOM 2751 O O . ASP B 1 136 ? -18.031 -19.375 -5.43 1 97.88 136 ASP B O 1
ATOM 2755 N N . MET B 1 137 ? -16.047 -20.359 -5.449 1 98.31 137 MET B N 1
ATOM 2756 C CA . MET B 1 137 ? -15.359 -19.234 -4.812 1 98.31 137 MET B CA 1
ATOM 2757 C C . MET B 1 137 ? -14.57 -18.438 -5.832 1 98.31 137 MET B C 1
ATOM 2759 O O . MET B 1 137 ? -14.336 -18.891 -6.953 1 98.31 137 MET B O 1
ATOM 2763 N N . HIS B 1 138 ? -14.273 -17.219 -5.457 1 98.75 138 HIS B N 1
ATOM 2764 C CA . HIS B 1 138 ? -13.203 -16.469 -6.105 1 98.75 138 HIS B CA 1
ATOM 2765 C C . HIS B 1 138 ? -11.844 -16.812 -5.52 1 98.75 138 HIS B C 1
ATOM 2767 O O . HIS B 1 138 ? -11.711 -17 -4.309 1 98.75 138 HIS B O 1
ATOM 2773 N N . VAL B 1 139 ? -10.828 -16.938 -6.41 1 98.75 139 VAL B N 1
ATOM 2774 C CA . VAL B 1 139 ? -9.531 -17.422 -5.945 1 98.75 139 VAL B CA 1
ATOM 2775 C C . VAL B 1 139 ? -8.469 -16.344 -6.16 1 98.75 139 VAL B C 1
ATOM 2777 O O . VAL B 1 139 ? -8.367 -15.766 -7.246 1 98.75 139 VAL B O 1
ATOM 2780 N N . LEU B 1 140 ? -7.777 -16.016 -5.129 1 98.75 140 LEU B N 1
ATOM 2781 C CA . LEU B 1 140 ? -6.523 -15.273 -5.219 1 98.75 140 LEU B CA 1
ATOM 2782 C C . LEU B 1 140 ? -5.332 -16.234 -5.242 1 98.75 140 LEU B C 1
ATOM 2784 O O . LEU B 1 140 ? -4.949 -16.781 -4.207 1 98.75 140 LEU B O 1
ATOM 2788 N N . LEU B 1 141 ? -4.793 -16.484 -6.406 1 98.75 141 LEU B N 1
ATOM 2789 C CA . LEU B 1 141 ? -3.613 -17.328 -6.555 1 98.75 141 LEU B CA 1
ATOM 2790 C C . LEU B 1 141 ? -2.338 -16.531 -6.312 1 98.75 141 LEU B C 1
ATOM 2792 O O . LEU B 1 141 ? -2.119 -15.492 -6.945 1 98.75 141 LEU B O 1
ATOM 2796 N N . LEU B 1 142 ? -1.493 -17.016 -5.395 1 98.69 142 LEU B N 1
ATOM 2797 C CA . LEU B 1 142 ? -0.385 -16.219 -4.891 1 98.69 142 LEU B CA 1
ATOM 2798 C C . LEU B 1 142 ? 0.95 -16.906 -5.145 1 98.69 142 LEU B C 1
ATOM 2800 O O . LEU B 1 142 ? 1.185 -18.016 -4.652 1 98.69 142 LEU B O 1
ATOM 2804 N N . ASP B 1 143 ? 1.798 -16.234 -5.863 1 97.38 143 ASP B N 1
ATOM 2805 C CA . ASP B 1 143 ? 3.184 -16.609 -6.125 1 97.38 143 ASP B CA 1
ATOM 2806 C C . ASP B 1 143 ? 4.023 -15.398 -6.508 1 97.38 143 ASP B C 1
ATOM 2808 O O . ASP B 1 143 ? 3.789 -14.773 -7.547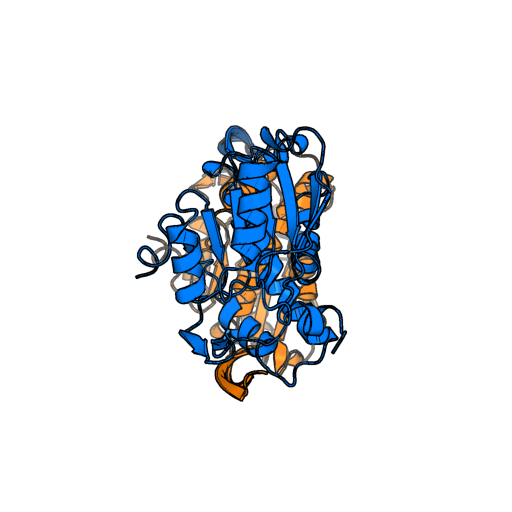 1 97.38 143 ASP B O 1
ATOM 2812 N N . PRO B 1 144 ? 5.062 -15.125 -5.781 1 97.31 144 PRO B N 1
ATOM 2813 C CA . PRO B 1 144 ? 5.785 -13.875 -6.016 1 97.31 144 PRO B CA 1
ATOM 2814 C C . PRO B 1 144 ? 6.414 -13.805 -7.402 1 97.31 144 PRO B C 1
ATOM 2816 O O . PRO B 1 144 ? 6.625 -12.719 -7.938 1 97.31 144 PRO B O 1
ATOM 2819 N N . MET B 1 145 ? 6.676 -14.914 -8 1 96.94 145 MET B N 1
ATOM 2820 C CA . MET B 1 145 ? 7.434 -14.875 -9.25 1 96.94 145 MET B CA 1
ATOM 2821 C C . MET B 1 145 ? 6.664 -15.555 -10.375 1 96.94 145 MET B C 1
ATOM 2823 O O . MET B 1 145 ? 6.168 -16.672 -10.211 1 96.94 145 MET B O 1
ATOM 2827 N N . LEU B 1 146 ? 6.551 -14.898 -11.516 1 97.31 146 LEU B N 1
ATOM 2828 C CA . LEU B 1 146 ? 6.082 -15.469 -12.773 1 97.31 146 LEU B CA 1
ATOM 2829 C C . LEU B 1 146 ? 7.199 -15.492 -13.812 1 97.31 146 LEU B C 1
ATOM 2831 O O . LEU B 1 146 ? 7.371 -14.523 -14.562 1 97.31 146 LEU B O 1
ATOM 2835 N N . ALA B 1 147 ? 7.91 -16.547 -13.812 1 96 147 ALA B N 1
ATOM 2836 C CA . ALA B 1 147 ? 9.031 -16.688 -14.742 1 96 147 ALA B CA 1
ATOM 2837 C C . ALA B 1 147 ? 8.586 -17.328 -16.047 1 96 147 ALA B C 1
ATOM 2839 O O . ALA B 1 147 ? 8.094 -16.656 -16.953 1 96 147 ALA B O 1
ATOM 2840 N N . THR B 1 148 ? 8.695 -18.641 -16.109 1 94.62 148 THR B N 1
ATOM 2841 C CA . THR B 1 148 ? 8.344 -19.328 -17.359 1 94.62 148 THR B CA 1
ATOM 2842 C C . THR B 1 148 ? 6.832 -19.469 -17.469 1 94.62 148 THR B C 1
ATOM 2844 O O . THR B 1 148 ? 6.312 -19.703 -18.562 1 94.62 148 THR B O 1
ATOM 2847 N N . GLY B 1 149 ? 6.176 -19.406 -16.391 1 95.19 149 GLY B N 1
ATOM 2848 C CA . GLY B 1 149 ? 4.742 -19.625 -16.344 1 95.19 149 GLY B CA 1
ATOM 2849 C C . GLY B 1 149 ? 4.371 -21.062 -16.062 1 95.19 149 GLY B C 1
ATOM 2850 O O . GLY B 1 149 ? 3.193 -21.391 -15.906 1 95.19 149 GLY B O 1
ATOM 2851 N N . GLY B 1 150 ? 5.359 -21.922 -15.922 1 92.25 150 GLY B N 1
ATOM 2852 C CA . GLY B 1 150 ? 5.117 -23.328 -15.703 1 92.25 150 GLY B CA 1
ATOM 2853 C C . GLY B 1 150 ? 4.355 -23.609 -14.422 1 92.25 150 GLY B C 1
ATOM 2854 O O . GLY B 1 150 ? 3.312 -24.266 -14.445 1 92.25 150 GLY B O 1
ATOM 2855 N N . SER B 1 151 ? 4.863 -23.141 -13.258 1 92.31 151 SER B N 1
ATOM 2856 C CA . SER B 1 151 ? 4.215 -23.359 -11.969 1 92.31 151 SER B CA 1
ATOM 2857 C C . SER B 1 151 ? 2.822 -22.75 -11.938 1 92.31 151 SER B C 1
ATOM 2859 O O . SER B 1 151 ? 1.873 -23.375 -11.461 1 92.31 151 SER B O 1
ATOM 2861 N N . ALA B 1 152 ? 2.729 -21.562 -12.484 1 95.19 152 ALA B N 1
ATOM 2862 C CA . ALA B 1 152 ? 1.44 -20.875 -12.523 1 95.19 152 ALA B CA 1
ATOM 2863 C C . ALA B 1 152 ? 0.416 -21.672 -13.328 1 95.19 152 ALA B C 1
ATOM 2865 O O . ALA B 1 152 ? -0.713 -21.875 -12.883 1 95.19 152 ALA B O 1
ATOM 2866 N N . CYS B 1 153 ? 0.793 -22.141 -14.484 1 95.94 153 CYS B N 1
ATOM 2867 C CA . CYS B 1 153 ? -0.126 -22.875 -15.344 1 95.94 153 CYS B CA 1
ATOM 2868 C C . CYS B 1 153 ? -0.501 -24.219 -14.727 1 95.94 153 CYS B C 1
ATOM 2870 O O . CYS B 1 153 ? -1.634 -24.672 -14.875 1 95.94 153 CYS B O 1
ATOM 2872 N N . ALA B 1 154 ? 0.5 -24.828 -14.07 1 93.88 154 ALA B N 1
ATOM 2873 C CA . ALA B 1 154 ? 0.188 -26.062 -13.367 1 93.88 154 ALA B CA 1
ATOM 2874 C C . ALA B 1 154 ? -0.858 -25.828 -12.281 1 93.88 154 ALA B C 1
ATOM 2876 O O . ALA B 1 154 ? -1.808 -26.609 -12.148 1 93.88 154 ALA B O 1
ATOM 2877 N N . ALA B 1 155 ? -0.713 -24.797 -11.539 1 95.75 155 ALA B N 1
ATOM 2878 C CA . ALA B 1 155 ? -1.667 -24.453 -10.484 1 95.75 155 ALA B CA 1
ATOM 2879 C C . ALA B 1 155 ? -3.039 -24.141 -11.078 1 95.75 155 ALA B C 1
ATOM 2881 O O . ALA B 1 155 ? -4.062 -24.625 -10.578 1 95.75 155 ALA B O 1
ATOM 2882 N N . LEU B 1 156 ? -3.045 -23.344 -12.117 1 97.38 156 LEU B N 1
ATOM 2883 C CA . LEU B 1 156 ? -4.285 -22.953 -12.781 1 97.38 156 LEU B CA 1
ATOM 2884 C C . LEU B 1 156 ? -4.996 -24.172 -13.359 1 97.38 156 LEU B C 1
ATOM 2886 O O . LEU B 1 156 ? -6.223 -24.281 -13.273 1 97.38 156 LEU B O 1
ATOM 2890 N N . SER B 1 157 ? -4.195 -25.062 -13.992 1 95.81 157 SER B N 1
ATOM 2891 C CA . SER B 1 157 ? -4.766 -26.297 -14.508 1 95.81 157 SER B CA 1
ATOM 2892 C C . SER B 1 157 ? -5.48 -27.078 -13.414 1 95.81 157 SER B C 1
ATOM 2894 O O . SER B 1 157 ? -6.613 -27.531 -13.602 1 95.81 157 SER B O 1
ATOM 2896 N N . THR B 1 158 ? -4.812 -27.219 -12.297 1 94.62 158 THR B N 1
ATOM 2897 C CA . THR B 1 158 ? -5.391 -27.922 -11.156 1 94.62 158 THR B CA 1
ATOM 2898 C C . THR B 1 158 ? -6.672 -27.234 -10.688 1 94.62 158 THR B C 1
ATOM 2900 O O . THR B 1 158 ? -7.707 -27.891 -10.523 1 94.62 158 THR B O 1
ATOM 2903 N N . LEU B 1 159 ? -6.688 -25.922 -10.492 1 97.06 159 LEU B N 1
ATOM 2904 C CA . LEU B 1 159 ? -7.836 -25.172 -10 1 97.06 159 LEU B CA 1
ATOM 2905 C C . LEU B 1 159 ? -9.016 -25.297 -10.961 1 97.06 159 LEU B C 1
ATOM 2907 O O . LEU B 1 159 ? -10.148 -25.5 -10.531 1 97.06 159 LEU B O 1
ATOM 2911 N N . ILE B 1 160 ? -8.703 -25.188 -12.266 1 97.38 160 ILE B N 1
ATOM 2912 C CA . ILE B 1 160 ? -9.766 -25.078 -13.258 1 97.38 160 ILE B CA 1
ATOM 2913 C C . ILE B 1 160 ? -10.234 -26.469 -13.672 1 97.38 160 ILE B C 1
ATOM 2915 O O . ILE B 1 160 ? -11.438 -26.75 -13.672 1 97.38 160 ILE B O 1
ATOM 2919 N N . LYS B 1 161 ? -9.297 -27.406 -13.984 1 95.44 161 LYS B N 1
ATOM 2920 C CA . LYS B 1 161 ? -9.656 -28.703 -14.547 1 95.44 161 LYS B CA 1
ATOM 2921 C C . LYS B 1 161 ? -10.016 -29.703 -13.453 1 95.44 161 LYS B C 1
ATOM 2923 O O . LYS B 1 161 ? -10.93 -30.516 -13.625 1 95.44 161 LYS B O 1
ATOM 2928 N N . GLU B 1 162 ? -9.328 -29.656 -12.367 1 93.25 162 GLU B N 1
ATOM 2929 C CA . GLU B 1 162 ? -9.539 -30.656 -11.328 1 93.25 162 GLU B CA 1
ATOM 2930 C C . GLU B 1 162 ? -10.57 -30.172 -10.305 1 93.25 162 GLU B C 1
ATOM 2932 O O . GLU B 1 162 ? -11.359 -30.969 -9.789 1 93.25 162 GLU B O 1
ATOM 2937 N N . TYR B 1 163 ? -10.656 -28.922 -10.008 1 95.69 163 TYR B N 1
ATOM 2938 C CA . TYR B 1 163 ? -11.531 -28.438 -8.945 1 95.69 163 TYR B CA 1
ATOM 2939 C C . TYR B 1 163 ? -12.664 -27.594 -9.508 1 95.69 163 TYR B C 1
ATOM 2941 O O . TYR B 1 163 ? -13.492 -27.062 -8.758 1 95.69 163 TYR B O 1
ATOM 2949 N N . ASP B 1 164 ? -12.641 -27.344 -10.836 1 97.75 164 ASP B N 1
ATOM 2950 C CA . ASP B 1 164 ? -13.75 -26.75 -11.586 1 97.75 164 ASP B CA 1
ATOM 2951 C C . ASP B 1 164 ? -13.922 -25.266 -11.219 1 97.75 164 ASP B C 1
ATOM 2953 O O . ASP B 1 164 ? -15.047 -24.766 -11.195 1 97.75 164 ASP B O 1
ATOM 2957 N N . VAL B 1 165 ? -12.891 -24.594 -10.773 1 98.25 165 VAL B N 1
ATOM 2958 C CA . VAL B 1 165 ? -12.953 -23.156 -10.531 1 98.25 165 VAL B CA 1
ATOM 2959 C C . VAL B 1 165 ? -13.078 -22.422 -11.859 1 98.25 165 VAL B C 1
ATOM 2961 O O . VAL B 1 165 ? -12.352 -22.703 -12.812 1 98.25 165 VAL B O 1
ATOM 2964 N N . ALA B 1 166 ? -14 -21.531 -11.922 1 98.5 166 ALA B N 1
ATOM 2965 C CA . ALA B 1 166 ? -14.141 -20.734 -13.141 1 98.5 166 ALA B CA 1
ATOM 2966 C C . ALA B 1 166 ? -12.898 -19.875 -13.383 1 98.5 166 ALA B C 1
ATOM 2968 O O . ALA B 1 166 ? -12.414 -19.203 -12.469 1 98.5 166 ALA B O 1
ATOM 2969 N N . GLU B 1 167 ? -12.383 -19.859 -14.578 1 98.56 167 GLU B N 1
ATOM 2970 C CA . GLU B 1 167 ? -11.164 -19.156 -14.945 1 98.56 167 GLU B CA 1
ATOM 2971 C C . GLU B 1 167 ? -11.289 -17.656 -14.617 1 98.56 167 GLU B C 1
ATOM 2973 O O . GLU B 1 167 ? -10.344 -17.062 -14.102 1 98.56 167 GLU B O 1
ATOM 2978 N N . GLU B 1 168 ? -12.484 -17.062 -14.875 1 98.19 168 GLU B N 1
ATOM 2979 C CA . GLU B 1 168 ? -12.711 -15.633 -14.703 1 98.19 168 GLU B CA 1
ATOM 2980 C C . GLU B 1 168 ? -12.75 -15.25 -13.227 1 98.19 168 GLU B C 1
ATOM 2982 O O . GLU B 1 168 ? -12.703 -14.07 -12.883 1 98.19 168 GLU B O 1
ATOM 2987 N N . ASN B 1 169 ? -12.828 -16.25 -12.336 1 98.69 169 ASN B N 1
ATOM 2988 C CA . ASN B 1 169 ? -12.891 -16 -10.898 1 98.69 169 ASN B CA 1
ATOM 2989 C C . ASN B 1 169 ? -11.5 -16 -10.266 1 98.69 169 ASN B C 1
ATOM 2991 O O . ASN B 1 169 ? -11.367 -15.852 -9.047 1 98.69 169 ASN B O 1
ATOM 2995 N N . ILE B 1 170 ? -10.469 -16.109 -11.086 1 98.81 170 ILE B N 1
ATOM 2996 C CA . ILE B 1 170 ? -9.117 -16.25 -10.547 1 98.81 170 ILE B CA 1
ATOM 2997 C C . ILE B 1 170 ? -8.336 -14.953 -10.789 1 98.81 170 ILE B C 1
ATOM 2999 O O . ILE B 1 170 ? -8.305 -14.43 -11.906 1 98.81 170 ILE B O 1
ATOM 3003 N N . VAL B 1 171 ? -7.781 -14.438 -9.727 1 98.88 171 VAL B N 1
ATOM 3004 C CA . VAL B 1 171 ? -6.797 -13.367 -9.766 1 98.88 171 VAL B CA 1
ATOM 3005 C C . VAL B 1 171 ? -5.426 -13.906 -9.359 1 98.88 171 VAL B C 1
ATOM 3007 O O . VAL B 1 171 ? -5.254 -14.422 -8.25 1 98.88 171 VAL B O 1
ATOM 3010 N N . PHE B 1 172 ? -4.484 -13.844 -10.281 1 98.88 172 PHE B N 1
ATOM 3011 C CA . PHE B 1 172 ? -3.123 -14.281 -10 1 98.88 172 PHE B CA 1
ATOM 3012 C C . PHE B 1 172 ? -2.234 -13.086 -9.656 1 98.88 172 PHE B C 1
ATOM 3014 O O . PHE B 1 172 ? -1.983 -12.227 -10.5 1 98.88 172 PHE B O 1
ATOM 3021 N N . ALA B 1 173 ? -1.762 -13.031 -8.398 1 98.81 173 ALA B N 1
ATOM 3022 C CA . ALA B 1 173 ? -0.916 -11.945 -7.914 1 98.81 173 ALA B CA 1
ATOM 3023 C C . ALA B 1 173 ? 0.543 -12.383 -7.82 1 98.81 173 ALA B C 1
ATOM 3025 O O . ALA B 1 173 ? 0.843 -13.453 -7.281 1 98.81 173 ALA B O 1
ATOM 3026 N N . ASN B 1 174 ? 1.412 -11.57 -8.289 1 98.56 174 ASN B N 1
ATOM 3027 C CA . ASN B 1 174 ? 2.844 -11.844 -8.188 1 98.56 174 ASN B CA 1
ATOM 3028 C C . ASN B 1 174 ? 3.652 -10.547 -8.102 1 98.56 174 ASN B C 1
ATOM 3030 O O . ASN B 1 174 ? 3.168 -9.484 -8.477 1 98.56 174 ASN B O 1
ATOM 3034 N N . VAL B 1 175 ? 4.895 -10.625 -7.617 1 98.5 175 VAL B N 1
ATOM 3035 C CA . VAL B 1 175 ? 5.727 -9.453 -7.363 1 98.5 175 VAL B CA 1
ATOM 3036 C C . VAL B 1 175 ? 6.469 -9.062 -8.641 1 98.5 175 VAL B C 1
ATOM 3038 O O . VAL B 1 175 ? 6.582 -7.875 -8.961 1 98.5 175 VAL B O 1
ATOM 3041 N N . ILE B 1 176 ? 6.945 -10.047 -9.336 1 98.44 176 ILE B N 1
ATOM 3042 C CA . ILE B 1 176 ? 7.762 -9.781 -10.516 1 98.44 176 ILE B CA 1
ATOM 3043 C C . ILE B 1 176 ? 7.426 -10.781 -11.617 1 98.44 176 ILE B C 1
ATOM 3045 O O . ILE B 1 176 ? 7.211 -11.969 -11.344 1 98.44 176 ILE B O 1
ATOM 3049 N N . SER B 1 177 ? 7.348 -10.336 -12.797 1 98.25 177 SER B N 1
ATOM 3050 C CA . SER B 1 177 ? 7.059 -11.164 -13.961 1 98.25 177 SER B CA 1
ATOM 3051 C C . SER B 1 177 ? 7.98 -10.812 -15.125 1 98.25 177 SER B C 1
ATOM 3053 O O . SER B 1 177 ? 8.93 -10.047 -14.961 1 98.25 177 SER B O 1
ATOM 3055 N N . CYS B 1 178 ? 7.793 -11.453 -16.219 1 98.06 178 CYS B N 1
ATOM 3056 C CA . CYS B 1 178 ? 8.484 -11.18 -17.469 1 98.06 178 CYS B CA 1
ATOM 3057 C C . CYS B 1 178 ? 7.578 -11.461 -18.672 1 98.06 178 CYS B C 1
ATOM 3059 O O . CYS B 1 178 ? 6.559 -12.141 -18.531 1 98.06 178 CYS B O 1
ATOM 3061 N N . PRO B 1 179 ? 7.898 -10.922 -19.812 1 9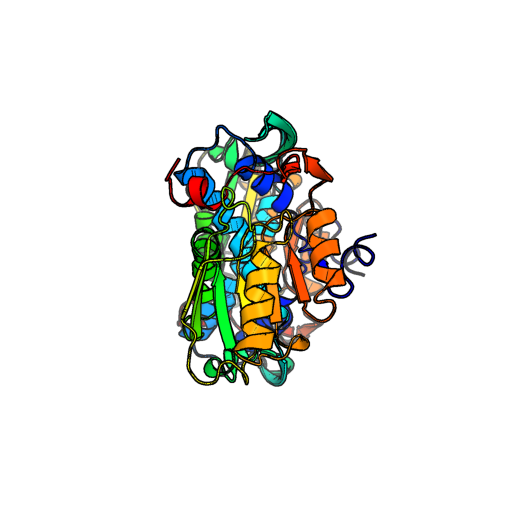8.06 179 PRO B N 1
ATOM 3062 C CA . PRO B 1 179 ? 7.027 -11.07 -20.984 1 98.06 179 PRO B CA 1
ATOM 3063 C C . PRO B 1 179 ? 6.762 -12.531 -21.328 1 98.06 179 PRO B C 1
ATOM 3065 O O . PRO B 1 179 ? 5.617 -12.906 -21.609 1 98.06 179 PRO B O 1
ATOM 3068 N N . GLU B 1 180 ? 7.746 -13.383 -21.281 1 97.25 180 GLU B N 1
ATOM 3069 C CA . GLU B 1 180 ? 7.602 -14.789 -21.656 1 97.25 180 GLU B CA 1
ATOM 3070 C C . GLU B 1 180 ? 6.574 -15.492 -20.781 1 97.25 180 GLU B C 1
ATOM 3072 O O . GLU B 1 180 ? 5.711 -16.219 -21.281 1 97.25 180 GLU B O 1
ATOM 3077 N N . GLY B 1 181 ? 6.695 -15.227 -19.5 1 97.69 181 GLY B N 1
ATOM 3078 C CA . GLY B 1 181 ? 5.746 -15.828 -18.578 1 97.69 181 GLY B CA 1
ATOM 3079 C C . GLY B 1 181 ? 4.328 -15.328 -18.781 1 97.69 181 GLY B C 1
ATOM 3080 O O . GLY B 1 181 ? 3.379 -16.109 -18.781 1 97.69 181 GLY B O 1
ATOM 3081 N N . LEU B 1 182 ? 4.164 -14.023 -18.891 1 98.5 182 LEU B N 1
ATOM 3082 C CA . LEU B 1 182 ? 2.857 -13.406 -19.078 1 98.5 182 LEU B CA 1
ATOM 3083 C C . LEU B 1 182 ? 2.201 -13.914 -20.359 1 98.5 182 LEU B C 1
ATOM 3085 O O . LEU B 1 182 ? 1.011 -14.234 -20.359 1 98.5 182 LEU B O 1
ATOM 3089 N N . GLU B 1 183 ? 2.953 -14.039 -21.391 1 98 183 GLU B N 1
ATOM 3090 C CA . GLU B 1 183 ? 2.436 -14.516 -22.672 1 98 183 GLU B CA 1
ATOM 3091 C C . GLU B 1 183 ? 2.043 -15.984 -22.609 1 98 183 GLU B C 1
ATOM 3093 O O . GLU B 1 183 ? 1.037 -16.391 -23.188 1 98 183 GLU B O 1
ATOM 3098 N N . PHE B 1 184 ? 2.91 -16.734 -21.969 1 97.44 184 PHE B N 1
ATOM 3099 C CA . PHE B 1 184 ? 2.617 -18.141 -21.812 1 97.44 184 PHE B CA 1
ATOM 3100 C C . PHE B 1 184 ? 1.289 -18.344 -21.078 1 97.44 184 PHE B C 1
ATOM 3102 O O . PHE B 1 184 ? 0.46 -19.156 -21.516 1 97.44 184 PHE B O 1
ATOM 3109 N N . VAL B 1 185 ? 1.062 -17.641 -20 1 98.12 185 VAL B N 1
ATOM 3110 C CA . VAL B 1 185 ? -0.187 -17.75 -19.25 1 98.12 185 VAL B CA 1
ATOM 3111 C C . VAL B 1 185 ? -1.344 -17.234 -20.094 1 98.12 185 VAL B C 1
ATOM 3113 O O . VAL B 1 185 ? -2.438 -17.797 -20.078 1 98.12 185 VAL B O 1
ATOM 3116 N N . ALA B 1 186 ? -1.14 -16.203 -20.844 1 98.25 186 ALA B N 1
ATOM 3117 C CA . ALA B 1 186 ? -2.174 -15.641 -21.719 1 98.25 186 ALA B CA 1
ATOM 3118 C C . ALA B 1 186 ? -2.645 -16.656 -22.734 1 98.25 186 ALA B C 1
ATOM 3120 O O . ALA B 1 186 ? -3.836 -16.734 -23.047 1 98.25 186 ALA B O 1
ATOM 3121 N N . GLN B 1 187 ? -1.705 -17.422 -23.281 1 97.62 187 GLN B N 1
ATOM 3122 C CA . GLN B 1 187 ? -2.01 -18.422 -24.297 1 97.62 187 GLN B CA 1
ATOM 3123 C C . GLN B 1 187 ? -2.902 -19.531 -23.734 1 97.62 187 GLN B C 1
ATOM 3125 O O . GLN B 1 187 ? -3.762 -20.062 -24.438 1 97.62 187 GLN B O 1
ATOM 3130 N N . HIS B 1 188 ? -2.719 -19.828 -22.547 1 97.69 188 HIS B N 1
ATOM 3131 C CA . HIS B 1 188 ? -3.406 -20.984 -21.984 1 97.69 188 HIS B CA 1
ATOM 3132 C C . HIS B 1 188 ? -4.609 -20.562 -21.141 1 97.69 188 HIS B C 1
ATOM 3134 O O . HIS B 1 188 ? -5.629 -21.266 -21.125 1 97.69 188 HIS B O 1
ATOM 3140 N N . TYR B 1 189 ? -4.484 -19.438 -20.438 1 98.38 189 TYR B N 1
ATOM 3141 C CA . TYR B 1 189 ? -5.523 -18.969 -19.531 1 98.38 189 TYR B CA 1
ATOM 3142 C C . TYR B 1 189 ? -5.746 -17.469 -19.703 1 98.38 189 TYR B C 1
ATOM 3144 O O . TYR B 1 189 ? -5.48 -16.688 -18.781 1 98.38 189 TYR B O 1
ATOM 3152 N N . PRO B 1 190 ? -6.371 -17.094 -20.766 1 98.06 190 PRO B N 1
ATOM 3153 C CA . PRO B 1 190 ? -6.512 -15.664 -21.078 1 98.06 190 PRO B CA 1
ATOM 3154 C C . PRO B 1 190 ? -7.566 -14.969 -20.219 1 98.06 190 PRO B C 1
ATOM 3156 O O . PRO B 1 190 ? -7.621 -13.742 -20.188 1 98.06 190 PRO B O 1
ATOM 3159 N N . ARG B 1 191 ? -8.352 -15.734 -19.516 1 98.31 191 ARG B N 1
ATOM 3160 C CA . ARG B 1 191 ? -9.492 -15.109 -18.859 1 98.31 191 ARG B CA 1
ATOM 3161 C C . ARG B 1 191 ? -9.188 -14.82 -17.391 1 98.31 191 ARG B C 1
ATOM 3163 O O . ARG B 1 191 ? -9.961 -14.141 -16.703 1 98.31 191 ARG B O 1
ATOM 3170 N N . ILE B 1 192 ? -8.07 -15.305 -16.859 1 98.62 192 ILE B N 1
ATOM 3171 C CA . ILE B 1 192 ? -7.715 -14.938 -15.484 1 98.62 192 ILE B CA 1
ATOM 3172 C C . ILE B 1 192 ? -7.234 -13.484 -15.453 1 98.62 192 ILE B C 1
ATOM 3174 O O . ILE B 1 192 ? -6.883 -12.922 -16.484 1 98.62 192 ILE B O 1
ATOM 3178 N N . LYS B 1 193 ? -7.285 -12.914 -14.297 1 98.69 193 LYS B N 1
ATOM 3179 C CA . LYS B 1 193 ? -6.66 -11.609 -14.07 1 98.69 193 LYS B CA 1
ATOM 3180 C C . LYS B 1 193 ? -5.266 -11.773 -13.477 1 98.69 193 LYS B C 1
ATOM 3182 O O . LYS B 1 193 ? -5.043 -12.633 -12.625 1 98.69 193 LYS B O 1
ATOM 3187 N N . ILE B 1 194 ? -4.359 -11.008 -13.945 1 98.81 194 ILE B N 1
ATOM 3188 C CA . ILE B 1 194 ? -3.01 -11.016 -13.391 1 98.81 194 ILE B CA 1
ATOM 3189 C C . ILE B 1 194 ? -2.668 -9.633 -12.836 1 98.81 194 ILE B C 1
ATOM 3191 O O . ILE B 1 194 ? -2.863 -8.617 -13.516 1 98.81 194 ILE B O 1
ATOM 3195 N N . VAL B 1 195 ? -2.242 -9.539 -11.602 1 98.69 195 VAL B N 1
ATOM 3196 C CA . VAL B 1 195 ? -1.761 -8.328 -10.953 1 98.69 195 VAL B CA 1
ATOM 3197 C C . VAL B 1 195 ? -0.288 -8.484 -10.586 1 98.69 195 VAL B C 1
ATOM 3199 O O . VAL B 1 195 ? 0.083 -9.422 -9.867 1 98.69 195 VAL B O 1
ATOM 3202 N N . THR B 1 196 ? 0.592 -7.605 -11.094 1 98.75 196 THR B N 1
ATOM 3203 C CA . THR B 1 196 ? 2.025 -7.711 -10.844 1 98.75 196 THR B CA 1
ATOM 3204 C C . THR B 1 196 ? 2.615 -6.352 -10.484 1 98.75 196 THR B C 1
ATOM 3206 O O . THR B 1 196 ? 2.113 -5.316 -10.922 1 98.75 196 THR B O 1
ATOM 3209 N N . CYS B 1 197 ? 3.689 -6.352 -9.695 1 98.31 197 CYS B N 1
ATOM 3210 C CA . CYS B 1 197 ? 4.32 -5.094 -9.305 1 98.31 197 CYS B CA 1
ATOM 3211 C C . CYS B 1 197 ? 5.301 -4.625 -10.375 1 98.31 197 CYS B C 1
ATOM 3213 O O . CYS B 1 197 ? 5.512 -3.424 -10.547 1 98.31 197 CYS B O 1
ATOM 3215 N N . TRP B 1 198 ? 5.914 -5.645 -11.047 1 98.19 198 TRP B N 1
ATOM 3216 C CA . TRP B 1 198 ? 7.02 -5.293 -11.93 1 98.19 198 TRP B CA 1
ATOM 3217 C C . TRP B 1 198 ? 7.145 -6.297 -13.07 1 98.19 198 TRP B C 1
ATOM 3219 O O . TRP B 1 198 ? 6.961 -7.5 -12.875 1 98.19 198 TRP B O 1
ATOM 3229 N N . ILE B 1 199 ? 7.43 -5.836 -14.273 1 98.25 199 ILE B N 1
ATOM 3230 C CA . ILE B 1 199 ? 7.73 -6.688 -15.422 1 98.25 199 ILE B CA 1
ATOM 3231 C C . ILE B 1 199 ? 9.18 -6.48 -15.852 1 98.25 199 ILE B C 1
ATOM 3233 O O . ILE B 1 199 ? 9.547 -5.406 -16.328 1 98.25 199 ILE B O 1
ATOM 3237 N N . ASP B 1 200 ? 9.93 -7.48 -15.695 1 98.12 200 ASP B N 1
ATOM 3238 C CA . ASP B 1 200 ? 11.344 -7.441 -16.078 1 98.12 200 ASP B CA 1
ATOM 3239 C C . ASP B 1 200 ? 11.508 -7.66 -17.578 1 98.12 200 ASP B C 1
ATOM 3241 O O . ASP B 1 200 ? 10.523 -7.754 -18.312 1 98.12 200 ASP B O 1
ATOM 3245 N N . ASP B 1 201 ? 12.727 -7.766 -18.016 1 97.06 201 ASP B N 1
ATOM 3246 C CA . ASP B 1 201 ? 13.055 -7.668 -19.438 1 97.06 201 ASP B CA 1
ATOM 3247 C C . ASP B 1 201 ? 12.766 -8.977 -20.156 1 97.06 201 ASP B C 1
ATOM 3249 O O . ASP B 1 201 ? 12.211 -8.969 -21.266 1 97.06 201 ASP B O 1
ATOM 3253 N N . CYS B 1 202 ? 13.25 -10.094 -19.547 1 97 202 CYS B N 1
ATOM 3254 C CA . CYS B 1 202 ? 13.172 -11.367 -20.234 1 97 202 CYS B CA 1
ATOM 3255 C C . CYS B 1 202 ? 13.625 -12.516 -19.344 1 97 202 CYS B C 1
ATOM 3257 O O . CYS B 1 202 ? 13.914 -12.297 -18.156 1 97 202 CYS B O 1
ATOM 3259 N N . LEU B 1 203 ? 13.617 -13.703 -19.875 1 96.38 203 LEU B N 1
ATOM 3260 C CA . LEU B 1 203 ? 14.258 -14.875 -19.281 1 96.38 203 LEU B CA 1
ATOM 3261 C C . LEU B 1 203 ? 15.617 -15.133 -19.922 1 96.38 203 LEU B C 1
ATOM 3263 O O . LEU B 1 203 ? 15.773 -14.992 -21.141 1 96.38 203 LEU B O 1
ATOM 3267 N N . ASN B 1 204 ? 16.516 -15.492 -19.141 1 95.44 204 ASN B N 1
ATOM 3268 C CA . ASN B 1 204 ? 17.797 -15.906 -19.719 1 95.44 204 ASN B CA 1
ATOM 3269 C C . ASN B 1 204 ? 17.766 -17.375 -20.141 1 95.44 204 ASN B C 1
ATOM 3271 O O . ASN B 1 204 ? 16.719 -18 -20.141 1 95.44 204 ASN B O 1
ATOM 3275 N N . GLU B 1 205 ? 18.875 -17.906 -20.5 1 93.88 205 GLU B N 1
ATOM 3276 C CA . GLU B 1 205 ? 18.984 -19.281 -21 1 93.88 205 GLU B CA 1
ATOM 3277 C C . GLU B 1 205 ? 18.609 -20.297 -19.938 1 93.88 205 GLU B C 1
ATOM 3279 O O . GLU B 1 205 ? 18.078 -21.359 -20.234 1 93.88 205 GLU B O 1
ATOM 3284 N N . ASP B 1 206 ? 18.859 -19.906 -18.719 1 91.94 206 ASP B N 1
ATOM 3285 C CA . ASP B 1 206 ? 18.562 -20.797 -17.609 1 91.94 206 ASP B CA 1
ATOM 3286 C C . ASP B 1 206 ? 17.141 -20.594 -17.109 1 91.94 206 ASP B C 1
ATOM 3288 O O . ASP B 1 206 ? 16.75 -21.125 -16.062 1 91.94 206 ASP B O 1
ATOM 3292 N N . LYS B 1 207 ? 16.344 -19.688 -17.734 1 92.94 207 LYS B N 1
ATOM 3293 C CA . LYS B 1 207 ? 14.938 -19.422 -17.453 1 92.94 207 LYS B CA 1
ATOM 3294 C C . LYS B 1 207 ? 14.773 -18.625 -16.172 1 92.94 207 LYS B C 1
ATOM 3296 O O . LYS B 1 207 ? 13.797 -18.781 -15.445 1 92.94 207 LYS B O 1
ATOM 3301 N N . TYR B 1 208 ? 15.797 -17.891 -15.867 1 94.5 208 TYR B N 1
ATOM 3302 C CA . TYR B 1 208 ? 15.688 -16.906 -14.781 1 94.5 208 TYR B CA 1
ATOM 3303 C C . TYR B 1 208 ? 15.219 -15.562 -15.312 1 94.5 208 TYR B C 1
ATOM 3305 O O . TYR B 1 208 ? 15.586 -15.164 -16.422 1 94.5 208 TYR B O 1
ATOM 3313 N N . ILE B 1 209 ? 14.469 -14.891 -14.531 1 96.69 209 ILE B N 1
ATOM 3314 C CA . ILE B 1 209 ? 14.016 -13.547 -14.875 1 96.69 209 ILE B CA 1
ATOM 3315 C C . ILE B 1 209 ? 15.203 -12.586 -14.844 1 96.69 209 ILE B C 1
ATOM 3317 O O . ILE B 1 209 ? 16.016 -12.609 -13.914 1 96.69 209 ILE B O 1
ATOM 3321 N N . MET B 1 210 ? 15.344 -11.766 -15.852 1 97.5 210 MET B N 1
ATOM 3322 C CA . MET B 1 210 ? 16.422 -10.797 -15.953 1 97.5 210 MET B CA 1
ATOM 3323 C C . MET B 1 210 ? 15.883 -9.375 -15.906 1 97.5 210 MET B C 1
ATOM 3325 O O . MET B 1 210 ? 14.969 -9.023 -16.656 1 97.5 210 MET B O 1
ATOM 3329 N N . PRO B 1 211 ? 16.5 -8.43 -15.094 1 97.38 211 PRO B N 1
ATOM 3330 C CA . PRO B 1 211 ? 17.625 -8.672 -14.203 1 97.38 211 PRO B CA 1
ATOM 3331 C C . PRO B 1 211 ? 17.266 -9.578 -13.031 1 97.38 211 PRO B C 1
ATOM 3333 O O . PRO B 1 211 ? 18.141 -10.258 -12.477 1 97.38 211 PRO B O 1
ATOM 3336 N N . GLY B 1 212 ? 16 -9.562 -12.688 1 96.75 212 GLY B N 1
ATOM 3337 C CA . GLY B 1 212 ? 15.492 -10.5 -11.695 1 96.75 212 GLY B CA 1
ATOM 3338 C C . GLY B 1 212 ? 15.922 -10.164 -10.281 1 96.75 212 GLY B C 1
ATOM 3339 O O . GLY B 1 212 ? 16.453 -9.078 -10.031 1 96.75 212 GLY B O 1
ATOM 3340 N N . LEU B 1 213 ? 15.617 -11.055 -9.352 1 96.44 213 LEU B N 1
ATOM 3341 C CA . LEU B 1 213 ? 15.898 -10.836 -7.938 1 96.44 213 LEU B CA 1
ATOM 3342 C C . LEU B 1 213 ? 16.328 -12.141 -7.266 1 96.44 213 LEU B C 1
ATOM 3344 O O . LEU B 1 213 ? 16.391 -12.219 -6.035 1 96.44 213 LEU B O 1
ATOM 3348 N N . GLY B 1 214 ? 16.516 -13.203 -8.07 1 93.12 214 GLY B N 1
ATOM 3349 C CA . GLY B 1 214 ? 16.891 -14.492 -7.508 1 93.12 214 GLY B CA 1
ATOM 3350 C C . GLY B 1 214 ? 15.688 -15.305 -7.051 1 93.12 214 GLY B C 1
ATOM 3351 O O . GLY B 1 214 ? 14.547 -14.977 -7.383 1 93.12 214 GLY B O 1
ATOM 3352 N N . ASP B 1 215 ? 15.93 -16.422 -6.352 1 92.12 215 ASP B N 1
ATOM 3353 C CA . ASP B 1 215 ? 14.859 -17.25 -5.816 1 92.12 215 ASP B CA 1
ATOM 3354 C C . ASP B 1 215 ? 14.172 -16.562 -4.637 1 92.12 215 ASP B C 1
ATOM 3356 O O . ASP B 1 215 ? 14.75 -16.453 -3.557 1 92.12 215 ASP B O 1
ATOM 3360 N N . TYR B 1 216 ? 12.992 -16.203 -4.824 1 94.5 216 TYR B N 1
ATOM 3361 C CA . TYR B 1 216 ? 12.242 -15.414 -3.852 1 94.5 216 TYR B CA 1
ATOM 3362 C C . TYR B 1 216 ? 12.086 -16.172 -2.541 1 94.5 216 TYR B C 1
ATOM 3364 O O . TYR B 1 216 ? 12.273 -15.617 -1.461 1 94.5 216 TYR B O 1
ATOM 3372 N N . GLY B 1 217 ? 11.711 -17.5 -2.623 1 93 217 GLY B N 1
ATOM 3373 C CA . GLY B 1 217 ? 11.508 -18.312 -1.428 1 93 217 GLY B CA 1
ATOM 3374 C C . GLY B 1 217 ? 12.773 -18.484 -0.609 1 93 217 GLY B C 1
ATOM 3375 O O . GLY B 1 217 ? 12.742 -18.375 0.618 1 93 217 GLY B O 1
ATOM 3376 N N . ASP B 1 218 ? 13.844 -18.734 -1.27 1 92.88 218 ASP B N 1
ATOM 3377 C CA . ASP B 1 218 ? 15.109 -18.938 -0.582 1 92.88 218 ASP B CA 1
ATOM 3378 C C . ASP B 1 218 ? 15.547 -17.672 0.154 1 92.88 218 ASP B C 1
ATOM 3380 O O . ASP B 1 218 ? 16.016 -17.734 1.292 1 92.88 218 ASP B O 1
ATOM 3384 N N . ARG B 1 219 ? 15.391 -16.578 -0.48 1 94.88 219 ARG B N 1
ATOM 3385 C CA . ARG B 1 219 ? 15.844 -15.32 0.103 1 94.88 219 ARG B CA 1
ATOM 3386 C C . ARG B 1 219 ? 14.906 -14.875 1.223 1 94.88 219 ARG B C 1
ATOM 3388 O O . ARG B 1 219 ? 15.359 -14.328 2.23 1 94.88 219 ARG B O 1
ATOM 3395 N N . PHE B 1 220 ? 13.609 -15.133 1.077 1 96.19 220 PHE B N 1
ATOM 3396 C CA . PHE B 1 220 ? 12.617 -14.688 2.049 1 96.19 220 PHE B CA 1
ATOM 3397 C C . PHE B 1 220 ? 12.648 -15.562 3.295 1 96.19 220 PHE B C 1
ATOM 3399 O O . PHE B 1 220 ? 12.578 -15.062 4.418 1 96.19 220 PHE B O 1
ATOM 3406 N N . PHE B 1 221 ? 12.844 -16.875 3.098 1 93.19 221 PHE B N 1
ATOM 3407 C CA . PHE B 1 221 ? 12.734 -17.812 4.215 1 93.19 221 PHE B CA 1
ATOM 3408 C C . PHE B 1 221 ? 14.117 -18.266 4.672 1 93.19 221 PHE B C 1
ATOM 3410 O O . PHE B 1 221 ? 14.234 -19.172 5.504 1 93.19 221 PHE B O 1
ATOM 3417 N N . ASN B 1 222 ? 15.156 -17.672 4.117 1 91.06 222 ASN B N 1
ATOM 3418 C CA . ASN B 1 222 ? 16.547 -17.875 4.52 1 91.06 222 ASN B CA 1
ATOM 3419 C C . ASN B 1 222 ? 16.953 -19.344 4.371 1 91.06 222 ASN B C 1
ATOM 3421 O O . ASN B 1 222 ? 17.469 -19.938 5.312 1 91.06 222 ASN B O 1
ATOM 3425 N N . THR B 1 223 ? 16.703 -19.891 3.26 1 76.69 223 THR B N 1
ATOM 3426 C CA . THR B 1 223 ? 17.047 -21.281 3.014 1 76.69 223 THR B CA 1
ATOM 3427 C C . THR B 1 223 ? 18.125 -21.406 1.935 1 76.69 223 THR B C 1
ATOM 3429 O O . THR B 1 223 ? 18.297 -22.469 1.345 1 76.69 223 THR B O 1
ATOM 3432 N N . VAL B 1 224 ? 18.844 -20.234 1.733 1 67.69 224 VAL B N 1
ATOM 3433 C CA . VAL B 1 224 ? 19.984 -20.328 0.811 1 67.69 224 VAL B CA 1
ATOM 3434 C C . VAL B 1 224 ? 21.078 -21.188 1.419 1 67.69 224 VAL B C 1
ATOM 3436 O O . VAL B 1 224 ? 21.219 -21.25 2.643 1 67.69 224 VAL B O 1
#

Organism: NCBI:txid267567

pLDDT: mean 92.9, std 12.59, range [37.69, 98.88]

Nearest PDB structures (foldseek):
  1bd3-assembly1_D  TM=8.971E-01  e=7.056E-27  Toxoplasma gondii
  1jls-assembly1_D  TM=9.521E-01  e=1.861E-25  Toxoplasma gondii
  7rh8-assembly1_A  TM=8.903E-01  e=4.906E-25  Candida albicans SC5314
  6wn8-assembly1_D  TM=8.768E-01  e=2.679E-18  Klebsiella pneumoniae subsp. pneumoniae
  3g6w-assembly1_A  TM=8.351E-01  e=5.891E-17  Saccharolobus solfataricus

Sequence (448 aa):
MATSLHPNLTVVKSRAFDTLFTKIRDVETNSGDFVHYSKRAMRLLAEEAAAHLPTSPQAVTTPTNAIYNGHLSILDTNPDGVCAVSIVRAGDSLLECVREIAPSVRVGKMWIQRNESSADKEAVHSCTKLPKGVKDMHVLLLDPMLATGGSACAALSTLIKEYDVAEENIVFANVISCPEGLEFVAQHYPRIKIVTCWIDDCLNEDKYIMPGLGDYGDRFFNTVMATSLHPNLTVVKSRAFDTLFTKIRDVETNSGDFVHYSKRAMRLLAEEAAAHLPTSPQAVTTPTNAIYNGHLSILDTNPDGVCAVSIVRAGDSLLECVREIAPSVRVGKMWIQRNESSADKEAVHSCTKLPKGVKDMHVLLLDPMLATGGSACAALSTLIKEYDVAEENIVFANVISCPEGLEFVAQHYPRIKIVTCWIDDCLNEDKYIMPGLGDYGDRFFNTV

Foldseek 3Di:
DQCVLAVQEDAQDDPCCVVLVVLLQDPPNALVRNLVSVLVLLLSLLVVLQVPADWDWDWDADPVRDIDTDIDGCLVVPLAQEEEEAAPDLQVSSVVSNCVVRVPHHYKYKYWDQPPPDPVSPDGPIDIDGDPPNQRHQYEYGDAEQFQLVSVVVVLCCCCVVVNRDLLSYEYTYAEYESNRSNVCCVVRNNYHYYYHYYAYHADPVRAGVVHRPDSSCSNVVVD/DQCVLAVQEDAQDDPCCVVLVVLLQDPPNALVRNLVSVLVLLLSLLVVLQVPADWDWDWDADPVRDIDTDIDGCLVVPLAQEEEEAAPDLQVSSVVSNCVVRVPHHYKYKYWDQPPPDPVSPDGPIDIDGDPPNQRHQYEYGDAEQFQQVSVVVVLCCCCVVVNRDLLSYEYTYAEYESNRSNVCNVVRRNYHYYYHYYAYHADPVRAGVVHRPDSSCSNVVVD